Protein AF-0000000084722750 (afdb_homodimer)

Organism: Cystobacter fuscus (strain ATCC 25194 / DSM 2262 / NBRC 100088 / M29) (NCBI:txid1242864)

Secondary structure (DSSP, 8-state):
-HHHHHHHTTTB-TTT--B---STTHHHHEEEEESS-SS--B-SS-HHHHHHTT--S--EE--TT--GGGTT-GGGEEEEEHHIIIIIITTB-EESS-----TT-HHHHHHHH-BSSPP-SSSSS--HHHHEEEETTEEEESSSSHHHHHHHHHHHHHTTTTT-HHHHHHHHHHHHHHHHHHHHHHHS-HHHHHHHHHHHHHHTSTTSTTHHHHHHHHHHHHH-HHHHHHHHHHHHHHHH-SSTT---------/-HHHHHHHTTTB-TTT--B---STTHHHHEEEEESS-SS--B-SS-HHHHHHTT--S--EE--TT--GGGTT-GGGEEEEEHHIIIIIITTB-EESS-----TT-HHHHHHHH-BSSPP-SSSSS--HHHHEEEETTEEEESSSSHHHHHHHHHHHHHTTTTT-HHHHHHHHHHHHHHHHHHHHHHHS-HHHHHHHHHHHHHHTSTTSTTHHHHHHHHHHHHH-HHHHHHHHHHHHHHHH-SSTT---------

pLDDT: mean 87.97, std 15.86, range [16.8, 98.69]

Structure (mmCIF, N/CA/C/O backbone):
data_AF-0000000084722750-model_v1
#
loop_
_entity.id
_entity.type
_entity.pdbx_description
1 polymer 'HNH domain-containing protein'
#
loop_
_atom_site.group_PDB
_atom_site.id
_atom_site.type_symbol
_atom_site.label_atom_id
_atom_site.label_alt_id
_atom_site.label_comp_id
_atom_site.label_asym_id
_atom_site.label_entity_id
_atom_site.label_seq_id
_atom_site.pdbx_PDB_ins_code
_atom_site.Cartn_x
_atom_site.Cartn_y
_atom_site.Cartn_z
_atom_site.occupancy
_atom_site.B_iso_or_equiv
_atom_site.auth_seq_id
_atom_site.auth_comp_id
_atom_site.auth_asym_id
_atom_site.auth_atom_id
_atom_site.pdbx_PDB_model_num
ATOM 1 N N . MET A 1 1 ? -14.133 13.773 -12.117 1 54.75 1 MET A N 1
ATOM 2 C CA . MET A 1 1 ? -13.836 14.5 -10.883 1 54.75 1 MET A CA 1
ATOM 3 C C . MET A 1 1 ? -12.781 13.773 -10.062 1 54.75 1 MET A C 1
ATOM 5 O O . MET A 1 1 ? -11.797 14.383 -9.625 1 54.75 1 MET A O 1
ATOM 9 N N . LYS A 1 2 ? -12.75 12.469 -10.023 1 61.22 2 LYS A N 1
ATOM 10 C CA . LYS A 1 2 ? -11.828 11.695 -9.195 1 61.22 2 LYS A CA 1
ATOM 11 C C . LYS A 1 2 ? -10.398 11.805 -9.711 1 61.22 2 LYS A C 1
ATOM 13 O O . LYS A 1 2 ? -9.461 12 -8.93 1 61.22 2 LYS A O 1
ATOM 18 N N . SER A 1 3 ? -10.398 11.867 -10.977 1 64.75 3 SER A N 1
ATOM 19 C CA . SER A 1 3 ? -9.07 11.844 -11.586 1 64.75 3 SER A CA 1
ATOM 20 C C . SER A 1 3 ? -8.328 13.156 -11.328 1 64.75 3 SER A C 1
ATOM 22 O O . SER A 1 3 ? -7.113 13.148 -11.102 1 64.75 3 SER A O 1
ATOM 24 N N . VAL A 1 4 ? -9.062 14.234 -11.25 1 65.88 4 VAL A N 1
ATOM 25 C CA . VAL A 1 4 ? -8.43 15.531 -11.055 1 65.88 4 VAL A CA 1
ATOM 26 C C . VAL A 1 4 ? -7.867 15.625 -9.641 1 65.88 4 VAL A C 1
ATOM 28 O O . VAL A 1 4 ? -6.734 16.062 -9.438 1 65.88 4 VAL A O 1
ATOM 31 N N . TYR A 1 5 ? -8.594 15.094 -8.703 1 74 5 TYR A N 1
ATOM 32 C CA . TYR A 1 5 ? -8.156 15.18 -7.316 1 74 5 TYR A CA 1
ATOM 33 C C . TYR A 1 5 ? -6.996 14.227 -7.051 1 74 5 TYR A C 1
ATOM 35 O O . TYR A 1 5 ? -6.082 14.547 -6.289 1 74 5 TYR A O 1
ATOM 43 N N . MET A 1 6 ? -7.02 13.148 -7.789 1 73.44 6 MET A N 1
ATOM 44 C CA . MET A 1 6 ? -5.938 12.188 -7.625 1 73.44 6 MET A CA 1
ATOM 45 C C . MET A 1 6 ? -4.617 12.758 -8.133 1 73.44 6 MET A C 1
ATOM 47 O O . MET A 1 6 ? -3.568 12.555 -7.52 1 73.44 6 MET A O 1
ATOM 51 N N . ALA A 1 7 ? -4.785 13.492 -9.188 1 71.69 7 ALA A N 1
ATOM 52 C CA . ALA A 1 7 ? -3.576 14.109 -9.727 1 71.69 7 ALA A CA 1
ATOM 53 C C . ALA A 1 7 ? -3.037 15.172 -8.766 1 71.69 7 ALA A C 1
ATOM 55 O O . ALA A 1 7 ? -1.825 15.273 -8.562 1 71.69 7 ALA A O 1
ATOM 56 N N . LEU A 1 8 ? -3.953 15.875 -8.133 1 76.5 8 LEU A N 1
ATOM 57 C CA . LEU A 1 8 ? -3.572 16.922 -7.188 1 76.5 8 LEU A CA 1
ATOM 58 C C . LEU A 1 8 ? -2.92 16.328 -5.945 1 76.5 8 LEU A C 1
ATOM 60 O O . LEU A 1 8 ? -2.049 16.953 -5.336 1 76.5 8 LEU A O 1
ATOM 64 N N . GLN A 1 9 ? -3.293 15.125 -5.699 1 80.25 9 GLN A N 1
ATOM 65 C CA . GLN A 1 9 ? -2.791 14.469 -4.496 1 80.25 9 GLN A CA 1
ATOM 66 C C . GLN A 1 9 ? -1.661 13.5 -4.828 1 80.25 9 GLN A C 1
ATOM 68 O O . GLN A 1 9 ? -1.22 12.734 -3.971 1 80.25 9 GLN A O 1
ATOM 73 N N . HIS A 1 10 ? -1.23 13.555 -6.07 1 80.75 10 HIS A N 1
ATOM 74 C CA . HIS A 1 10 ? -0.087 12.781 -6.539 1 80.75 10 HIS A CA 1
ATOM 75 C C . HIS A 1 10 ? -0.301 11.289 -6.309 1 80.75 10 HIS A C 1
ATOM 77 O O . HIS A 1 10 ? 0.625 10.578 -5.91 1 80.75 10 HIS A O 1
ATOM 83 N N . HIS A 1 11 ? -1.548 10.898 -6.254 1 80.5 11 HIS A N 1
ATOM 84 C CA . HIS A 1 11 ? -1.971 9.5 -6.203 1 80.5 11 HIS A CA 1
ATOM 85 C C . HIS A 1 11 ? -1.688 8.891 -4.836 1 80.5 11 HIS A C 1
ATOM 87 O O . HIS A 1 11 ? -1.251 7.738 -4.746 1 80.5 11 HIS A O 1
ATOM 93 N N . LYS A 1 12 ? -1.828 9.711 -3.9 1 86.5 12 LYS A N 1
ATOM 94 C CA . LYS A 1 12 ? -1.738 9.273 -2.512 1 86.5 12 LYS A CA 1
ATOM 95 C C . LYS A 1 12 ? -2.996 9.641 -1.733 1 86.5 12 LYS A C 1
ATOM 97 O O . LYS A 1 12 ? -3.709 10.578 -2.105 1 86.5 12 LYS A O 1
ATOM 102 N N . CYS A 1 13 ? -3.189 8.898 -0.729 1 89.88 13 CYS A N 1
ATOM 103 C CA . CYS A 1 13 ? -4.258 9.281 0.187 1 89.88 13 CYS A CA 1
ATOM 104 C C . CYS A 1 13 ? -4.004 10.672 0.77 1 89.88 13 CYS A C 1
ATOM 106 O O . CYS A 1 13 ? -2.883 10.984 1.168 1 89.88 13 CYS A O 1
ATOM 108 N N . ALA A 1 14 ? -5.016 11.438 0.899 1 90 14 ALA A N 1
ATOM 109 C CA . ALA A 1 14 ? -4.91 12.828 1.351 1 90 14 ALA A CA 1
ATOM 110 C C . ALA A 1 14 ? -4.457 12.891 2.807 1 90 14 ALA A C 1
ATOM 112 O O . ALA A 1 14 ? -3.801 13.859 3.215 1 90 14 ALA A O 1
ATOM 113 N N . TYR A 1 15 ? -4.742 11.852 3.551 1 92.62 15 TYR A N 1
ATOM 114 C CA . TYR A 1 15 ? -4.523 11.953 4.988 1 92.62 15 TYR A CA 1
ATOM 115 C C . TYR A 1 15 ? -3.289 11.156 5.41 1 92.62 15 TYR A C 1
ATOM 117 O O . TYR A 1 15 ? -2.418 11.68 6.109 1 92.62 15 TYR A O 1
ATOM 125 N N . CYS A 1 16 ? -3.193 9.961 4.91 1 91.5 16 CYS A N 1
ATOM 126 C CA . CYS A 1 16 ? -2.119 9.117 5.426 1 91.5 16 CYS A CA 1
ATOM 127 C C . CYS A 1 16 ? -0.963 9.047 4.438 1 91.5 16 CYS A C 1
ATOM 129 O O . CYS A 1 16 ? 0.109 8.531 4.766 1 91.5 16 CYS A O 1
ATOM 131 N N . GLU A 1 17 ? -1.085 9.43 3.205 1 88.88 17 GLU A N 1
ATOM 132 C CA . GLU A 1 17 ? -0.071 9.57 2.164 1 88.88 17 GLU A CA 1
ATOM 133 C C . GLU A 1 17 ? 0.384 8.203 1.652 1 88.88 17 GLU A C 1
ATOM 135 O O . GLU A 1 17 ? 1.442 8.094 1.031 1 88.88 17 GLU A O 1
ATOM 140 N N . ARG A 1 18 ? -0.403 7.184 1.967 1 86.62 18 ARG A N 1
ATOM 141 C CA . ARG A 1 18 ? -0.066 5.906 1.341 1 86.62 18 ARG A CA 1
ATOM 142 C C . ARG A 1 18 ? -0.327 5.949 -0.161 1 86.62 18 ARG A C 1
ATOM 144 O O . ARG A 1 18 ? -1.257 6.617 -0.616 1 86.62 18 ARG A O 1
ATOM 151 N N . PRO A 1 19 ? 0.488 5.281 -0.921 1 82.38 19 PRO A N 1
ATOM 152 C CA . PRO A 1 19 ? 0.238 5.234 -2.363 1 82.38 19 PRO A CA 1
ATOM 153 C C . PRO A 1 19 ? -1.08 4.547 -2.711 1 82.38 19 PRO A C 1
ATOM 155 O O . PRO A 1 19 ? -1.471 3.58 -2.051 1 82.38 19 PRO A O 1
ATOM 158 N N . MET A 1 20 ? -1.691 5.113 -3.697 1 79.44 20 MET A N 1
ATOM 159 C CA . MET A 1 20 ? -2.957 4.57 -4.18 1 79.44 20 MET A CA 1
ATOM 160 C C . MET A 1 20 ? -2.863 4.203 -5.656 1 79.44 20 MET A C 1
ATOM 162 O O . MET A 1 20 ? -2.137 4.844 -6.418 1 79.44 20 MET A O 1
ATOM 166 N N . ALA A 1 21 ? -3.607 3.125 -5.984 1 69.62 21 ALA A N 1
ATOM 167 C CA . ALA A 1 21 ? -3.594 2.619 -7.355 1 69.62 21 ALA A CA 1
ATOM 168 C C . ALA A 1 21 ? -4.082 3.68 -8.336 1 69.62 21 ALA A C 1
ATOM 170 O O . ALA A 1 21 ? -4.875 4.555 -7.973 1 69.62 21 ALA A O 1
ATOM 171 N N . GLU A 1 22 ? -3.469 3.662 -9.508 1 67.06 22 GLU A N 1
ATOM 172 C CA . GLU A 1 22 ? -3.922 4.52 -10.602 1 67.06 22 GLU A CA 1
ATOM 173 C C . GLU A 1 22 ? -4.648 3.715 -11.672 1 67.06 22 GLU A C 1
ATOM 175 O O . GLU A 1 22 ? -4.531 2.488 -11.727 1 67.06 22 GLU A O 1
ATOM 180 N N . GLY A 1 23 ? -5.461 4.414 -12.5 1 60.03 23 GLY A N 1
ATOM 181 C CA . GLY A 1 23 ? -6.066 3.797 -13.672 1 60.03 23 GLY A CA 1
ATOM 182 C C . GLY A 1 23 ? -7.477 3.295 -13.422 1 60.03 23 GLY A C 1
ATOM 183 O O . GLY A 1 23 ? -8.164 3.783 -12.523 1 60.03 23 GLY A O 1
ATOM 184 N N . ALA A 1 24 ? -7.918 2.371 -14.234 1 54.06 24 ALA A N 1
ATOM 185 C CA . ALA A 1 24 ? -9.312 1.956 -14.375 1 54.06 24 ALA A CA 1
ATOM 186 C C . ALA A 1 24 ? -9.859 1.433 -13.055 1 54.06 24 ALA A C 1
ATOM 188 O O . ALA A 1 24 ? -11.055 1.571 -12.773 1 54.06 24 ALA A O 1
ATOM 189 N N . HIS A 1 25 ? -8.977 0.876 -12.25 1 58.53 25 HIS A N 1
ATOM 190 C CA . HIS A 1 25 ? -9.539 0.284 -11.047 1 58.53 25 HIS A CA 1
ATOM 191 C C . HIS A 1 25 ? -9.266 1.157 -9.82 1 58.53 25 HIS A C 1
ATOM 193 O O . HIS A 1 25 ? -9.477 0.728 -8.688 1 58.53 25 HIS A O 1
ATOM 199 N N . ALA A 1 26 ? -8.875 2.365 -10.156 1 58.81 26 ALA A N 1
ATOM 200 C CA . ALA A 1 26 ? -8.492 3.309 -9.109 1 58.81 26 ALA A CA 1
ATOM 201 C C . ALA A 1 26 ? -9.68 3.621 -8.203 1 58.81 26 ALA A C 1
ATOM 203 O O . ALA A 1 26 ? -9.508 3.832 -6.996 1 58.81 26 ALA A O 1
ATOM 204 N N . ASN A 1 27 ? -10.82 3.539 -8.836 1 59.94 27 ASN A N 1
ATOM 205 C CA . ASN A 1 27 ? -12 3.988 -8.102 1 59.94 27 ASN A CA 1
ATOM 206 C C . ASN A 1 27 ? -12.359 3.029 -6.969 1 59.94 27 ASN A C 1
ATOM 208 O O . ASN A 1 27 ? -13.055 3.406 -6.027 1 59.94 27 ASN A O 1
ATOM 212 N N . ILE A 1 28 ? -11.781 1.895 -7.125 1 62.47 28 ILE A N 1
ATOM 213 C CA . ILE A 1 28 ? -12.156 0.914 -6.113 1 62.47 28 ILE A CA 1
ATOM 214 C C . ILE A 1 28 ? -11.281 1.088 -4.875 1 62.47 28 ILE A C 1
ATOM 216 O O . ILE A 1 28 ? -11.719 0.796 -3.756 1 62.47 28 ILE A O 1
ATOM 220 N N . GLU A 1 29 ? -10.18 1.685 -5.121 1 65.69 29 GLU A N 1
ATOM 221 C CA . GLU A 1 29 ? -9.242 1.75 -4 1 65.69 29 GLU A CA 1
ATOM 222 C C . GLU A 1 29 ? -9.359 3.08 -3.264 1 65.69 29 GLU A C 1
ATOM 224 O O . GLU A 1 29 ? -8.93 3.199 -2.115 1 65.69 29 GLU A O 1
ATOM 229 N N . TYR A 1 30 ? -9.984 3.955 -3.977 1 75.88 30 TYR A N 1
ATOM 230 C CA . TYR A 1 30 ? -10.031 5.254 -3.312 1 75.88 30 TYR A CA 1
ATOM 231 C C . TYR A 1 30 ? -11.43 5.852 -3.373 1 75.88 30 TYR A C 1
ATOM 233 O O . TYR A 1 30 ? -12.227 5.484 -4.238 1 75.88 30 TYR A O 1
ATOM 241 N N . ASP A 1 31 ? -11.711 6.637 -2.473 1 80.94 31 ASP A N 1
ATOM 242 C CA . ASP A 1 31 ? -13 7.32 -2.355 1 80.94 31 ASP A CA 1
ATOM 243 C C . ASP A 1 31 ? -12.828 8.836 -2.465 1 80.94 31 ASP A C 1
ATOM 245 O O . ASP A 1 31 ? -11.844 9.391 -1.972 1 80.94 31 ASP A O 1
ATOM 249 N N . VAL A 1 32 ? -13.719 9.352 -3.223 1 86.69 32 VAL A N 1
ATOM 250 C CA . VAL A 1 32 ? -13.867 10.797 -3.07 1 86.69 32 VAL A CA 1
ATOM 251 C C . VAL A 1 32 ? -14.688 11.102 -1.82 1 86.69 32 VAL A C 1
ATOM 253 O O . VAL A 1 32 ? -15.805 10.617 -1.672 1 86.69 32 VAL A O 1
ATOM 256 N N . GLU A 1 33 ? -14.133 11.859 -0.97 1 90 33 GLU A N 1
ATOM 257 C CA . GLU A 1 33 ? -14.711 12.086 0.348 1 90 33 GLU A CA 1
ATOM 258 C C . GLU A 1 33 ? -14.977 13.57 0.584 1 90 33 GLU A C 1
ATOM 260 O O . GLU A 1 33 ? -14.172 14.422 0.193 1 90 33 GLU A O 1
ATOM 265 N N . HIS A 1 34 ? -16.156 13.758 1.205 1 93.31 34 HIS A N 1
ATOM 266 C CA . HIS A 1 34 ? -16.438 15.102 1.703 1 93.31 34 HIS A CA 1
ATOM 267 C C . HIS A 1 34 ? -15.625 15.406 2.953 1 93.31 34 HIS A C 1
ATOM 269 O O . HIS A 1 34 ? -15.656 14.641 3.924 1 93.31 34 HIS A O 1
ATOM 275 N N . PHE A 1 35 ? -14.961 16.516 2.855 1 94.69 35 PHE A N 1
ATOM 276 C CA . PHE A 1 35 ? -14.25 16.938 4.055 1 94.69 35 PHE A CA 1
ATOM 277 C C . PHE A 1 35 ? -15.227 17.234 5.184 1 94.69 35 PHE A C 1
ATOM 279 O O . PHE A 1 35 ? -15.086 16.719 6.293 1 94.69 35 PHE A O 1
ATOM 286 N N . ARG A 1 36 ? -16.125 18.047 4.863 1 96.06 36 ARG A N 1
ATOM 287 C CA . ARG A 1 36 ? -17.297 18.25 5.719 1 96.06 36 ARG A CA 1
ATOM 288 C C . ARG A 1 36 ? -18.438 17.328 5.285 1 96.06 36 ARG A C 1
ATOM 290 O O . ARG A 1 36 ? -18.875 17.375 4.133 1 96.06 36 ARG A O 1
ATOM 297 N N . PRO A 1 37 ? -18.953 16.5 6.234 1 96.31 37 PRO A N 1
ATOM 298 C CA . PRO A 1 37 ? -20 15.547 5.852 1 96.31 37 PRO A CA 1
ATOM 299 C C . PRO A 1 37 ? -21.281 16.234 5.379 1 96.31 37 PRO A C 1
ATOM 301 O O . PRO A 1 37 ? -21.672 17.266 5.93 1 96.31 37 PRO A O 1
ATOM 304 N N . LYS A 1 38 ? -21.906 15.602 4.477 1 94.62 38 LYS A N 1
ATOM 305 C CA . LYS A 1 38 ? -23.062 16.203 3.814 1 94.62 38 LYS A CA 1
ATOM 306 C C . LYS A 1 38 ? -24.297 16.109 4.695 1 94.62 38 LYS A C 1
ATOM 308 O O . LYS A 1 38 ? -24.969 17.109 4.938 1 94.62 38 LYS A O 1
ATOM 313 N N . SER A 1 39 ? -24.547 14.969 5.301 1 95.19 39 SER A N 1
ATOM 314 C CA . SER A 1 39 ? -25.891 14.703 5.805 1 95.19 39 SER A CA 1
ATOM 315 C C . SER A 1 39 ? -25.938 14.734 7.328 1 95.19 39 SER A C 1
ATOM 317 O O . SER A 1 39 ? -26.969 15.023 7.926 1 95.19 39 SER A O 1
ATOM 319 N N . ARG A 1 40 ? -24.906 14.344 8 1 96.25 40 ARG A N 1
ATOM 320 C CA . ARG A 1 40 ? -24.859 14.336 9.461 1 96.25 40 ARG A CA 1
ATOM 321 C C . ARG A 1 40 ? -23.406 14.391 9.953 1 96.25 40 ARG A C 1
ATOM 323 O O . ARG A 1 40 ? -22.484 14.07 9.211 1 96.25 40 ARG A O 1
ATOM 330 N N . VAL A 1 41 ? -23.281 14.859 11.109 1 96.94 41 VAL A N 1
ATOM 331 C CA . VAL A 1 41 ? -22 14.82 11.797 1 96.94 41 VAL A CA 1
ATOM 332 C C . VAL A 1 41 ? -22.156 14.141 13.156 1 96.94 41 VAL A C 1
ATOM 334 O O . VAL A 1 41 ? -23 14.547 13.961 1 96.94 41 VAL A O 1
ATOM 337 N N . MET A 1 42 ? -21.422 13.109 13.344 1 96.38 42 MET A N 1
ATOM 338 C CA . MET A 1 42 ? -21.422 12.406 14.617 1 96.38 42 MET A CA 1
ATOM 339 C C . MET A 1 42 ? -20.219 12.82 15.469 1 96.38 42 MET A C 1
ATOM 341 O O . MET A 1 42 ? -19.141 13.117 14.93 1 96.38 42 MET A O 1
ATOM 345 N N . PRO A 1 43 ? -20.406 12.797 16.734 1 95.81 43 PRO A N 1
ATOM 346 C CA . PRO A 1 43 ? -19.297 13.188 17.609 1 95.81 43 PRO A CA 1
ATOM 347 C C . PRO A 1 43 ? -18.094 12.242 17.5 1 95.81 43 PRO A C 1
ATOM 349 O O . PRO A 1 43 ? -18.266 11.039 17.281 1 95.81 43 PRO A O 1
ATOM 352 N N . TRP A 1 44 ? -16.953 12.852 17.672 1 96.81 44 TRP A N 1
ATOM 353 C CA . TRP A 1 44 ? -15.68 12.148 17.797 1 96.81 44 TRP A CA 1
ATOM 354 C C . TRP A 1 44 ? -14.82 12.758 18.891 1 96.81 44 TRP A C 1
ATOM 356 O O . TRP A 1 44 ? -14.789 13.977 19.062 1 96.81 44 TRP A O 1
ATOM 366 N N . PRO A 1 45 ? -14.078 11.984 19.609 1 96.25 45 PRO A N 1
ATOM 367 C CA . PRO A 1 45 ? -14.062 10.516 19.562 1 96.25 45 PRO A CA 1
ATOM 368 C C . PRO A 1 45 ? -15.227 9.898 20.328 1 96.25 45 PRO A C 1
ATOM 370 O O . PRO A 1 45 ? -15.781 10.523 21.234 1 96.25 45 PRO A O 1
ATOM 373 N N . ASP A 1 46 ? -15.586 8.695 19.938 1 92.25 46 ASP A N 1
ATOM 374 C CA . ASP A 1 46 ? -16.469 7.93 20.812 1 92.25 46 ASP A CA 1
ATOM 375 C C . ASP A 1 46 ? -15.711 7.41 22.031 1 92.25 46 ASP A C 1
ATOM 377 O O . ASP A 1 46 ? -14.484 7.539 22.109 1 92.25 46 ASP A O 1
ATOM 381 N N . GLU A 1 47 ? -16.438 6.859 22.953 1 92 47 GLU A N 1
ATOM 382 C CA . GLU A 1 47 ? -15.867 6.449 24.219 1 92 47 GLU A CA 1
ATOM 383 C C . GLU A 1 47 ? -14.758 5.414 24.031 1 92 47 GLU A C 1
ATOM 385 O O . GLU A 1 47 ? -13.703 5.504 24.656 1 92 47 GLU A O 1
ATOM 390 N N . LYS A 1 48 ? -15.016 4.488 23.25 1 91.31 48 LYS A N 1
ATOM 391 C CA . LYS A 1 48 ? -14.047 3.424 23.016 1 91.31 48 LYS A CA 1
ATOM 392 C C . LYS A 1 48 ? -12.758 3.982 22.406 1 91.31 48 LYS A C 1
ATOM 394 O O . LYS A 1 48 ? -11.664 3.652 22.875 1 91.31 48 LYS A O 1
ATOM 399 N N . THR A 1 49 ? -12.922 4.828 21.469 1 92.88 49 THR A N 1
ATOM 400 C CA . THR A 1 49 ? -11.773 5.453 20.812 1 92.88 49 THR A CA 1
ATOM 401 C C . THR A 1 49 ? -11.016 6.348 21.797 1 92.88 49 THR A C 1
ATOM 403 O O . THR A 1 49 ? -9.781 6.332 21.828 1 92.88 49 THR A O 1
ATOM 406 N N . ALA A 1 50 ? -11.703 7.109 22.547 1 95.62 50 ALA A N 1
ATOM 407 C CA . ALA A 1 50 ? -11.086 8.008 23.516 1 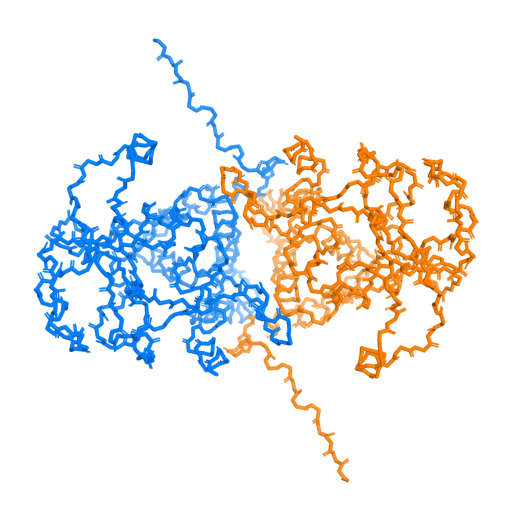95.62 50 ALA A CA 1
ATOM 408 C C . ALA A 1 50 ? -10.242 7.23 24.516 1 95.62 50 ALA A C 1
ATOM 410 O O . ALA A 1 50 ? -9.133 7.648 24.859 1 95.62 50 ALA A O 1
ATOM 411 N N . LYS A 1 51 ? -10.773 6.125 24.969 1 94.44 51 LYS A N 1
ATOM 412 C CA . LYS A 1 51 ? -10.062 5.289 25.938 1 94.44 51 LYS A CA 1
ATOM 413 C C . LYS A 1 51 ? -8.852 4.617 25.297 1 94.44 51 LYS A C 1
ATOM 415 O O . LYS A 1 51 ? -7.754 4.637 25.844 1 94.44 51 LYS A O 1
ATOM 420 N N . GLU A 1 52 ? -9.062 4.125 24.109 1 91.88 52 GLU A N 1
ATOM 421 C CA . GLU A 1 52 ? -8.016 3.402 23.406 1 91.88 52 GLU A CA 1
ATOM 422 C C . GLU A 1 52 ? -6.832 4.312 23.078 1 91.88 52 GLU A C 1
ATOM 424 O O . GLU A 1 52 ? -5.676 3.904 23.203 1 91.88 52 GLU A O 1
ATOM 429 N N . LEU A 1 53 ? -7.164 5.531 22.734 1 94.75 53 LEU A N 1
ATOM 430 C CA . LEU A 1 53 ? -6.121 6.453 22.297 1 94.75 53 LEU A CA 1
ATOM 431 C C . LEU A 1 53 ? -5.684 7.359 23.438 1 94.75 53 LEU A C 1
ATOM 433 O O . LEU A 1 53 ? -4.828 8.227 23.266 1 94.75 53 LEU A O 1
ATOM 437 N N . ARG A 1 54 ? -6.305 7.145 24.594 1 94.62 54 ARG A N 1
ATOM 438 C CA . ARG A 1 54 ? -5.988 7.957 25.766 1 94.62 54 ARG A CA 1
ATOM 439 C C . ARG A 1 54 ? -6.059 9.445 25.438 1 94.62 54 ARG A C 1
ATOM 441 O O . ARG A 1 54 ? -5.129 10.195 25.734 1 94.62 54 ARG A O 1
ATOM 448 N N . ILE A 1 55 ? -7.121 9.836 24.797 1 96.62 55 ILE A N 1
ATOM 449 C CA . ILE A 1 55 ? -7.316 11.211 24.359 1 96.62 55 ILE A CA 1
ATOM 450 C C . ILE A 1 55 ? -7.602 12.102 25.562 1 96.62 55 ILE A C 1
ATOM 452 O O . ILE A 1 55 ? -8.5 11.812 26.359 1 96.62 55 ILE A O 1
ATOM 456 N N . ARG A 1 56 ? -6.836 13.203 25.641 1 91.62 56 ARG A N 1
ATOM 457 C CA . ARG A 1 56 ? -6.961 14.086 26.781 1 91.62 56 ARG A CA 1
ATOM 458 C C . ARG A 1 56 ? -7.473 15.461 26.375 1 91.62 56 ARG A C 1
ATOM 460 O O . ARG A 1 56 ? -7.918 16.25 27.203 1 91.62 56 ARG A O 1
ATOM 467 N N . TYR A 1 57 ? -7.441 15.727 25.109 1 95.12 57 TYR A N 1
ATOM 468 C CA . TYR A 1 57 ? -7.883 17.031 24.656 1 95.12 57 TYR A CA 1
ATOM 469 C C . TYR A 1 57 ? -9.383 17.047 24.375 1 95.12 57 TYR A C 1
ATOM 471 O O . TYR A 1 57 ? -9.969 15.992 24.109 1 95.12 57 TYR A O 1
ATOM 479 N N . LYS A 1 58 ? -9.93 18.234 24.469 1 94.12 58 LYS A N 1
ATOM 480 C CA . LYS A 1 58 ? -11.359 18.391 24.234 1 94.12 58 LYS A CA 1
ATOM 481 C C . LYS A 1 58 ? -11.648 18.703 22.766 1 94.12 58 LYS A C 1
ATOM 483 O O . LYS A 1 58 ? -10.922 19.469 22.141 1 94.12 58 LYS A O 1
ATOM 488 N N . VAL A 1 59 ? -12.688 18.109 22.312 1 96.5 59 VAL A N 1
ATOM 489 C CA . VAL A 1 59 ? -13.125 18.297 20.938 1 96.5 59 VAL A CA 1
ATOM 490 C C . VAL A 1 59 ? -14.633 18.516 20.891 1 96.5 59 VAL A C 1
ATOM 492 O O . VAL A 1 59 ? -15.375 17.906 21.672 1 96.5 59 VAL A O 1
ATOM 495 N N . ARG A 1 60 ? -15.062 19.453 20.078 1 97.06 60 ARG A N 1
ATOM 496 C CA . ARG A 1 60 ? -16.469 19.594 19.75 1 97.06 60 ARG A CA 1
ATOM 497 C C . ARG A 1 60 ? -16.797 18.953 18.391 1 97.06 60 ARG A C 1
ATOM 499 O O . ARG A 1 60 ? -15.898 18.453 17.719 1 97.06 60 ARG A O 1
ATOM 506 N N . SER A 1 61 ? -18.094 18.844 18.109 1 97 61 SER A N 1
ATOM 507 C CA . SER A 1 61 ? -18.547 18.266 16.859 1 97 61 SER A CA 1
ATOM 508 C C . SER A 1 61 ? -19.125 19.328 15.93 1 97 61 SER A C 1
ATOM 510 O O . SER A 1 61 ? -19.781 20.266 16.375 1 97 61 SER A O 1
ATOM 512 N N . GLY A 1 62 ? -18.875 19.078 14.648 1 96.44 62 GLY A N 1
ATOM 513 C CA . GLY A 1 62 ? -19.5 19.969 13.672 1 96.44 62 GLY A CA 1
ATOM 514 C C . GLY A 1 62 ? -21.016 19.922 13.703 1 96.44 62 GLY A C 1
ATOM 515 O O . GLY A 1 62 ? -21.609 19.344 14.617 1 96.44 62 GLY A O 1
ATOM 516 N N . ASN A 1 63 ? -21.625 20.641 12.766 1 95.56 63 ASN A N 1
ATOM 517 C CA . ASN A 1 63 ? -23.078 20.75 12.711 1 95.56 63 ASN A CA 1
ATOM 518 C C . ASN A 1 63 ? -23.734 19.375 12.57 1 95.56 63 ASN A C 1
ATOM 520 O O . ASN A 1 63 ? -23.5 18.656 11.594 1 95.56 63 ASN A O 1
ATOM 524 N N . PRO A 1 64 ? -24.594 18.984 13.562 1 95.62 64 PRO A N 1
ATOM 525 C CA . PRO A 1 64 ? -25.203 17.641 13.523 1 95.62 64 PRO A CA 1
ATOM 526 C C . PRO A 1 64 ? -26.016 17.406 12.258 1 95.62 64 PRO A C 1
ATOM 528 O O . PRO A 1 64 ? -26.25 16.25 11.891 1 95.62 64 PRO A O 1
ATOM 531 N N . LYS A 1 65 ? -26.391 18.5 11.602 1 95.12 65 LYS A N 1
ATOM 532 C CA . LYS A 1 65 ? -27.188 18.359 10.391 1 95.12 65 LYS A CA 1
ATOM 533 C C . LYS A 1 65 ? -26.312 18.234 9.156 1 95.12 65 LYS A C 1
ATOM 535 O O . LYS A 1 65 ? -26.812 18.078 8.039 1 95.12 65 LYS A O 1
ATOM 540 N N . GLY A 1 66 ? -25.047 18.219 9.359 1 96.25 66 GLY A N 1
ATOM 541 C CA . GLY A 1 66 ? -24.109 18.141 8.242 1 96.25 66 GLY A CA 1
ATOM 542 C C . GLY A 1 66 ? -23.984 19.453 7.48 1 96.25 66 GLY A C 1
ATOM 543 O O . GLY A 1 66 ? -24.281 20.516 8.023 1 96.25 66 GLY A O 1
ATOM 544 N N . TYR A 1 67 ? -23.375 19.359 6.328 1 96.56 67 TYR A N 1
ATOM 545 C CA . TYR A 1 67 ? -23.109 20.531 5.488 1 96.56 67 TYR A CA 1
ATOM 546 C C . TYR A 1 67 ? -23.625 20.312 4.074 1 96.56 67 TYR A C 1
ATOM 548 O O . TYR A 1 67 ? -22.844 20.266 3.117 1 96.56 67 TYR A O 1
ATOM 556 N N . PRO A 1 68 ? -24.938 20.25 3.881 1 95.19 68 PRO A N 1
ATOM 557 C CA . PRO A 1 68 ? -25.531 19.891 2.588 1 95.19 68 PRO A CA 1
ATOM 558 C C . PRO A 1 68 ? -25.188 20.891 1.486 1 95.19 68 PRO A C 1
ATOM 560 O O . PRO A 1 68 ? -25.109 20.531 0.312 1 95.19 68 PRO A O 1
ATOM 563 N N . LEU A 1 69 ? -24.922 22.125 1.853 1 95.25 69 LEU A N 1
ATOM 564 C CA . LEU A 1 69 ? -24.656 23.156 0.852 1 95.25 69 LEU A CA 1
ATOM 565 C C . LEU A 1 69 ? -23.266 22.969 0.255 1 95.25 69 LEU A C 1
ATOM 567 O O . LEU A 1 69 ? -22.938 23.578 -0.775 1 95.25 69 LEU A O 1
ATOM 571 N N . LEU A 1 70 ? -22.469 22.094 0.934 1 94.62 70 LEU A N 1
ATOM 572 C CA . LEU A 1 70 ? -21.109 21.844 0.441 1 94.62 70 LEU A CA 1
ATOM 573 C C . LEU A 1 70 ? -21.047 20.516 -0.296 1 94.62 70 LEU A C 1
ATOM 575 O O . LEU A 1 70 ? -19.969 20.094 -0.732 1 94.62 70 LEU A O 1
ATOM 579 N N . ALA A 1 71 ? -22.156 19.875 -0.529 1 92.62 71 ALA A N 1
ATOM 580 C CA . ALA A 1 71 ? -22.219 18.516 -1.062 1 92.62 71 ALA A CA 1
ATOM 581 C C . ALA A 1 71 ? -21.578 18.438 -2.441 1 92.62 71 ALA A C 1
ATOM 583 O O . ALA A 1 71 ? -21.016 17.406 -2.811 1 92.62 71 ALA A O 1
ATOM 584 N N . HIS A 1 72 ? -21.578 19.547 -3.174 1 91.69 72 HIS A N 1
ATOM 585 C CA . HIS A 1 72 ? -21.016 19.516 -4.523 1 91.69 72 HIS A CA 1
ATOM 586 C C . HIS A 1 72 ? -19.938 20.594 -4.699 1 91.69 72 HIS A C 1
ATOM 588 O O . HIS A 1 72 ? -19.609 20.969 -5.828 1 91.69 72 HIS A O 1
ATOM 594 N N . ASP A 1 73 ? -19.484 21.062 -3.59 1 90.56 73 ASP A N 1
ATOM 595 C CA . ASP A 1 73 ? -18.391 22.031 -3.641 1 90.56 73 ASP A CA 1
ATOM 596 C C . ASP A 1 73 ? -17.047 21.344 -3.826 1 90.56 73 ASP A C 1
ATOM 598 O O . ASP A 1 73 ? -16.625 20.562 -2.973 1 90.56 73 ASP A O 1
ATOM 602 N N . PRO A 1 74 ? -16.344 21.562 -4.875 1 87.69 74 PRO A N 1
ATOM 603 C CA . PRO A 1 74 ? -15.078 20.875 -5.141 1 87.69 74 PRO A CA 1
ATOM 604 C C . PRO A 1 74 ? -14.031 21.141 -4.062 1 87.69 74 PRO A C 1
ATOM 606 O O . PRO A 1 74 ? -13.062 20.391 -3.939 1 87.69 74 PRO A O 1
ATOM 609 N N . ARG A 1 75 ? -14.289 22.203 -3.238 1 88.56 75 ARG A N 1
ATOM 610 C CA . ARG A 1 75 ? -13.328 22.547 -2.193 1 88.56 75 ARG A CA 1
ATOM 611 C C . ARG A 1 75 ? -13.594 21.75 -0.921 1 88.56 75 ARG A C 1
ATOM 613 O O . ARG A 1 75 ? -12.875 21.891 0.069 1 88.56 75 ARG A O 1
ATOM 620 N N . ASN A 1 76 ? -14.57 20.906 -1.05 1 92.56 76 ASN A N 1
ATOM 621 C CA . ASN A 1 76 ? -14.938 20.078 0.092 1 92.56 76 ASN A CA 1
ATOM 622 C C . ASN A 1 76 ? -14.633 18.609 -0.164 1 92.56 76 ASN A C 1
ATOM 624 O O . ASN A 1 76 ? -15.094 17.734 0.577 1 92.56 76 ASN A O 1
ATOM 628 N N . TYR A 1 77 ? -13.789 18.359 -1.271 1 91 77 TYR A N 1
ATOM 629 C CA . TYR A 1 77 ? -13.516 16.984 -1.654 1 91 77 TYR A CA 1
ATOM 630 C C . TYR A 1 77 ? -12.047 16.641 -1.469 1 91 77 TYR A C 1
ATOM 632 O O . TYR A 1 77 ? -11.172 17.484 -1.72 1 91 77 TYR A O 1
ATOM 640 N N . VAL A 1 78 ? -11.852 15.453 -1.022 1 90.06 78 VAL A N 1
ATOM 641 C CA . VAL A 1 78 ? -10.516 14.859 -0.993 1 90.06 78 VAL A CA 1
ATOM 642 C C . VAL A 1 78 ? -10.586 13.406 -1.441 1 90.06 78 VAL A C 1
ATOM 644 O O . VAL A 1 78 ? -11.633 12.766 -1.344 1 90.06 78 VAL A O 1
ATOM 647 N N . VAL A 1 79 ? -9.492 12.93 -1.972 1 88.75 79 VAL A N 1
ATOM 648 C CA . VAL A 1 79 ? -9.398 11.508 -2.299 1 88.75 79 VAL A CA 1
ATOM 649 C C . VAL A 1 79 ? -8.672 10.766 -1.18 1 88.75 79 VAL A C 1
ATOM 651 O O . VAL A 1 79 ? -7.605 11.188 -0.737 1 88.75 79 VAL A O 1
ATOM 654 N N . THR A 1 80 ? -9.352 9.727 -0.704 1 89.94 80 THR A N 1
ATOM 655 C CA . THR A 1 80 ? -8.797 9.016 0.449 1 89.94 80 THR A CA 1
ATOM 656 C C . THR A 1 80 ? -8.766 7.512 0.195 1 89.94 80 THR A C 1
ATOM 658 O O . THR A 1 80 ? -9.477 7.008 -0.676 1 89.94 80 THR A O 1
ATOM 661 N N . CYS A 1 81 ? -7.902 6.871 0.934 1 85.19 81 CYS A N 1
ATOM 662 C CA . CYS A 1 81 ? -7.98 5.414 0.96 1 85.19 81 CYS A CA 1
ATOM 663 C C . CYS A 1 81 ? -9.227 4.949 1.705 1 85.19 81 CYS A C 1
ATOM 665 O O . CYS A 1 81 ? -9.859 5.73 2.42 1 85.19 81 CYS A O 1
ATOM 667 N N . LYS A 1 82 ? -9.523 3.766 1.614 1 81.81 82 LYS A N 1
ATOM 668 C CA . LYS A 1 82 ? -10.742 3.221 2.195 1 81.81 82 LYS A CA 1
ATOM 669 C C . LYS A 1 82 ? -10.688 3.252 3.721 1 81.81 82 LYS A C 1
ATOM 671 O O . LYS A 1 82 ? -11.703 3.486 4.379 1 81.81 82 LYS A O 1
ATOM 676 N N . VAL A 1 83 ? -9.523 3.035 4.301 1 84.06 83 VAL A N 1
ATOM 677 C CA . VAL A 1 83 ? -9.383 2.982 5.75 1 84.06 83 VAL A CA 1
ATOM 678 C C . VAL A 1 83 ? -9.617 4.371 6.344 1 84.06 83 VAL A C 1
ATOM 680 O O . VAL A 1 83 ? -10.344 4.52 7.328 1 84.06 83 VAL A O 1
ATOM 683 N N . CYS A 1 84 ? -9.062 5.383 5.742 1 91.19 84 CYS A N 1
ATOM 684 C CA . CYS A 1 84 ? -9.227 6.742 6.238 1 91.19 84 CYS A CA 1
ATOM 685 C C . CYS A 1 84 ? -10.672 7.203 6.09 1 91.19 84 CYS A C 1
ATOM 687 O O . CYS A 1 84 ? -11.195 7.922 6.941 1 91.19 84 CYS A O 1
ATOM 689 N N . ASN A 1 85 ? -11.367 6.812 5.078 1 88.81 85 ASN A N 1
ATOM 690 C CA . ASN A 1 85 ? -12.703 7.309 4.77 1 88.81 85 ASN A CA 1
ATOM 691 C C . ASN A 1 85 ? -13.766 6.621 5.621 1 88.81 85 ASN A C 1
ATOM 693 O O . ASN A 1 85 ? -14.445 7.27 6.418 1 88.81 85 ASN A O 1
ATOM 697 N N . SER A 1 86 ? -14.008 5.34 5.375 1 81.75 86 SER A N 1
ATOM 698 C CA . SER A 1 86 ? -15.211 4.68 5.867 1 81.75 86 SER A CA 1
ATOM 699 C C . SER A 1 86 ? -15.086 4.328 7.344 1 81.75 86 SER A C 1
ATOM 701 O O . SER A 1 86 ? -15.969 4.652 8.141 1 81.75 86 SER A O 1
ATOM 703 N N . PRO A 1 87 ? -13.914 3.67 7.758 1 82.62 87 PRO A N 1
ATOM 704 C CA . PRO A 1 87 ? -14.008 3.357 9.188 1 82.62 87 PRO A CA 1
ATOM 705 C C . PRO A 1 87 ? -13.531 4.508 10.078 1 82.62 87 PRO A C 1
ATOM 707 O O . PRO A 1 87 ? -13.945 4.617 11.227 1 82.62 87 PRO A O 1
ATOM 710 N N . LEU A 1 88 ? -12.852 5.438 9.578 1 90.69 88 LEU A N 1
ATOM 711 C CA . LEU A 1 88 ? -12.273 6.426 10.484 1 90.69 88 LEU A CA 1
ATOM 712 C C . LEU A 1 88 ? -12.961 7.777 10.312 1 90.69 88 LEU A C 1
ATOM 714 O O . LEU A 1 88 ? -13.539 8.312 11.258 1 90.69 88 LEU A O 1
ATOM 718 N N . LYS A 1 89 ? -12.914 8.344 9.109 1 93.88 89 LYS A N 1
ATOM 719 C CA . LYS A 1 89 ? -13.539 9.648 8.883 1 93.88 89 LYS A CA 1
ATOM 720 C C . LYS A 1 89 ? -15.055 9.57 9.062 1 93.88 89 LYS A C 1
ATOM 722 O O . LYS A 1 89 ? -15.633 10.336 9.836 1 93.88 89 LYS A O 1
ATOM 727 N N . ALA A 1 90 ? -15.688 8.602 8.195 1 92.94 90 ALA A N 1
ATOM 728 C CA . ALA A 1 90 ? -17.125 8.422 8.297 1 92.94 90 ALA A CA 1
ATOM 729 C C . ALA A 1 90 ? -17.844 9.773 8.273 1 92.94 90 ALA A C 1
ATOM 731 O O . ALA A 1 90 ? -17.625 10.586 7.371 1 92.94 90 ALA A O 1
ATOM 732 N N . ASP A 1 91 ? -18.75 9.969 9.234 1 96.56 91 ASP A N 1
ATOM 733 C CA . ASP A 1 91 ? -19.469 11.242 9.289 1 96.56 91 ASP A CA 1
ATOM 734 C C . ASP A 1 91 ? -19 12.086 10.469 1 96.56 91 ASP A C 1
ATOM 736 O O . ASP A 1 91 ? -19.797 12.789 11.094 1 96.56 91 ASP A O 1
ATOM 740 N N . HIS A 1 92 ? -17.719 11.961 10.781 1 97.5 92 HIS A N 1
ATOM 741 C CA . HIS A 1 92 ? -17.156 12.75 11.867 1 97.5 92 HIS A CA 1
ATOM 742 C C . HIS A 1 92 ? -16.5 14.031 11.336 1 97.5 92 HIS A C 1
ATOM 744 O O . HIS A 1 92 ? -15.938 14.039 10.25 1 97.5 92 HIS A O 1
ATOM 750 N N . PHE A 1 93 ? -16.594 15.047 12.148 1 97.38 93 PHE A N 1
ATOM 751 C CA . PHE A 1 93 ? -15.961 16.328 11.852 1 97.38 93 PHE A CA 1
ATOM 752 C C . PHE A 1 93 ? -15.688 17.109 13.133 1 97.38 93 PHE A C 1
ATOM 754 O O . PHE A 1 93 ? -16.438 18.016 13.477 1 97.38 93 PHE A O 1
ATOM 761 N N . PRO A 1 94 ? -14.609 16.75 13.75 1 98.25 94 PRO A N 1
ATOM 762 C CA . PRO A 1 94 ? -14.273 17.422 15.008 1 98.25 94 PRO A CA 1
ATOM 763 C C . PRO A 1 94 ? -13.883 18.891 14.812 1 98.25 94 PRO A C 1
ATOM 765 O O . PRO A 1 94 ? -13.141 19.219 13.875 1 98.25 94 PRO A O 1
ATOM 768 N N . ILE A 1 95 ? -14.305 19.719 15.688 1 98 95 ILE A N 1
ATOM 769 C CA . ILE A 1 95 ? -14.023 21.141 15.633 1 98 95 ILE A CA 1
ATOM 770 C C . ILE A 1 95 ? -13.617 21.641 17.016 1 98 95 ILE A C 1
ATOM 772 O O . ILE A 1 95 ? -13.805 20.938 18.016 1 98 95 ILE A O 1
ATOM 776 N N . ASP A 1 96 ? -13.008 22.75 16.984 1 97.38 96 ASP A N 1
ATOM 777 C CA . ASP A 1 96 ? -12.602 23.391 18.234 1 97.38 96 ASP A CA 1
ATOM 778 C C . ASP A 1 96 ? -13.539 24.547 18.594 1 97.38 96 ASP A C 1
ATOM 780 O O . ASP A 1 96 ? -13.68 24.906 19.766 1 97.38 96 ASP A O 1
ATOM 784 N N . GLY A 1 97 ? -14.234 25.141 17.609 1 96.75 97 GLY A N 1
ATOM 785 C CA . GLY A 1 97 ? -15.148 26.25 17.812 1 96.75 97 GLY A CA 1
ATOM 786 C C . GLY A 1 97 ? -16.594 25.812 17.922 1 96.75 97 GLY A C 1
ATOM 787 O O . GLY A 1 97 ? -16.891 24.781 18.516 1 96.75 97 GLY A O 1
ATOM 788 N N . GLU A 1 98 ? -17.484 26.688 17.5 1 96.06 98 GLU A N 1
ATOM 789 C CA . GLU A 1 98 ? -18.922 26.406 17.531 1 96.06 98 GLU A CA 1
ATOM 790 C C . GLU A 1 98 ? -19.438 25.984 16.172 1 96.06 98 GLU A C 1
ATOM 792 O O . GLU A 1 98 ? -19.047 26.547 15.141 1 96.06 98 GLU A O 1
ATOM 797 N N . PRO A 1 99 ? -20.266 24.906 16.219 1 94.75 99 PRO A N 1
ATOM 798 C CA . PRO A 1 99 ? -20.844 24.516 14.922 1 94.75 99 PRO A CA 1
ATOM 799 C C . PRO A 1 99 ? -21.594 25.656 14.25 1 94.75 99 PRO A C 1
ATOM 801 O O . PRO A 1 99 ? -22.266 26.453 14.93 1 94.75 99 PRO A O 1
ATOM 804 N N . SER A 1 100 ? -21.406 25.797 13.016 1 90.19 100 SER A N 1
ATOM 805 C CA . SER A 1 100 ? -22.047 26.859 12.25 1 90.19 100 SER A CA 1
ATOM 806 C C . SER A 1 100 ? -23.078 26.297 11.289 1 90.19 100 SER A C 1
ATOM 808 O O . SER A 1 100 ? -22.922 25.188 10.773 1 90.19 100 SER A O 1
ATOM 810 N N . ASP A 1 101 ? -24.094 27.062 11.016 1 78.5 101 ASP A N 1
ATOM 811 C CA . ASP A 1 101 ? -25.125 26.734 10.039 1 78.5 101 ASP A CA 1
ATOM 812 C C . ASP A 1 101 ? -25.031 27.625 8.805 1 78.5 101 ASP A C 1
ATOM 814 O O . ASP A 1 101 ? -25.969 27.703 8.008 1 78.5 101 ASP A O 1
ATOM 818 N N . GLU A 1 102 ? -23.938 28.375 8.719 1 70.88 102 GLU A N 1
ATOM 819 C CA . GLU A 1 102 ? -23.781 29.5 7.801 1 70.88 102 GLU A CA 1
ATOM 820 C C . GLU A 1 102 ? -23.719 29.016 6.352 1 70.88 102 GLU A C 1
ATOM 822 O O . GLU A 1 102 ? -23.391 29.797 5.453 1 70.88 102 GLU A O 1
ATOM 827 N N . GLY A 1 103 ? -24.031 27.797 6.078 1 80.44 103 GLY A N 1
ATOM 828 C CA . GLY A 1 103 ? -24.234 27.469 4.672 1 80.44 103 GLY A CA 1
ATOM 829 C C . GLY A 1 103 ? -22.984 26.922 4.008 1 80.44 103 GLY A C 1
ATOM 830 O O . GLY A 1 103 ? -22.359 25.984 4.52 1 80.44 103 GLY A O 1
ATOM 831 N N . SER A 1 104 ? -22.516 27.797 2.693 1 88.19 104 SER A N 1
ATOM 832 C CA . SER A 1 104 ? -21.484 27.219 1.819 1 88.19 104 SER A CA 1
ATOM 833 C C . SER A 1 104 ? -20.203 28.047 1.852 1 88.19 104 SER A C 1
ATOM 835 O O . SER A 1 104 ? -19.25 27.75 1.126 1 88.19 104 SER A O 1
ATOM 837 N N . ASP A 1 105 ? -20.125 29.109 2.68 1 92.06 105 ASP A N 1
ATOM 838 C CA . ASP A 1 105 ? -18.906 29.906 2.775 1 92.06 105 ASP A CA 1
ATOM 839 C C . ASP A 1 105 ? -17.859 29.219 3.65 1 92.06 105 ASP A C 1
ATOM 841 O O . ASP A 1 105 ? -17.875 29.359 4.875 1 92.06 105 ASP A O 1
ATOM 845 N N . ILE A 1 106 ? -16.922 28.641 3.125 1 91.88 106 ILE A N 1
ATOM 846 C CA . ILE A 1 106 ? -15.953 27.797 3.809 1 91.88 106 ILE A CA 1
ATOM 847 C C . ILE A 1 106 ? -15.078 28.656 4.727 1 91.88 106 ILE A C 1
ATOM 849 O O . ILE A 1 106 ? -14.742 28.234 5.836 1 91.88 106 ILE A O 1
ATOM 853 N N . ALA A 1 107 ? -14.672 29.875 4.262 1 91.12 107 ALA A N 1
ATOM 854 C CA . ALA A 1 107 ? -13.852 30.766 5.09 1 91.12 107 ALA A CA 1
ATOM 855 C C . ALA A 1 107 ? -14.57 31.109 6.387 1 91.12 107 ALA A C 1
ATOM 857 O O . ALA A 1 107 ? -13.961 31.109 7.461 1 91.12 107 ALA A O 1
ATOM 858 N N . LYS A 1 108 ? -15.766 31.438 6.266 1 93.31 108 LYS A N 1
ATOM 859 C CA . LYS A 1 108 ? -16.562 31.766 7.445 1 93.31 108 LYS A CA 1
ATOM 860 C C . LYS A 1 108 ? -16.75 30.547 8.344 1 93.31 108 LYS A C 1
ATOM 862 O O . LYS A 1 108 ? -16.625 30.656 9.57 1 93.31 108 LYS A O 1
ATOM 867 N N . LEU A 1 109 ? -17.094 29.406 7.719 1 94.44 109 LEU A N 1
ATOM 868 C CA . LEU A 1 109 ? -17.219 28.172 8.469 1 94.44 109 LEU A CA 1
ATOM 869 C C . LEU A 1 109 ? -15.945 27.859 9.242 1 94.44 109 LEU A C 1
ATOM 871 O O . LEU A 1 109 ? -16 27.5 10.422 1 94.44 109 LEU A O 1
ATOM 875 N N . ASN A 1 110 ? -14.797 28.031 8.609 1 93.81 110 ASN A N 1
ATOM 876 C CA . ASN A 1 110 ? -13.516 27.766 9.25 1 93.81 110 ASN A CA 1
ATOM 877 C C . ASN A 1 110 ? -13.281 28.703 10.438 1 93.81 110 ASN A C 1
ATOM 879 O O . ASN A 1 110 ? -12.773 28.266 11.477 1 93.81 110 ASN A O 1
ATOM 883 N N . ALA A 1 111 ? -13.617 29.953 10.25 1 93.75 111 ALA A N 1
ATOM 884 C CA . ALA A 1 111 ? -13.406 30.938 11.305 1 93.75 111 ALA A CA 1
ATOM 885 C C . ALA A 1 111 ? -14.25 30.625 12.531 1 93.75 111 ALA A C 1
ATOM 887 O O . ALA A 1 111 ? -13.805 30.812 13.672 1 93.75 111 ALA A O 1
ATOM 888 N N . GLU A 1 112 ? -15.375 30.141 12.32 1 95.56 112 GLU A N 1
ATOM 889 C CA . GLU A 1 112 ? -16.312 29.906 13.422 1 95.56 112 GLU A CA 1
ATOM 890 C C . GLU A 1 112 ? -16.062 28.531 14.047 1 95.56 112 GLU A C 1
ATOM 892 O O . GLU A 1 112 ? -16.016 28.406 15.273 1 95.56 112 GLU A O 1
ATOM 897 N N . GLU A 1 113 ? -15.938 27.531 13.18 1 96.56 113 GLU A N 1
ATOM 898 C CA . GLU A 1 113 ? -15.883 26.156 13.664 1 96.56 113 GLU A CA 1
ATOM 899 C C . GLU A 1 113 ? -14.469 25.766 14.078 1 96.56 113 GLU A C 1
ATOM 901 O O . GLU A 1 113 ? -14.281 24.906 14.938 1 96.56 113 GLU A O 1
ATOM 906 N N . LYS A 1 114 ? -13.43 26.344 13.352 1 95.94 114 LYS A N 1
ATOM 907 C CA . LYS A 1 114 ? -12.031 25.984 13.594 1 95.94 114 LYS A CA 1
ATOM 908 C C . LYS A 1 114 ? -11.828 24.484 13.492 1 95.94 114 LYS A C 1
ATOM 910 O O . LYS A 1 114 ? -11.461 23.828 14.469 1 95.94 114 LYS A O 1
ATOM 915 N N . PRO A 1 115 ? -11.984 23.969 12.234 1 96.31 115 PRO A N 1
ATOM 916 C CA . PRO A 1 115 ? -11.859 22.516 12.039 1 96.31 115 PRO A CA 1
ATOM 917 C C . PRO A 1 115 ? -10.555 21.969 12.594 1 96.31 115 PRO A C 1
ATOM 919 O O . PRO A 1 115 ? -9.516 22.625 12.516 1 96.31 115 PRO A O 1
ATOM 922 N N . LEU A 1 116 ? -10.648 20.781 13.133 1 97.19 116 LEU A N 1
ATOM 923 C CA . LEU A 1 116 ? -9.469 20.188 13.75 1 97.19 116 LEU A CA 1
ATOM 924 C C . LEU A 1 116 ? -8.766 19.234 12.781 1 97.19 116 LEU A C 1
ATOM 926 O O . LEU A 1 116 ? -7.562 19 12.906 1 97.19 116 LEU A O 1
ATOM 930 N N . LEU A 1 117 ? -9.492 18.672 11.82 1 96.56 117 LEU A N 1
ATOM 931 C CA . LEU A 1 117 ? -8.82 17.906 10.773 1 96.56 117 LEU A CA 1
ATOM 932 C C . LEU A 1 117 ? -8.125 18.828 9.789 1 96.56 117 LEU A C 1
ATOM 934 O O . LEU A 1 117 ? -8.602 19.938 9.516 1 96.56 117 LEU A O 1
ATOM 938 N N . ILE A 1 118 ? -7.09 18.359 9.273 1 93.88 118 ILE A N 1
ATOM 939 C CA . ILE A 1 118 ? -6.316 19.125 8.305 1 93.88 118 ILE A CA 1
ATOM 940 C C . ILE A 1 118 ? -6.828 18.844 6.891 1 93.88 118 ILE A C 1
ATOM 942 O O . ILE A 1 118 ? -6.965 17.672 6.5 1 93.88 118 ILE A O 1
ATOM 946 N N . PHE A 1 119 ? -7.156 19.875 6.234 1 87.5 119 PHE A N 1
ATOM 947 C CA . PHE A 1 119 ? -7.5 19.75 4.824 1 87.5 119 PHE A CA 1
ATOM 948 C C . PHE A 1 119 ? -6.25 19.797 3.953 1 87.5 119 PHE A C 1
ATOM 950 O O . PHE A 1 119 ? -5.578 20.828 3.875 1 87.5 119 PHE A O 1
ATOM 957 N N . PRO A 1 120 ? -5.988 18.766 3.275 1 79.44 120 PRO A N 1
ATOM 958 C CA . PRO A 1 120 ? -4.664 18.625 2.668 1 79.44 120 PRO A CA 1
ATOM 959 C C . PRO A 1 120 ? -4.551 19.344 1.328 1 79.44 120 PRO A C 1
ATOM 961 O O . PRO A 1 120 ? -3.461 19.406 0.751 1 79.44 120 PRO A O 1
ATOM 964 N N . LEU A 1 121 ? -5.641 19.844 0.822 1 78.69 121 LEU A N 1
ATOM 965 C CA . LEU A 1 121 ? -5.602 20.406 -0.523 1 78.69 121 LEU A CA 1
ATOM 966 C C . LEU A 1 121 ? -5.824 21.922 -0.49 1 78.69 121 LEU A C 1
ATOM 968 O O . LEU A 1 121 ? -6.57 22.422 0.355 1 78.69 121 LEU A O 1
ATOM 972 N N . GLY A 1 122 ? -5.164 22.547 -1.354 1 67.38 122 GLY A N 1
ATOM 973 C CA . GLY A 1 122 ? -5.48 23.953 -1.591 1 67.38 122 GLY A CA 1
ATOM 974 C C . GLY A 1 122 ? -4.664 24.891 -0.733 1 67.38 122 GLY A C 1
ATOM 975 O O . GLY A 1 122 ? -3.625 24.516 -0.191 1 67.38 122 GLY A O 1
ATOM 976 N N . VAL A 1 123 ? -5.109 26.141 -0.777 1 64.56 123 VAL A N 1
ATOM 977 C CA . VAL A 1 123 ? -4.355 27.203 -0.128 1 64.56 123 VAL A CA 1
ATOM 978 C C . VAL A 1 123 ? -5.109 27.688 1.109 1 64.56 123 VAL A C 1
ATOM 980 O O . VAL A 1 123 ? -4.602 28.516 1.872 1 64.56 123 VAL A O 1
ATOM 983 N N . ALA A 1 124 ? -6.254 27.078 1.296 1 65.5 124 ALA A N 1
ATOM 984 C CA . ALA A 1 124 ? -7.098 27.578 2.377 1 65.5 124 ALA A CA 1
ATOM 985 C C . ALA A 1 124 ? -6.578 27.125 3.736 1 65.5 124 ALA A C 1
ATOM 987 O O . ALA A 1 124 ? -6.914 27.703 4.766 1 65.5 124 ALA A O 1
ATOM 988 N N . ASP A 1 125 ? -5.828 26.141 3.824 1 73.06 125 ASP A N 1
ATOM 989 C CA . ASP A 1 125 ? -5.254 25.562 5.039 1 73.06 125 ASP A CA 1
ATOM 990 C C . ASP A 1 125 ? -3.73 25.5 4.949 1 73.06 125 ASP A C 1
ATOM 992 O O . ASP A 1 125 ? -3.17 25.438 3.852 1 73.06 125 ASP A O 1
ATOM 996 N N . PRO A 1 126 ? -3.164 25.797 6.148 1 74.62 126 PRO A N 1
ATOM 997 C CA . PRO A 1 126 ? -1.726 25.531 6.121 1 74.62 126 PRO A CA 1
ATOM 998 C C . PRO A 1 126 ? -1.402 24.141 5.551 1 74.62 126 PRO A C 1
ATOM 1000 O O . PRO A 1 126 ? -2.213 23.219 5.66 1 74.62 126 PRO A O 1
ATOM 1003 N N . SER A 1 127 ? -0.296 24.125 4.922 1 81.25 127 SER A N 1
ATOM 1004 C CA . SER A 1 127 ? 0.151 22.812 4.434 1 81.25 127 SER A CA 1
ATOM 1005 C C . SER A 1 127 ? 0.274 21.812 5.574 1 81.25 127 SER A C 1
ATOM 1007 O O . SER A 1 127 ? 0.715 22.156 6.672 1 81.25 127 SER A O 1
ATOM 1009 N N . PRO A 1 128 ? -0.163 20.641 5.285 1 85.38 128 PRO A N 1
ATOM 1010 C CA . PRO A 1 128 ? -0.047 19.625 6.324 1 85.38 128 PRO A CA 1
ATOM 1011 C C . PRO A 1 128 ? 1.361 19.531 6.91 1 85.38 128 PRO A C 1
ATOM 1013 O O . PRO A 1 128 ? 1.524 19.203 8.086 1 85.38 128 PRO A O 1
ATOM 1016 N N . GLU A 1 129 ? 2.295 19.906 6.109 1 86.81 129 GLU A N 1
ATOM 1017 C CA . GLU A 1 129 ? 3.684 19.797 6.539 1 86.81 129 GLU A CA 1
ATOM 1018 C C . GLU A 1 129 ? 4.016 20.828 7.605 1 86.81 129 GLU A C 1
ATOM 1020 O O . GLU A 1 129 ? 4.957 20.656 8.383 1 86.81 129 GLU A O 1
ATOM 1025 N N . GLU A 1 130 ? 3.248 21.812 7.641 1 91.62 130 GLU A N 1
ATOM 1026 C CA . GLU A 1 130 ? 3.457 22.844 8.656 1 91.62 130 GLU A CA 1
ATOM 1027 C C . GLU A 1 130 ? 2.92 22.406 10.016 1 91.62 130 GLU A C 1
ATOM 1029 O O . GLU A 1 130 ? 3.326 22.922 11.055 1 91.62 130 GLU A O 1
ATOM 1034 N N . LEU A 1 131 ? 2.068 21.453 9.977 1 95.06 131 LEU A N 1
ATOM 1035 C CA . LEU A 1 131 ? 1.384 21.062 11.211 1 95.06 131 LEU A CA 1
ATOM 1036 C C . LEU A 1 131 ? 1.923 19.734 11.734 1 95.06 131 LEU A C 1
ATOM 1038 O O . LEU A 1 131 ? 1.983 19.531 12.953 1 95.06 131 LEU A O 1
ATOM 1042 N N . ILE A 1 132 ? 2.309 18.812 10.836 1 96.5 132 ILE A N 1
ATOM 1043 C CA . ILE A 1 132 ? 2.754 17.484 11.227 1 96.5 132 ILE A CA 1
ATOM 1044 C C . ILE A 1 132 ? 4.156 17.234 10.68 1 96.5 132 ILE A C 1
ATOM 1046 O O . ILE A 1 132 ? 4.426 17.484 9.5 1 96.5 132 ILE A O 1
ATOM 1050 N N . THR A 1 133 ? 5.004 16.828 11.492 1 97.25 133 THR A N 1
ATOM 1051 C CA . THR A 1 133 ? 6.32 16.312 11.125 1 97.25 133 THR A CA 1
ATOM 1052 C C . THR A 1 133 ? 6.508 14.883 11.641 1 97.25 133 THR A C 1
ATOM 1054 O O . THR A 1 133 ? 5.539 14.227 12.031 1 97.25 133 THR A O 1
ATOM 1057 N N . PHE A 1 134 ? 7.762 14.391 11.5 1 98.06 134 PHE A N 1
ATOM 1058 C CA . PHE A 1 134 ? 7.996 13.008 11.898 1 98.06 134 PHE A CA 1
ATOM 1059 C C . PHE A 1 134 ? 9.242 12.906 12.766 1 98.06 134 PHE A C 1
ATOM 1061 O O . PHE A 1 134 ? 10.242 13.586 12.516 1 98.06 134 PHE A O 1
ATOM 1068 N N . GLU A 1 135 ? 9.164 12.18 13.773 1 97.56 135 GLU A N 1
ATOM 1069 C CA . GLU A 1 135 ? 10.297 11.602 14.492 1 97.56 135 GLU A CA 1
ATOM 1070 C C . GLU A 1 135 ? 10.484 10.133 14.148 1 97.56 135 GLU A C 1
ATOM 1072 O O . GLU A 1 135 ? 9.805 9.266 14.695 1 97.56 135 GLU A O 1
ATOM 1077 N N . GLY A 1 136 ? 11.5 9.922 13.312 1 97.69 136 GLY A N 1
ATOM 1078 C CA . GLY A 1 136 ? 11.547 8.602 12.688 1 97.69 136 GLY A CA 1
ATOM 1079 C C . GLY A 1 136 ? 10.328 8.305 11.844 1 97.69 136 GLY A C 1
ATOM 1080 O O . GLY A 1 136 ? 9.992 9.07 10.93 1 97.69 136 GLY A O 1
ATOM 1081 N N . ILE A 1 137 ? 9.648 7.219 12.297 1 97.31 137 ILE A N 1
ATOM 1082 C CA . ILE A 1 137 ? 8.5 6.797 11.508 1 97.31 137 ILE A CA 1
ATOM 1083 C C . ILE A 1 137 ? 7.215 7.316 12.148 1 97.31 137 ILE A C 1
ATOM 1085 O O . ILE A 1 137 ? 6.117 7.074 11.641 1 97.31 137 ILE A O 1
ATOM 1089 N N . LEU A 1 138 ? 7.309 8.078 13.281 1 97.94 138 LEU A N 1
ATOM 1090 C CA . LEU A 1 138 ? 6.141 8.5 14.047 1 97.94 138 LEU A CA 1
ATOM 1091 C C . LEU A 1 138 ? 5.773 9.945 13.734 1 97.94 138 LEU A C 1
ATOM 1093 O O . LEU A 1 138 ? 6.609 10.844 13.875 1 97.94 138 LEU A O 1
ATOM 1097 N N . PRO A 1 139 ? 4.543 10.172 13.297 1 98.12 139 PRO A N 1
ATOM 1098 C CA . PRO A 1 139 ? 4.094 11.555 13.109 1 98.12 139 PRO A CA 1
ATOM 1099 C C . PRO A 1 139 ? 3.916 12.297 14.43 1 98.12 139 PRO A C 1
ATOM 1101 O O . PRO A 1 139 ? 3.438 11.719 15.414 1 98.12 139 PRO A O 1
ATOM 1104 N N . VAL A 1 140 ? 4.371 13.5 14.445 1 97.88 140 VAL A N 1
ATOM 1105 C CA . VAL A 1 140 ? 4.242 14.336 15.641 1 97.88 140 VAL A CA 1
ATOM 1106 C C . VAL A 1 140 ? 3.881 15.766 15.227 1 97.88 140 VAL A C 1
ATOM 1108 O O . VAL A 1 140 ? 4.207 16.203 14.125 1 97.88 140 VAL A O 1
ATOM 1111 N N . PRO A 1 141 ? 3.195 16.484 16.094 1 97.69 141 PRO A N 1
ATOM 1112 C CA . PRO A 1 141 ? 2.926 17.891 15.805 1 97.69 141 PRO A CA 1
ATOM 1113 C C . PRO A 1 141 ? 4.203 18.719 15.672 1 97.69 141 PRO A C 1
ATOM 1115 O O . PRO A 1 141 ? 5.164 18.5 16.422 1 97.69 141 PRO A O 1
ATOM 1118 N N . THR A 1 142 ? 4.176 19.641 14.758 1 96.75 142 THR A N 1
ATOM 1119 C CA . THR A 1 142 ? 5.305 20.547 14.586 1 96.75 142 THR A CA 1
ATOM 1120 C C . THR A 1 142 ? 5.344 21.578 15.711 1 96.75 142 THR A C 1
ATOM 1122 O O . THR A 1 142 ? 6.422 21.969 16.156 1 96.75 142 THR A O 1
ATOM 1125 N N . LYS A 1 143 ? 4.09 21.969 16.141 1 96 143 LYS A N 1
ATOM 1126 C CA . LYS A 1 143 ? 3.982 23.016 17.156 1 96 143 LYS A CA 1
ATOM 1127 C C . LYS A 1 143 ? 3.865 22.406 18.562 1 96 143 LYS A C 1
ATOM 1129 O O . LYS A 1 143 ? 3.367 21.281 18.719 1 96 143 LYS A O 1
ATOM 1134 N N . ARG A 1 144 ? 4.238 23.141 19.531 1 94.38 144 ARG A N 1
ATOM 1135 C CA . ARG A 1 144 ? 4.25 22.656 20.922 1 94.38 144 ARG A CA 1
ATOM 1136 C C . ARG A 1 144 ? 2.92 22.938 21.609 1 94.38 144 ARG A C 1
ATOM 1138 O O . ARG A 1 144 ? 2.629 22.359 22.656 1 94.38 144 ARG A O 1
ATOM 1145 N N . GLY A 1 145 ? 2.145 23.844 21.031 1 94.12 145 GLY A N 1
ATOM 1146 C CA . GLY A 1 145 ? 0.864 24.203 21.625 1 94.12 145 GLY A CA 1
ATOM 1147 C C . GLY A 1 145 ? -0.048 24.953 20.688 1 94.12 145 GLY A C 1
ATOM 1148 O O . GLY A 1 145 ? 0.295 25.172 19.516 1 94.12 145 GLY A O 1
ATOM 1149 N N . GLY A 1 146 ? -1.229 25.172 21.219 1 94.5 146 GLY A N 1
ATOM 1150 C CA . GLY A 1 146 ? -2.168 25.984 20.453 1 94.5 146 GLY A CA 1
ATOM 1151 C C . GLY A 1 146 ? -3.029 25.172 19.5 1 94.5 146 GLY A C 1
ATOM 1152 O O . GLY A 1 146 ? -3.006 23.938 19.547 1 94.5 146 GLY A O 1
ATOM 1153 N N . HIS A 1 147 ? -3.783 25.891 18.703 1 94.94 147 HIS A N 1
ATOM 1154 C CA . HIS A 1 147 ? -4.766 25.281 17.812 1 94.94 147 HIS A CA 1
ATOM 1155 C C . HIS A 1 147 ? -4.094 24.391 16.766 1 94.94 147 HIS A C 1
ATOM 1157 O O . HIS A 1 147 ? -4.578 23.297 16.469 1 94.94 147 HIS A O 1
ATOM 1163 N N . ASP A 1 148 ? -3.016 24.859 16.281 1 95 148 ASP A N 1
ATOM 1164 C CA . ASP A 1 148 ? -2.328 24.109 15.242 1 95 148 ASP A CA 1
ATOM 1165 C C . ASP A 1 148 ? -1.785 22.797 15.781 1 95 148 ASP A C 1
ATOM 1167 O O . ASP A 1 148 ? -1.806 21.781 15.086 1 95 148 ASP A O 1
ATOM 1171 N N . ARG A 1 149 ? -1.274 22.828 16.984 1 96.94 149 ARG A N 1
ATOM 1172 C CA . ARG A 1 149 ? -0.838 21.578 17.625 1 96.94 149 ARG A CA 1
ATOM 1173 C C . ARG A 1 149 ? -2.01 20.625 17.812 1 96.94 149 ARG A C 1
ATOM 1175 O O . ARG A 1 149 ? -1.882 19.422 17.562 1 96.94 149 ARG A O 1
ATOM 1182 N N . LYS A 1 150 ? -3.055 21.203 18.281 1 97.25 150 LYS A N 1
ATOM 1183 C CA . LYS A 1 150 ? -4.25 20.391 18.5 1 97.25 150 LYS A CA 1
ATOM 1184 C C . LYS A 1 150 ? -4.738 19.781 17.188 1 97.25 150 LYS A C 1
ATOM 1186 O O . LYS A 1 150 ? -5.094 18.594 17.141 1 97.25 150 LYS A O 1
ATOM 1191 N N . ARG A 1 151 ? -4.723 20.547 16.109 1 97 151 ARG A N 1
ATOM 1192 C CA . ARG A 1 151 ? -5.117 20.047 14.805 1 97 151 ARG A CA 1
ATOM 1193 C C . ARG A 1 151 ? -4.246 18.875 14.383 1 97 151 ARG A C 1
ATOM 1195 O O . ARG A 1 151 ? -4.754 17.859 13.914 1 97 151 ARG A O 1
ATOM 1202 N N . ALA A 1 152 ? -2.963 19.016 14.555 1 97.19 152 ALA A N 1
ATOM 1203 C CA . ALA A 1 152 ? -2.021 17.969 14.203 1 97.19 152 ALA A CA 1
ATOM 1204 C C . ALA A 1 152 ? -2.291 16.703 15.008 1 97.19 152 ALA A C 1
ATOM 1206 O O . ALA A 1 152 ? -2.396 15.602 14.445 1 97.19 152 ALA A O 1
ATOM 1207 N N . GLN A 1 153 ? -2.469 16.906 16.281 1 97.75 153 GLN A N 1
ATOM 1208 C CA . GLN A 1 153 ? -2.668 15.766 17.156 1 97.75 153 GLN A CA 1
ATOM 1209 C C . GLN A 1 153 ? -3.979 15.047 16.844 1 97.75 153 GLN A C 1
ATOM 1211 O O . GLN A 1 153 ? -4.02 13.82 16.781 1 97.75 153 GLN A O 1
ATOM 1216 N N . VAL A 1 154 ? -5.02 15.781 16.641 1 98 154 VAL A N 1
ATOM 1217 C CA . VAL A 1 154 ? -6.316 15.195 16.328 1 98 154 VAL A CA 1
ATOM 1218 C C . VAL A 1 154 ? -6.223 14.43 15 1 98 154 VAL A C 1
ATOM 1220 O O . VAL A 1 154 ? -6.707 13.297 14.898 1 98 154 VAL A O 1
ATOM 1223 N N . THR A 1 155 ? -5.594 15.023 14.008 1 97.19 155 THR A N 1
ATOM 1224 C CA . THR A 1 155 ? -5.469 14.367 12.719 1 97.19 155 THR A CA 1
ATOM 1225 C C . THR A 1 155 ? -4.695 13.055 12.844 1 97.19 155 THR A C 1
ATOM 1227 O O . THR A 1 155 ? -5.098 12.031 12.289 1 97.19 155 THR A O 1
ATOM 1230 N N . ILE A 1 156 ? -3.602 13.062 13.617 1 97.62 156 ILE A N 1
ATOM 1231 C CA . ILE A 1 156 ? -2.775 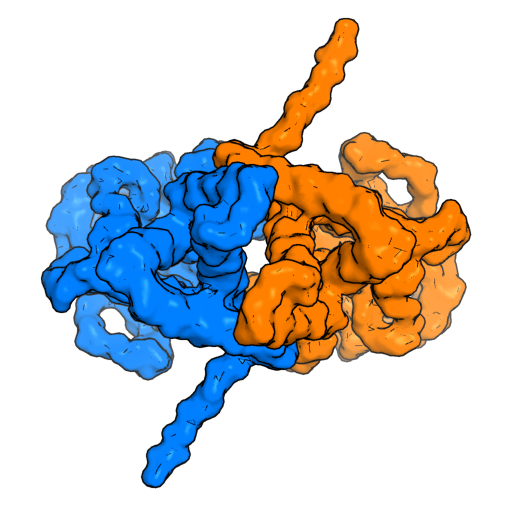11.883 13.836 1 97.62 156 ILE A CA 1
ATOM 1232 C C . ILE A 1 156 ? -3.6 10.797 14.523 1 97.62 156 ILE A C 1
ATOM 1234 O O . ILE A 1 156 ? -3.619 9.648 14.078 1 97.62 156 ILE A O 1
ATOM 1238 N N . ASP A 1 157 ? -4.332 11.195 15.57 1 97.38 157 ASP A N 1
ATOM 1239 C CA . ASP A 1 157 ? -5.137 10.258 16.344 1 97.38 157 ASP A CA 1
ATOM 1240 C C . ASP A 1 157 ? -6.332 9.766 15.539 1 97.38 157 ASP A C 1
ATOM 1242 O O . ASP A 1 157 ? -6.637 8.57 15.539 1 97.38 157 ASP A O 1
ATOM 1246 N N . PHE A 1 158 ? -6.965 10.688 14.883 1 96.75 158 PHE A N 1
ATOM 1247 C CA . PHE A 1 158 ? -8.195 10.43 14.148 1 96.75 158 PHE A CA 1
ATOM 1248 C C . PHE A 1 158 ? -7.977 9.375 13.07 1 96.75 158 PHE A C 1
ATOM 1250 O O . PHE A 1 158 ? -8.734 8.414 12.961 1 96.75 158 PHE A O 1
ATOM 1257 N N . PHE A 1 159 ? -6.895 9.523 12.352 1 94.38 159 PHE A N 1
ATOM 1258 C CA . PHE A 1 159 ? -6.613 8.609 11.25 1 94.38 159 PHE A CA 1
ATOM 1259 C C . PHE A 1 159 ? -5.621 7.535 11.672 1 94.38 159 PHE A C 1
ATOM 1261 O O . PHE A 1 159 ? -5.164 6.746 10.844 1 94.38 159 PHE A O 1
ATOM 1268 N N . ARG A 1 160 ? -5.203 7.527 12.922 1 93.62 160 ARG A N 1
ATOM 1269 C CA . ARG A 1 160 ? -4.32 6.527 13.508 1 93.62 160 ARG A CA 1
ATOM 1270 C C . ARG A 1 160 ? -3.018 6.418 12.727 1 93.62 160 ARG A C 1
ATOM 1272 O O . ARG A 1 160 ? -2.57 5.316 12.406 1 93.62 160 ARG A O 1
ATOM 1279 N N . LEU A 1 161 ? -2.502 7.508 12.422 1 94.88 161 LEU A N 1
ATOM 1280 C CA . LEU A 1 161 ? -1.322 7.582 11.562 1 94.88 161 LEU A CA 1
ATOM 1281 C C . LEU A 1 161 ? -0.107 6.98 12.258 1 94.88 161 LEU A C 1
ATOM 1283 O O . LEU A 1 161 ? 0.859 6.586 11.602 1 94.88 161 LEU A O 1
ATOM 1287 N N . HIS A 1 162 ? -0.128 6.93 13.578 1 94.75 162 HIS A N 1
ATOM 1288 C CA . HIS A 1 162 ? 0.997 6.445 14.367 1 94.75 162 HIS A CA 1
ATOM 1289 C C . HIS A 1 162 ? 0.817 4.977 14.734 1 94.75 162 HIS A C 1
ATOM 1291 O O . HIS A 1 162 ? 1.75 4.336 15.227 1 94.75 162 HIS A O 1
ATOM 1297 N N . LEU A 1 163 ? -0.297 4.445 14.43 1 91.12 163 LEU A N 1
ATOM 1298 C CA . LEU A 1 163 ? -0.593 3.113 14.945 1 91.12 163 LEU A CA 1
ATOM 1299 C C . LEU A 1 163 ? -0.704 2.105 13.805 1 91.12 163 LEU A C 1
ATOM 1301 O O . LEU A 1 163 ? -0.469 0.91 14 1 91.12 163 LEU A O 1
ATOM 1305 N N . ARG A 1 164 ? -1.134 2.51 12.648 1 87.44 164 ARG A N 1
ATOM 1306 C CA . ARG A 1 164 ? -1.397 1.588 11.547 1 87.44 164 ARG A CA 1
ATOM 1307 C C . ARG A 1 164 ? -0.109 0.927 11.07 1 87.44 164 ARG A C 1
ATOM 1309 O O . ARG A 1 164 ? 0.836 1.611 10.672 1 87.44 164 ARG A O 1
ATOM 1316 N N . THR A 1 165 ? -0.158 -0.37 11.023 1 84.94 165 THR A N 1
ATOM 1317 C CA . THR A 1 165 ? 1.059 -1.146 10.805 1 84.94 165 THR A CA 1
ATOM 1318 C C . THR A 1 165 ? 1.566 -0.968 9.375 1 84.94 165 THR A C 1
ATOM 1320 O O . THR A 1 165 ? 2.775 -0.896 9.148 1 84.94 165 THR A O 1
ATOM 1323 N N . GLU A 1 166 ? 0.631 -0.942 8.422 1 84.19 166 GLU A N 1
ATOM 1324 C CA . GLU A 1 166 ? 1.071 -0.815 7.035 1 84.19 166 GLU A CA 1
ATOM 1325 C C . GLU A 1 166 ? 1.764 0.523 6.793 1 84.19 166 GLU A C 1
ATOM 1327 O O . GLU A 1 166 ? 2.68 0.617 5.973 1 84.19 166 GLU A O 1
ATOM 1332 N N . LEU A 1 167 ? 1.358 1.569 7.523 1 90.5 167 LEU A N 1
ATOM 1333 C CA . LEU A 1 167 ? 2.002 2.873 7.402 1 90.5 167 LEU A CA 1
ATOM 1334 C C . LEU A 1 167 ? 3.373 2.865 8.07 1 90.5 167 LEU A C 1
ATOM 1336 O O . LEU A 1 167 ? 4.352 3.35 7.492 1 90.5 167 LEU A O 1
ATOM 1340 N N . ARG A 1 168 ? 3.406 2.324 9.234 1 91.62 168 ARG A N 1
ATOM 1341 C CA . ARG A 1 168 ? 4.656 2.256 9.984 1 91.62 168 ARG A CA 1
ATOM 1342 C C . ARG A 1 168 ? 5.707 1.453 9.219 1 91.62 168 ARG A C 1
ATOM 1344 O O . ARG A 1 168 ? 6.859 1.876 9.109 1 91.62 168 ARG A O 1
ATOM 1351 N N . ASP A 1 169 ? 5.289 0.337 8.727 1 89.25 169 ASP A N 1
ATOM 1352 C CA . ASP A 1 169 ? 6.215 -0.504 7.973 1 89.25 169 ASP A CA 1
ATOM 1353 C C . ASP A 1 169 ? 6.703 0.21 6.715 1 89.25 169 ASP A C 1
ATOM 1355 O O . ASP A 1 169 ? 7.891 0.159 6.387 1 89.25 169 ASP A O 1
ATOM 1359 N N . GLY A 1 170 ? 5.734 0.833 6.059 1 90.88 170 GLY A N 1
ATOM 1360 C CA . GLY A 1 170 ? 6.125 1.584 4.875 1 90.88 170 GLY A CA 1
ATOM 1361 C C . GLY A 1 170 ? 7.141 2.674 5.164 1 90.88 170 GLY A C 1
ATOM 1362 O O . GLY A 1 170 ? 8.109 2.84 4.426 1 90.88 170 GLY A O 1
ATOM 1363 N N . ARG A 1 171 ? 6.93 3.371 6.195 1 95.25 171 ARG A N 1
ATOM 1364 C CA . ARG A 1 171 ? 7.844 4.445 6.578 1 95.25 171 ARG A CA 1
ATOM 1365 C C . ARG A 1 171 ? 9.188 3.887 7.031 1 95.25 171 ARG A C 1
ATOM 1367 O O . ARG A 1 171 ? 10.227 4.512 6.816 1 95.25 171 ARG A O 1
ATOM 1374 N N . ALA A 1 172 ? 9.172 2.713 7.684 1 95.25 172 ALA A N 1
ATOM 1375 C CA . ALA A 1 172 ? 10.43 2.074 8.062 1 95.25 172 ALA A CA 1
ATOM 1376 C C . ALA A 1 172 ? 11.266 1.727 6.832 1 95.25 172 ALA A C 1
ATOM 1378 O O . ALA A 1 172 ? 12.461 2.002 6.785 1 95.25 172 ALA A O 1
ATOM 1379 N N . HIS A 1 173 ? 10.625 1.108 5.895 1 94 173 HIS A N 1
ATOM 1380 C CA . HIS A 1 173 ? 11.32 0.792 4.652 1 94 173 HIS A CA 1
ATOM 1381 C C . HIS A 1 173 ? 11.883 2.051 3.998 1 94 173 HIS A C 1
ATOM 1383 O O . HIS A 1 173 ? 12.992 2.035 3.467 1 94 173 HIS A O 1
ATOM 1389 N N . LEU A 1 174 ? 11.133 3.104 4.062 1 96.25 174 LEU A N 1
ATOM 1390 C CA . LEU A 1 174 ? 11.539 4.387 3.5 1 96.25 174 LEU A CA 1
ATOM 1391 C C . LEU A 1 174 ? 12.82 4.891 4.168 1 96.25 174 LEU A C 1
ATOM 1393 O O . LEU A 1 174 ? 13.766 5.289 3.484 1 96.25 174 LEU A O 1
ATOM 1397 N N . LEU A 1 175 ? 12.844 4.879 5.465 1 98.19 175 LEU A N 1
ATOM 1398 C CA . LEU A 1 175 ? 14.008 5.387 6.18 1 98.19 175 LEU A CA 1
ATOM 1399 C C . LEU A 1 175 ? 15.25 4.566 5.848 1 98.19 175 LEU A C 1
ATOM 1401 O O . LEU A 1 175 ? 16.344 5.117 5.707 1 98.19 175 LEU A O 1
ATOM 1405 N N . VAL A 1 176 ? 15.07 3.254 5.754 1 97.69 176 VAL A N 1
ATOM 1406 C CA . VAL A 1 176 ? 16.188 2.391 5.41 1 97.69 176 VAL A CA 1
ATOM 1407 C C . VAL A 1 176 ? 16.703 2.744 4.016 1 97.69 176 VAL A C 1
ATOM 1409 O O . VAL A 1 176 ? 17.922 2.908 3.82 1 97.69 176 VAL A O 1
ATOM 1412 N N . LEU A 1 177 ? 15.797 2.91 3.127 1 97.38 177 LEU A N 1
ATOM 1413 C CA . LEU A 1 177 ? 16.156 3.287 1.764 1 97.38 177 LEU A CA 1
ATOM 1414 C C . LEU A 1 177 ? 16.906 4.613 1.747 1 97.38 177 LEU A C 1
ATOM 1416 O O . LEU A 1 177 ? 17.953 4.73 1.109 1 97.38 177 LEU A O 1
ATOM 1420 N N . LEU A 1 178 ? 16.391 5.57 2.43 1 98.31 178 LEU A N 1
ATOM 1421 C CA . LEU A 1 178 ? 16.984 6.906 2.408 1 98.31 178 LEU A CA 1
ATOM 1422 C C . LEU A 1 178 ? 18.359 6.902 3.057 1 98.31 178 LEU A C 1
ATOM 1424 O O . LEU A 1 178 ? 19.297 7.492 2.52 1 98.31 178 LEU A O 1
ATOM 1428 N N . TRP A 1 179 ? 18.438 6.277 4.172 1 98.19 179 TRP A N 1
ATOM 1429 C CA . TRP A 1 179 ? 19.719 6.25 4.859 1 98.19 179 TRP A CA 1
ATOM 1430 C C . TRP A 1 179 ? 20.781 5.598 3.988 1 98.19 179 TRP A C 1
ATOM 1432 O O . TRP A 1 179 ? 21.906 6.102 3.896 1 98.19 179 TRP A O 1
ATOM 1442 N N . GLN A 1 180 ? 20.453 4.496 3.404 1 96.94 180 GLN A N 1
ATOM 1443 C CA . GLN A 1 180 ? 21.422 3.797 2.561 1 96.94 180 GLN A CA 1
ATOM 1444 C C . GLN A 1 180 ? 21.859 4.668 1.391 1 96.94 180 GLN A C 1
ATOM 1446 O O . GLN A 1 180 ? 23.031 4.625 0.982 1 96.94 180 GLN A O 1
ATOM 1451 N N . ASN A 1 181 ? 20.969 5.457 0.861 1 97.94 181 ASN A N 1
ATOM 1452 C CA . ASN A 1 181 ? 21.344 6.371 -0.213 1 97.94 181 ASN A CA 1
ATOM 1453 C C . ASN A 1 181 ? 22.172 7.539 0.311 1 97.94 181 ASN A C 1
ATOM 1455 O O . ASN A 1 181 ? 23.062 8.031 -0.385 1 97.94 181 ASN A O 1
ATOM 1459 N N . LEU A 1 182 ? 21.875 7.965 1.522 1 98.06 182 LEU A N 1
ATOM 1460 C CA . LEU A 1 182 ? 22.703 8.984 2.152 1 98.06 182 LEU A CA 1
ATOM 1461 C C . LEU A 1 182 ? 24.125 8.477 2.365 1 98.06 182 LEU A C 1
ATOM 1463 O O . LEU A 1 182 ? 25.094 9.211 2.131 1 98.06 182 LEU A O 1
ATOM 1467 N N . GLU A 1 183 ? 24.25 7.227 2.793 1 96.62 183 GLU A N 1
ATOM 1468 C CA . GLU A 1 183 ? 25.562 6.617 2.939 1 96.62 183 GLU A CA 1
ATOM 1469 C C . GLU A 1 183 ? 26.281 6.527 1.598 1 96.62 183 GLU A C 1
ATOM 1471 O O . GLU A 1 183 ? 27.484 6.773 1.516 1 96.62 183 GLU A O 1
ATOM 1476 N N . ARG A 1 184 ? 25.578 6.227 0.595 1 95.44 184 ARG A N 1
ATOM 1477 C CA . ARG A 1 184 ? 26.156 6.09 -0.739 1 95.44 184 ARG A CA 1
ATOM 1478 C C . ARG A 1 184 ? 26.672 7.434 -1.254 1 95.44 184 ARG A C 1
ATOM 1480 O O . ARG A 1 184 ? 27.656 7.488 -1.982 1 95.44 184 ARG A O 1
ATOM 1487 N N . MET A 1 185 ? 26 8.484 -0.887 1 96 185 MET A N 1
ATOM 1488 C CA . MET A 1 185 ? 26.453 9.82 -1.265 1 96 185 MET A CA 1
ATOM 1489 C C . MET A 1 185 ? 27.844 10.102 -0.708 1 96 185 MET A C 1
ATOM 1491 O O . MET A 1 185 ? 28.609 10.844 -1.316 1 96 185 MET A O 1
ATOM 1495 N N . GLN A 1 186 ? 28.188 9.484 0.348 1 93.38 186 GLN A N 1
ATOM 1496 C CA . GLN A 1 186 ? 29.453 9.75 1.027 1 93.38 186 GLN A CA 1
ATOM 1497 C C . GLN A 1 186 ? 30.531 8.773 0.572 1 93.38 186 GLN A C 1
ATOM 1499 O O . GLN A 1 186 ? 31.719 9.133 0.521 1 93.38 186 GLN A O 1
ATOM 1504 N N . GLU A 1 187 ? 30.188 7.578 0.258 1 92.94 187 GLU A N 1
ATOM 1505 C CA . GLU A 1 187 ? 31.219 6.559 0.124 1 92.94 187 GLU A CA 1
ATOM 1506 C C . GLU A 1 187 ? 31.094 5.812 -1.201 1 92.94 187 GLU A C 1
ATOM 1508 O O . GLU A 1 187 ? 31.906 4.934 -1.507 1 92.94 187 GLU A O 1
ATOM 1513 N N . GLY A 1 188 ? 30.141 6.059 -2.016 1 93 188 GLY A N 1
ATOM 1514 C CA . GLY A 1 188 ? 29.922 5.293 -3.23 1 93 188 GLY A CA 1
ATOM 1515 C C . GLY A 1 188 ? 30.781 5.746 -4.395 1 93 188 GLY A C 1
ATOM 1516 O O . GLY A 1 188 ? 31.453 6.777 -4.309 1 93 188 GLY A O 1
ATOM 1517 N N . THR A 1 189 ? 30.828 4.906 -5.426 1 95.38 189 THR A N 1
ATOM 1518 C CA . THR A 1 189 ? 31.438 5.305 -6.695 1 95.38 189 THR A CA 1
ATOM 1519 C C . THR A 1 189 ? 30.672 6.477 -7.309 1 95.38 189 THR A C 1
ATOM 1521 O O . THR A 1 189 ? 29.562 6.797 -6.879 1 95.38 189 THR A O 1
ATOM 1524 N N . PRO A 1 190 ? 31.25 7.121 -8.289 1 96.94 190 PRO A N 1
ATOM 1525 C CA . PRO A 1 190 ? 30.531 8.234 -8.93 1 96.94 190 PRO A CA 1
ATOM 1526 C C . PRO A 1 190 ? 29.156 7.832 -9.438 1 96.94 190 PRO A C 1
ATOM 1528 O O . PRO A 1 190 ? 28.188 8.578 -9.273 1 96.94 190 PRO A O 1
ATOM 1531 N N . GLU A 1 191 ? 29.016 6.641 -10.023 1 95.69 191 GLU A N 1
ATOM 1532 C CA . GLU A 1 191 ? 27.734 6.164 -10.531 1 95.69 191 GLU A CA 1
ATOM 1533 C C . GLU A 1 191 ? 26.75 5.914 -9.391 1 95.69 191 GLU A C 1
ATOM 1535 O O . GLU A 1 191 ? 25.562 6.254 -9.5 1 95.69 191 GLU A O 1
ATOM 1540 N N . GLN A 1 192 ? 27.281 5.332 -8.359 1 95.69 192 GLN A N 1
ATOM 1541 C CA . GLN A 1 192 ? 26.453 5.066 -7.195 1 95.69 192 GLN A CA 1
ATOM 1542 C C . GLN A 1 192 ? 25.969 6.367 -6.551 1 95.69 192 GLN A C 1
ATOM 1544 O O . GLN A 1 192 ? 24.812 6.477 -6.145 1 95.69 192 GLN A O 1
ATOM 1549 N N . ARG A 1 193 ? 26.844 7.348 -6.516 1 97.5 193 ARG A N 1
ATOM 1550 C CA . ARG A 1 193 ? 26.5 8.641 -5.938 1 97.5 193 ARG A CA 1
ATOM 1551 C C . ARG A 1 193 ? 25.438 9.352 -6.766 1 97.5 193 ARG A C 1
ATOM 1553 O O . ARG A 1 193 ? 24.531 9.984 -6.215 1 97.5 193 ARG A O 1
ATOM 1560 N N . GLN A 1 194 ? 25.562 9.211 -8.023 1 97.31 194 GLN A N 1
ATOM 1561 C CA . GLN A 1 194 ? 24.578 9.828 -8.898 1 97.31 194 GLN A CA 1
ATOM 1562 C C . GLN A 1 194 ? 23.188 9.211 -8.695 1 97.31 194 GLN A C 1
ATOM 1564 O O . GLN A 1 194 ? 22.203 9.93 -8.57 1 97.31 194 GLN A O 1
ATOM 1569 N N . ARG A 1 195 ? 23.125 7.922 -8.625 1 96.81 195 ARG A N 1
ATOM 1570 C CA . ARG A 1 195 ? 21.844 7.242 -8.414 1 96.81 195 ARG A CA 1
ATOM 1571 C C . ARG A 1 195 ? 21.281 7.57 -7.039 1 96.81 195 ARG A C 1
ATOM 1573 O O . ARG A 1 195 ? 20.062 7.754 -6.895 1 96.81 195 ARG A O 1
ATOM 1580 N N . ALA A 1 196 ? 22.156 7.625 -6.074 1 97.5 196 ALA A N 1
ATOM 1581 C CA . ALA A 1 196 ? 21.719 7.988 -4.727 1 97.5 196 ALA A CA 1
ATOM 1582 C C . ALA A 1 196 ? 21.141 9.398 -4.703 1 97.5 196 ALA A C 1
ATOM 1584 O O . ALA A 1 196 ? 20.094 9.633 -4.078 1 97.5 196 ALA A O 1
ATOM 1585 N N . ARG A 1 197 ? 21.797 10.305 -5.371 1 97.5 197 ARG A N 1
ATOM 1586 C CA . ARG A 1 197 ? 21.312 11.68 -5.461 1 97.5 197 ARG A CA 1
ATOM 1587 C C . ARG A 1 197 ? 19.922 11.727 -6.086 1 97.5 197 ARG A C 1
ATOM 1589 O O . ARG A 1 197 ? 19.062 12.492 -5.633 1 97.5 197 ARG A O 1
ATOM 1596 N N . GLU A 1 198 ? 19.734 10.938 -7.066 1 96.94 198 GLU A N 1
ATOM 1597 C CA . GLU A 1 198 ? 18.438 10.906 -7.758 1 96.94 198 GLU A CA 1
ATOM 1598 C C . GLU A 1 198 ? 17.344 10.375 -6.844 1 96.94 198 GLU A C 1
ATOM 1600 O O . GLU A 1 198 ? 16.219 10.906 -6.84 1 96.94 198 GLU A O 1
ATOM 1605 N N . VAL A 1 199 ? 17.656 9.352 -6.059 1 97 199 VAL A N 1
ATOM 1606 C CA . VAL A 1 199 ? 16.672 8.805 -5.129 1 97 199 VAL A CA 1
ATOM 1607 C C . VAL A 1 199 ? 16.328 9.844 -4.062 1 97 199 VAL A C 1
ATOM 1609 O O . VAL A 1 199 ? 15.156 10.062 -3.764 1 97 199 VAL A O 1
ATOM 1612 N N . LEU A 1 200 ? 17.375 10.469 -3.51 1 97.75 200 LEU A N 1
ATOM 1613 C CA . LEU A 1 200 ? 17.172 11.453 -2.447 1 97.75 200 LEU A CA 1
ATOM 1614 C C . LEU A 1 200 ? 16.391 12.656 -2.963 1 97.75 200 LEU A C 1
ATOM 1616 O O . LEU A 1 200 ? 15.547 13.203 -2.252 1 97.75 200 LEU A O 1
ATOM 1620 N N . ALA A 1 201 ? 16.656 13.062 -4.176 1 96.5 201 ALA A N 1
ATOM 1621 C CA . ALA A 1 201 ? 15.906 14.156 -4.793 1 96.5 201 ALA A CA 1
ATOM 1622 C C . ALA A 1 201 ? 14.445 13.766 -5.016 1 96.5 201 ALA A C 1
ATOM 1624 O O . ALA A 1 201 ? 13.539 14.555 -4.727 1 96.5 201 ALA A O 1
ATOM 1625 N N . ALA A 1 202 ? 14.203 12.578 -5.504 1 94.75 202 ALA A N 1
ATOM 1626 C CA . ALA A 1 202 ? 12.844 12.086 -5.727 1 94.75 202 ALA A CA 1
ATOM 1627 C C . ALA A 1 202 ? 12.07 12.008 -4.418 1 94.75 202 ALA A C 1
ATOM 1629 O O . ALA A 1 202 ? 10.875 12.32 -4.371 1 94.75 202 ALA A O 1
ATOM 1630 N N . ALA A 1 203 ? 12.758 11.625 -3.369 1 95.19 203 ALA A N 1
ATOM 1631 C CA . ALA A 1 203 ? 12.125 11.422 -2.068 1 95.19 203 ALA A CA 1
ATOM 1632 C C . ALA A 1 203 ? 11.633 12.75 -1.487 1 95.19 203 ALA A C 1
ATOM 1634 O O . ALA A 1 203 ? 10.758 12.766 -0.618 1 95.19 203 ALA A O 1
ATOM 1635 N N . ARG A 1 204 ? 12.164 13.836 -1.921 1 94.5 204 ARG A N 1
ATOM 1636 C CA . ARG A 1 204 ? 11.727 15.148 -1.462 1 94.5 204 ARG A CA 1
ATOM 1637 C C . ARG A 1 204 ? 10.477 15.609 -2.207 1 94.5 204 ARG A C 1
ATOM 1639 O O . ARG A 1 204 ? 9.812 16.562 -1.793 1 94.5 204 ARG A O 1
ATOM 1646 N N . GLY A 1 205 ? 10.219 14.906 -3.271 1 90.75 205 GLY A N 1
ATOM 1647 C CA . GLY A 1 205 ? 9.078 15.273 -4.086 1 90.75 205 GLY A CA 1
ATOM 1648 C C . GLY A 1 205 ? 7.758 14.773 -3.529 1 90.75 205 GLY A C 1
ATOM 1649 O O . GLY A 1 205 ? 7.734 13.805 -2.766 1 90.75 205 GLY A O 1
ATOM 1650 N N . ASN A 1 206 ? 6.668 15.297 -4.012 1 87.38 206 ASN A N 1
ATOM 1651 C CA . ASN A 1 206 ? 5.332 15.016 -3.498 1 87.38 206 ASN A CA 1
ATOM 1652 C C . ASN A 1 206 ? 4.844 13.641 -3.936 1 87.38 206 ASN A C 1
ATOM 1654 O O . ASN A 1 206 ? 3.955 13.062 -3.305 1 87.38 206 ASN A O 1
ATOM 1658 N N . SER A 1 207 ? 5.461 13.117 -4.938 1 84.81 207 SER A N 1
ATOM 1659 C CA . SER A 1 207 ? 4.941 11.875 -5.504 1 84.81 207 SER A CA 1
ATOM 1660 C C . SER A 1 207 ? 5.551 10.656 -4.816 1 84.81 207 SER A C 1
ATOM 1662 O O . SER A 1 207 ? 5.09 9.531 -5.02 1 84.81 207 SER A O 1
ATOM 1664 N N . PHE A 1 208 ? 6.625 10.922 -4.031 1 89.69 208 PHE A N 1
ATOM 1665 C CA . PHE A 1 208 ? 7.27 9.82 -3.33 1 89.69 208 PHE A CA 1
ATOM 1666 C C . PHE A 1 208 ? 6.402 9.328 -2.18 1 89.69 208 PHE A C 1
ATOM 1668 O O . PHE A 1 208 ? 5.762 10.125 -1.491 1 89.69 208 PHE A O 1
ATOM 1675 N N . PRO A 1 209 ? 6.344 8.008 -1.994 1 87.94 209 PRO A N 1
ATOM 1676 C CA . PRO A 1 209 ? 5.559 7.52 -0.858 1 87.94 209 PRO A CA 1
ATOM 1677 C C . PRO A 1 209 ? 6.012 8.117 0.472 1 87.94 209 PRO A C 1
ATOM 1679 O O . PRO A 1 209 ? 7.211 8.281 0.7 1 87.94 209 PRO A O 1
ATOM 1682 N N . HIS A 1 210 ? 5.059 8.453 1.307 1 92.88 210 HIS A N 1
ATOM 1683 C CA . HIS A 1 210 ? 5.367 9 2.623 1 92.88 210 HIS A CA 1
ATOM 1684 C C . HIS A 1 210 ? 6.34 10.172 2.518 1 92.88 210 HIS A C 1
ATOM 1686 O O . HIS A 1 210 ? 7.348 10.211 3.225 1 92.88 210 HIS A O 1
ATOM 1692 N N . SER A 1 211 ? 5.973 11.102 1.604 1 92.56 211 SER A N 1
ATOM 1693 C CA . SER A 1 211 ? 6.883 12.188 1.257 1 92.56 211 SER A CA 1
ATOM 1694 C C . SER A 1 211 ? 7.168 13.078 2.461 1 92.56 211 SER A C 1
ATOM 1696 O O . SER A 1 211 ? 8.281 13.578 2.619 1 92.56 211 SER A O 1
ATOM 1698 N N . ARG A 1 212 ? 6.164 13.281 3.309 1 93.94 212 ARG A N 1
ATOM 1699 C CA . ARG A 1 212 ? 6.406 14.125 4.473 1 93.94 212 ARG A CA 1
ATOM 1700 C C . ARG A 1 212 ? 7.383 13.461 5.438 1 93.94 212 ARG A C 1
ATOM 1702 O O . ARG A 1 212 ? 8.234 14.133 6.027 1 93.94 212 ARG A O 1
ATOM 1709 N N . CYS A 1 213 ? 7.215 12.203 5.605 1 97.19 213 CYS A N 1
ATOM 1710 C CA . CYS A 1 213 ? 8.164 11.461 6.426 1 97.19 213 CYS A CA 1
ATOM 1711 C C . CYS A 1 213 ? 9.562 11.5 5.82 1 97.19 213 CYS A C 1
ATOM 1713 O O . CYS A 1 213 ? 10.547 11.703 6.531 1 97.19 213 CYS A O 1
ATOM 1715 N N . ALA A 1 214 ? 9.633 11.375 4.555 1 97.44 214 ALA A N 1
ATOM 1716 C CA . ALA A 1 214 ? 10.906 11.414 3.848 1 97.44 214 ALA A CA 1
ATOM 1717 C C . ALA A 1 214 ? 11.617 12.75 4.066 1 97.44 214 ALA A C 1
ATOM 1719 O O . ALA A 1 214 ? 12.781 12.789 4.457 1 97.44 214 ALA A O 1
ATOM 1720 N N . ARG A 1 215 ? 10.859 13.836 3.842 1 97.38 215 ARG A N 1
ATOM 1721 C CA . ARG A 1 215 ? 11.438 15.164 3.98 1 97.38 215 ARG A CA 1
ATOM 1722 C C . ARG A 1 215 ? 11.883 15.422 5.418 1 97.38 215 ARG A C 1
ATOM 1724 O O . ARG A 1 215 ? 12.961 15.969 5.652 1 97.38 215 ARG A O 1
ATOM 1731 N N . ALA A 1 216 ? 11.023 15 6.344 1 97.88 216 ALA A N 1
ATOM 1732 C CA . ALA A 1 216 ? 11.375 15.18 7.75 1 97.88 216 ALA A CA 1
ATOM 1733 C C . ALA A 1 216 ? 12.672 14.453 8.086 1 97.88 216 ALA A C 1
ATOM 1735 O O . ALA A 1 216 ? 13.523 14.984 8.805 1 97.88 216 ALA A O 1
ATOM 1736 N N . PHE A 1 217 ? 12.875 13.273 7.586 1 98.69 217 PHE A N 1
ATOM 1737 C CA . PHE A 1 217 ? 14.055 12.469 7.859 1 98.69 217 PHE A CA 1
ATOM 1738 C C . PHE A 1 217 ? 15.297 13.094 7.223 1 98.69 217 PHE A C 1
ATOM 1740 O O . PHE A 1 217 ? 16.344 13.18 7.859 1 98.69 217 PHE A O 1
ATOM 1747 N N . LEU A 1 218 ? 15.156 13.484 5.996 1 98.5 218 LEU A N 1
ATOM 1748 C CA . LEU A 1 218 ? 16.281 14.086 5.289 1 98.5 218 LEU A CA 1
ATOM 1749 C C . LEU A 1 218 ? 16.703 15.406 5.941 1 98.5 218 LEU A C 1
ATOM 1751 O O . LEU A 1 218 ? 17.891 15.703 6.051 1 98.5 218 LEU A O 1
ATOM 1755 N N . ASP A 1 219 ? 15.648 16.188 6.352 1 97.81 219 ASP A N 1
ATOM 1756 C CA . ASP A 1 219 ? 15.953 17.422 7.086 1 97.81 219 ASP A CA 1
ATOM 1757 C C . ASP A 1 219 ? 16.688 17.109 8.391 1 97.81 219 ASP A C 1
ATOM 1759 O O . ASP A 1 219 ? 17.609 17.828 8.766 1 97.81 219 ASP A O 1
ATOM 1763 N N . LEU A 1 220 ? 16.25 16.125 9.094 1 98.31 220 LEU A N 1
ATOM 1764 C CA . LEU A 1 220 ? 16.875 15.734 10.344 1 98.31 220 LEU A CA 1
ATOM 1765 C C . LEU A 1 220 ? 18.328 15.328 10.117 1 98.31 220 LEU A C 1
ATOM 1767 O O . LEU A 1 220 ? 19.219 15.672 10.906 1 98.31 220 LEU A O 1
ATOM 1771 N N . TYR A 1 221 ? 18.578 14.539 9.078 1 98.31 221 TYR A N 1
ATOM 1772 C CA . TYR A 1 221 ? 19.938 14.102 8.773 1 98.31 221 TYR A CA 1
ATOM 1773 C C . TYR A 1 221 ? 20.875 15.289 8.633 1 98.31 221 TYR A C 1
ATOM 1775 O O . TYR A 1 221 ? 22.016 15.242 9.086 1 98.31 221 TYR A O 1
ATOM 1783 N N . GLU A 1 222 ? 20.375 16.344 7.984 1 97.62 222 GLU A N 1
ATOM 1784 C CA . GLU A 1 222 ? 21.188 17.547 7.809 1 97.62 222 GLU A CA 1
ATOM 1785 C C . GLU A 1 222 ? 21.469 18.234 9.141 1 97.62 222 GLU A C 1
ATOM 1787 O O . GLU A 1 222 ? 22.562 18.719 9.375 1 97.62 222 GLU A O 1
ATOM 1792 N N . ARG A 1 223 ? 20.547 18.219 10.016 1 97.81 223 ARG A N 1
ATOM 1793 C CA . ARG A 1 223 ? 20.641 18.938 11.281 1 97.81 223 ARG A CA 1
ATOM 1794 C C . ARG A 1 223 ? 21.312 18.109 12.352 1 97.81 223 ARG A C 1
ATOM 1796 O O . ARG A 1 223 ? 22.094 18.625 13.156 1 97.81 223 ARG A O 1
ATOM 1803 N N . ASP A 1 224 ? 21.016 16.859 12.367 1 98.19 224 ASP A N 1
ATOM 1804 C CA . ASP A 1 224 ? 21.469 15.945 13.414 1 98.19 224 ASP A CA 1
ATOM 1805 C C . ASP A 1 224 ? 21.641 14.531 12.875 1 98.19 224 ASP A C 1
ATOM 1807 O O . ASP A 1 224 ? 20.812 13.656 13.125 1 98.19 224 ASP A O 1
ATOM 1811 N N . PRO A 1 225 ? 22.75 14.25 12.227 1 97.69 225 PRO A N 1
ATOM 1812 C CA . PRO A 1 225 ? 22.969 12.953 11.586 1 97.69 225 PRO A CA 1
ATOM 1813 C C . PRO A 1 225 ? 22.984 11.797 12.586 1 97.69 225 PRO A C 1
ATOM 1815 O O . PRO A 1 225 ? 22.562 10.688 12.25 1 97.69 225 PRO A O 1
ATOM 1818 N N . ALA A 1 226 ? 23.406 12.055 13.766 1 98.19 226 ALA A N 1
ATOM 1819 C CA . ALA A 1 226 ? 23.438 11 14.773 1 98.19 226 ALA A CA 1
ATOM 1820 C C . ALA A 1 226 ? 22.031 10.547 15.141 1 98.19 226 ALA A C 1
ATOM 1822 O O . ALA A 1 226 ? 21.766 9.344 15.234 1 98.19 226 ALA A O 1
ATOM 1823 N N . LYS A 1 227 ? 21.172 11.516 15.367 1 98.38 227 LYS A N 1
ATOM 1824 C CA . LYS A 1 227 ? 19.781 11.188 15.68 1 98.38 227 LYS A CA 1
ATOM 1825 C C . LYS A 1 227 ? 19.109 10.5 14.5 1 98.38 227 LYS A C 1
ATOM 1827 O O . LYS A 1 227 ? 18.312 9.57 14.688 1 98.38 227 LYS A O 1
ATOM 1832 N N . ALA A 1 228 ? 19.375 10.961 13.289 1 98.56 228 ALA A N 1
ATOM 1833 C CA . ALA A 1 228 ? 18.859 10.312 12.094 1 98.56 228 ALA A CA 1
ATOM 1834 C C . ALA A 1 228 ? 19.312 8.852 12.023 1 98.56 228 ALA A C 1
ATOM 1836 O O . ALA A 1 228 ? 18.516 7.977 11.648 1 98.56 228 ALA A O 1
ATOM 1837 N N . LYS A 1 229 ? 20.531 8.633 12.391 1 98.38 229 LYS A N 1
ATOM 1838 C CA . LYS A 1 229 ? 21.047 7.27 12.398 1 98.38 229 LYS A CA 1
ATOM 1839 C C . LYS A 1 229 ? 20.281 6.402 13.398 1 98.38 229 LYS A C 1
ATOM 1841 O O . LYS A 1 229 ? 19.969 5.242 13.109 1 98.38 229 LYS A O 1
ATOM 1846 N N . ASP A 1 230 ? 20.016 6.969 14.539 1 98.44 230 ASP A N 1
ATOM 1847 C CA . ASP A 1 230 ? 19.234 6.238 15.523 1 98.44 230 ASP A CA 1
ATOM 1848 C C . ASP A 1 230 ? 17.875 5.82 14.953 1 98.44 230 ASP A C 1
ATOM 1850 O O . ASP A 1 230 ? 17.438 4.68 15.141 1 98.44 230 ASP A O 1
ATOM 1854 N N . TYR A 1 231 ? 17.219 6.711 14.273 1 98.5 231 TYR A N 1
ATOM 1855 C CA . TYR A 1 231 ? 15.922 6.414 13.68 1 98.5 231 TYR A CA 1
ATOM 1856 C C . TYR A 1 231 ? 16.047 5.383 12.562 1 98.5 231 TYR A C 1
ATOM 1858 O O . TYR A 1 231 ? 15.188 4.516 12.406 1 98.5 231 TYR A O 1
ATOM 1866 N N . TYR A 1 232 ? 17.156 5.473 11.812 1 98.31 232 TYR A N 1
ATOM 1867 C CA . TYR A 1 232 ? 17.422 4.473 10.789 1 98.31 232 TYR A CA 1
ATOM 1868 C C . TYR A 1 232 ? 17.578 3.088 11.406 1 98.31 232 TYR A C 1
ATOM 1870 O O . TYR A 1 232 ? 16.984 2.117 10.93 1 98.31 232 TYR A O 1
ATOM 1878 N N . LEU A 1 233 ? 18.344 3.018 12.398 1 97.88 233 LEU A N 1
ATOM 1879 C CA . LEU A 1 233 ? 18.594 1.724 13.023 1 97.88 233 LEU A CA 1
ATOM 1880 C C . LEU A 1 233 ? 17.297 1.135 13.594 1 97.88 233 LEU A C 1
ATOM 1882 O O . LEU A 1 233 ? 17.062 -0.07 13.484 1 97.88 233 LEU A O 1
ATOM 1886 N N . ALA A 1 234 ? 16.484 1.957 14.195 1 97.31 234 ALA A N 1
ATOM 1887 C CA . ALA A 1 234 ? 15.18 1.499 14.672 1 97.31 234 ALA A CA 1
ATOM 1888 C C . ALA A 1 234 ? 14.305 1.019 13.516 1 97.31 234 ALA A C 1
ATOM 1890 O O . ALA A 1 234 ? 13.633 -0.012 13.625 1 97.31 234 ALA A O 1
ATOM 1891 N N . ALA A 1 235 ? 14.32 1.769 12.422 1 97.19 235 ALA A N 1
ATOM 1892 C CA . ALA A 1 235 ? 13.562 1.392 11.234 1 97.19 235 ALA A CA 1
ATOM 1893 C C . ALA A 1 235 ? 14.07 0.08 10.648 1 97.19 235 ALA A C 1
ATOM 1895 O O . ALA A 1 235 ? 13.289 -0.763 10.211 1 97.19 235 ALA A O 1
ATOM 1896 N N . HIS A 1 236 ? 15.391 -0.076 10.633 1 96.94 236 HIS A N 1
ATOM 1897 C CA . HIS A 1 236 ? 16.016 -1.305 10.148 1 96.94 236 HIS A CA 1
ATOM 1898 C C . HIS A 1 236 ? 15.539 -2.514 10.945 1 96.94 236 HIS A C 1
ATOM 1900 O O . HIS A 1 236 ? 15.18 -3.543 10.367 1 96.94 236 HIS A O 1
ATOM 1906 N N . GLU A 1 237 ? 15.516 -2.354 12.203 1 95.38 237 GLU A N 1
ATOM 1907 C CA . GLU A 1 237 ? 15.055 -3.439 13.062 1 95.38 237 GLU A CA 1
ATOM 1908 C C . GLU A 1 237 ? 13.609 -3.811 12.766 1 95.38 237 GLU A C 1
ATOM 1910 O O . GLU A 1 237 ? 13.258 -4.992 12.703 1 95.38 237 GLU A O 1
ATOM 1915 N N . LEU A 1 238 ? 12.836 -2.832 12.57 1 92.69 238 LEU A N 1
ATOM 1916 C CA . LEU A 1 238 ? 11.438 -3.07 12.242 1 92.69 238 LEU A CA 1
ATOM 1917 C C . LEU A 1 238 ? 11.305 -3.797 10.906 1 92.69 238 LEU A C 1
ATOM 1919 O O . LEU A 1 238 ? 10.477 -4.695 10.758 1 92.69 238 LEU A O 1
ATOM 1923 N N . MET A 1 239 ? 12.078 -3.416 9.953 1 92.44 239 MET A N 1
ATOM 1924 C CA . MET A 1 239 ? 12.008 -3.977 8.609 1 92.44 239 MET A CA 1
ATOM 1925 C C . MET A 1 239 ? 12.391 -5.449 8.609 1 92.44 239 MET A C 1
ATOM 1927 O O . MET A 1 239 ? 11.789 -6.258 7.906 1 92.44 239 MET A O 1
ATOM 1931 N N . VAL A 1 240 ? 13.383 -5.82 9.328 1 93.19 240 VAL A N 1
ATOM 1932 C CA . VAL A 1 240 ? 13.938 -7.16 9.18 1 93.19 240 VAL A CA 1
ATOM 1933 C C . VAL A 1 240 ? 13.281 -8.109 10.18 1 93.19 240 VAL A C 1
ATOM 1935 O O . VAL A 1 240 ? 13.57 -9.305 10.195 1 93.19 240 VAL A O 1
ATOM 1938 N N . ARG A 1 241 ? 12.305 -7.562 10.836 1 80.38 241 ARG A N 1
ATOM 1939 C CA . ARG A 1 241 ? 11.594 -8.406 11.797 1 80.38 241 ARG A CA 1
ATOM 1940 C C . ARG A 1 241 ? 10.734 -9.438 11.086 1 80.38 241 ARG A C 1
ATOM 1942 O O . ARG A 1 241 ? 10.258 -9.203 9.969 1 80.38 241 ARG A O 1
ATOM 1949 N N . LYS A 1 242 ? 10.594 -10.773 11.656 1 63.75 242 LYS A N 1
ATOM 1950 C CA . LYS A 1 242 ? 9.898 -11.891 11.031 1 63.75 242 LYS A CA 1
ATOM 1951 C C . LYS A 1 242 ? 8.391 -11.695 11.07 1 63.75 242 LYS A C 1
ATOM 1953 O O . LYS A 1 242 ? 7.664 -12.219 10.227 1 63.75 242 LYS A O 1
ATOM 1958 N N . GLU A 1 243 ? 7.805 -11.102 12.133 1 59.38 243 GLU A N 1
ATOM 1959 C CA . GLU A 1 243 ? 6.352 -10.977 12.188 1 59.38 243 GLU A CA 1
ATOM 1960 C C . GLU A 1 243 ? 5.918 -9.516 12.086 1 59.38 243 GLU A C 1
ATOM 1962 O O . GLU A 1 243 ? 6.359 -8.672 12.867 1 59.38 243 GLU A O 1
ATOM 1967 N N . PRO A 1 244 ? 5.34 -9.273 10.961 1 51.56 244 PRO A N 1
ATOM 1968 C CA . PRO A 1 244 ? 4.832 -7.906 10.82 1 51.56 244 PRO A CA 1
ATOM 1969 C C . PRO A 1 244 ? 3.814 -7.543 11.898 1 51.56 244 PRO A C 1
ATOM 1971 O O . PRO A 1 244 ? 3.16 -8.43 12.461 1 51.56 244 PRO A O 1
ATOM 1974 N N . GLY A 1 245 ? 3.641 -6.305 12.555 1 45.12 245 GLY A N 1
ATOM 1975 C CA . GLY A 1 245 ? 2.645 -5.812 13.492 1 45.12 245 GLY A CA 1
ATOM 1976 C C . GLY A 1 245 ? 3.109 -5.859 14.938 1 45.12 245 GLY A C 1
ATOM 1977 O O . GLY A 1 245 ? 2.359 -5.504 15.852 1 45.12 245 GLY A O 1
ATOM 1978 N N . LEU A 1 246 ? 3.898 -6.883 15.375 1 37.28 246 LEU A N 1
ATOM 1979 C CA . LEU A 1 246 ? 4.086 -7.055 16.812 1 37.28 246 LEU A CA 1
ATOM 1980 C C . LEU A 1 246 ? 4.656 -5.789 17.438 1 37.28 246 LEU A C 1
ATOM 1982 O O . LEU A 1 246 ? 5.844 -5.492 17.281 1 37.28 246 LEU A O 1
ATOM 1986 N N . TYR A 1 247 ? 4 -4.773 17.422 1 36.38 247 TYR A N 1
ATOM 1987 C CA . TYR A 1 247 ? 4.379 -3.965 18.562 1 36.38 247 TYR A CA 1
ATOM 1988 C C . TYR A 1 247 ? 4.605 -4.84 19.797 1 36.38 247 TYR A C 1
ATOM 1990 O O . TYR A 1 247 ? 4.031 -5.926 19.906 1 36.38 247 TYR A O 1
ATOM 1998 N N . GLY A 1 248 ? 5.766 -4.758 20.594 1 32.34 248 GLY A N 1
ATOM 1999 C CA . GLY A 1 248 ? 5.938 -5.309 21.922 1 32.34 248 GLY A CA 1
ATOM 2000 C C . GLY A 1 248 ? 4.652 -5.32 22.734 1 32.34 248 GLY A C 1
ATOM 2001 O O . GLY A 1 248 ? 3.797 -4.449 22.562 1 32.34 248 GLY A O 1
ATOM 2002 N N . ARG A 1 249 ? 3.996 -6.488 23.188 1 30.7 249 ARG A N 1
ATOM 2003 C CA . ARG A 1 249 ? 3.117 -6.457 24.344 1 30.7 249 ARG A CA 1
ATOM 2004 C C . ARG A 1 249 ? 3.555 -5.383 25.344 1 30.7 249 ARG A C 1
ATOM 2006 O O . ARG A 1 249 ? 4.723 -5.332 25.734 1 30.7 249 ARG A O 1
ATOM 2013 N N . GLY A 1 250 ? 3.07 -4.219 25.391 1 25.25 250 GLY A N 1
ATOM 2014 C CA . GLY A 1 250 ? 3.146 -3.576 26.703 1 25.25 250 GLY A CA 1
ATOM 2015 C C . GLY A 1 250 ? 3.018 -4.551 27.859 1 25.25 250 GLY A C 1
ATOM 2016 O O . GLY A 1 250 ? 2.15 -5.43 27.844 1 25.25 250 GLY A O 1
ATOM 2017 N N . ALA A 1 251 ? 4.094 -4.883 28.688 1 25.12 251 ALA A N 1
ATOM 2018 C CA . ALA A 1 251 ? 4.113 -5.355 30.078 1 25.12 251 ALA A CA 1
ATOM 2019 C C . ALA A 1 251 ? 3.072 -4.625 30.922 1 25.12 251 ALA A C 1
ATOM 2021 O O . ALA A 1 251 ? 3.217 -3.434 31.203 1 25.12 251 ALA A O 1
ATOM 2022 N N . SER A 1 252 ? 1.832 -4.875 30.891 1 18.11 252 SER A N 1
ATOM 2023 C CA . SER A 1 252 ? 1.105 -4.68 32.156 1 18.11 252 SER A CA 1
ATOM 2024 C C . SER A 1 252 ? 1.833 -5.336 33.312 1 18.11 252 SER A C 1
ATOM 2026 O O . SER A 1 252 ? 1.863 -6.562 33.438 1 18.11 252 SER A O 1
ATOM 2028 N N . ARG A 1 253 ? 3.014 -4.938 33.688 1 18.56 253 ARG A N 1
ATOM 2029 C CA . ARG A 1 253 ? 3.312 -5.047 35.125 1 18.56 253 ARG A CA 1
ATOM 2030 C C . ARG A 1 253 ? 2.207 -4.414 35.969 1 18.56 253 ARG A C 1
ATOM 2032 O O . ARG A 1 253 ? 1.787 -3.287 35.688 1 18.56 253 ARG A O 1
ATOM 2039 N N . SER A 1 254 ? 1.619 -5.359 36.688 1 16.8 254 SER A N 1
ATOM 2040 C CA . SER A 1 254 ? 1.383 -5.035 38.094 1 16.8 254 SER A CA 1
ATOM 2041 C C . SER A 1 254 ? 2.648 -4.508 38.75 1 16.8 254 SER A C 1
ATOM 2043 O O . SER A 1 254 ? 3.75 -4.988 38.469 1 16.8 254 SER A O 1
ATOM 2045 N N . MET B 1 1 ? -12.102 -15.672 12.359 1 54.94 1 MET B N 1
ATOM 2046 C CA . MET B 1 1 ? -11.75 -16.344 11.117 1 54.94 1 MET B CA 1
ATOM 2047 C C . MET B 1 1 ? -10.805 -15.5 10.281 1 54.94 1 MET B C 1
ATOM 2049 O O . MET B 1 1 ? -9.766 -15.977 9.82 1 54.94 1 MET B O 1
ATOM 2053 N N . LYS B 1 2 ? -10.93 -14.195 10.242 1 61.62 2 LYS B N 1
ATOM 2054 C CA . LYS B 1 2 ? -10.125 -13.32 9.398 1 61.62 2 LYS B CA 1
ATOM 2055 C C . LYS B 1 2 ? -8.68 -13.25 9.891 1 61.62 2 LYS B C 1
ATOM 2057 O O . LYS B 1 2 ? -7.746 -13.32 9.094 1 61.62 2 LYS B O 1
ATOM 2062 N N . SER B 1 3 ? -8.648 -13.305 11.164 1 65.31 3 SER B N 1
ATOM 2063 C CA . SER B 1 3 ? -7.32 -13.125 11.742 1 65.31 3 SER B CA 1
ATOM 2064 C C . SER B 1 3 ? -6.43 -14.336 11.477 1 65.31 3 SER B C 1
ATOM 2066 O O . SER B 1 3 ? -5.234 -14.188 11.211 1 65.31 3 SER B O 1
ATOM 2068 N N . VAL B 1 4 ? -7.023 -15.5 11.422 1 66.25 4 VAL B N 1
ATOM 2069 C CA . VAL B 1 4 ? -6.238 -16.703 11.211 1 66.25 4 VAL B CA 1
ATOM 2070 C C . VAL B 1 4 ? -5.703 -16.734 9.781 1 66.25 4 VAL B C 1
ATOM 2072 O O . VAL B 1 4 ? -4.531 -17.047 9.555 1 66.25 4 VAL B O 1
ATOM 2075 N N . TYR B 1 5 ? -6.516 -16.297 8.867 1 74.31 5 TYR B N 1
ATOM 2076 C CA . TYR B 1 5 ? -6.102 -16.328 7.469 1 74.31 5 TYR B CA 1
ATOM 2077 C C . TYR B 1 5 ? -5.07 -15.25 7.184 1 74.31 5 TYR B C 1
ATOM 2079 O O . TYR B 1 5 ? -4.137 -15.461 6.402 1 74.31 5 TYR B O 1
ATOM 2087 N N . MET B 1 6 ? -5.207 -14.18 7.922 1 73.75 6 MET B N 1
ATOM 2088 C CA . MET B 1 6 ? -4.25 -13.094 7.738 1 73.75 6 MET B CA 1
ATOM 2089 C C . MET B 1 6 ? -2.863 -13.5 8.227 1 73.75 6 MET B C 1
ATOM 2091 O O . MET B 1 6 ? -1.858 -13.164 7.59 1 73.75 6 MET B O 1
ATOM 2095 N N . ALA B 1 7 ? -2.918 -14.242 9.273 1 72.06 7 ALA B N 1
ATOM 2096 C CA . ALA B 1 7 ? -1.634 -14.711 9.789 1 72.06 7 ALA B CA 1
ATOM 2097 C C . ALA B 1 7 ? -0.989 -15.703 8.82 1 72.06 7 ALA B C 1
ATOM 2099 O O . ALA B 1 7 ? 0.222 -15.656 8.594 1 72.06 7 ALA B O 1
ATOM 2100 N N . LEU B 1 8 ? -1.824 -16.516 8.203 1 76.81 8 LEU B N 1
ATOM 2101 C CA . LEU B 1 8 ? -1.337 -17.516 7.25 1 76.81 8 LEU B CA 1
ATOM 2102 C C . LEU B 1 8 ? -0.786 -16.844 5.996 1 76.81 8 LEU B C 1
ATOM 2104 O O . LEU B 1 8 ? 0.143 -17.344 5.371 1 76.81 8 LEU B O 1
ATOM 2108 N N . GLN B 1 9 ? -1.311 -15.695 5.758 1 80.44 9 GLN B N 1
ATOM 2109 C CA . GLN B 1 9 ? -0.914 -14.984 4.543 1 80.44 9 GLN B CA 1
ATOM 2110 C C . GLN B 1 9 ? 0.097 -13.883 4.855 1 80.44 9 GLN B C 1
ATOM 2112 O O . GLN B 1 9 ? 0.428 -13.078 3.99 1 80.44 9 GLN B O 1
ATOM 2117 N N . HIS B 1 10 ? 0.55 -13.891 6.09 1 80.88 10 HIS B N 1
ATOM 2118 C CA . HIS B 1 10 ? 1.604 -12.984 6.535 1 80.88 10 HIS B CA 1
ATOM 2119 C C . HIS B 1 10 ? 1.213 -11.531 6.309 1 80.88 10 HIS B C 1
ATOM 2121 O O . HIS B 1 10 ? 2.041 -10.719 5.887 1 80.88 10 HIS B O 1
ATOM 2127 N N . HIS B 1 11 ? -0.077 -11.289 6.281 1 80.56 11 HIS B N 1
ATOM 2128 C CA . HIS B 1 11 ? -0.659 -9.953 6.238 1 80.56 11 HIS B CA 1
ATOM 2129 C C . HIS B 1 11 ? -0.479 -9.312 4.863 1 80.56 11 HIS B C 1
ATOM 2131 O O . HIS B 1 11 ? -0.18 -8.125 4.762 1 80.56 11 HIS B O 1
ATOM 2137 N N . LYS B 1 12 ? -0.547 -10.148 3.926 1 86.5 12 LYS B N 1
ATOM 2138 C CA . LYS B 1 12 ? -0.536 -9.703 2.535 1 86.5 12 LYS B CA 1
ATOM 2139 C C . LYS B 1 12 ? -1.755 -10.227 1.781 1 86.5 12 LYS B C 1
ATOM 2141 O O . LYS B 1 12 ? -2.342 -11.242 2.166 1 86.5 12 LYS B O 1
ATOM 2146 N N . CYS B 1 13 ? -2.057 -9.516 0.785 1 89.94 13 CYS B N 1
ATOM 2147 C CA . CYS B 1 13 ? -3.086 -10.023 -0.111 1 89.94 13 CYS B CA 1
ATOM 2148 C C . CYS B 1 13 ? -2.678 -11.375 -0.695 1 89.94 13 CYS B C 1
ATOM 2150 O O . CYS B 1 13 ? -1.533 -11.555 -1.116 1 89.94 13 CYS B O 1
ATOM 2152 N N . ALA B 1 14 ? -3.592 -12.258 -0.807 1 90.06 14 ALA B N 1
ATOM 2153 C CA . ALA B 1 14 ? -3.324 -13.625 -1.261 1 90.06 14 ALA B CA 1
ATOM 2154 C C . ALA B 1 14 ? -2.893 -13.641 -2.725 1 90.06 14 ALA B C 1
ATOM 2156 O O . ALA B 1 14 ? -2.141 -14.523 -3.146 1 90.06 14 ALA B O 1
ATOM 2157 N N . TYR B 1 15 ? -3.322 -12.641 -3.465 1 92.69 15 TYR B N 1
ATOM 2158 C CA . TYR B 1 15 ? -3.121 -12.719 -4.906 1 92.69 15 TYR B CA 1
ATOM 2159 C C . TYR B 1 15 ? -1.999 -11.781 -5.352 1 92.69 15 TYR B C 1
ATOM 2161 O O . TYR B 1 15 ? -1.089 -12.195 -6.074 1 92.69 15 TYR B O 1
ATOM 2169 N N . CYS B 1 16 ? -2.037 -10.578 -4.859 1 91.56 16 CYS B N 1
ATOM 2170 C CA . CYS B 1 16 ? -1.08 -9.617 -5.395 1 91.56 16 CYS B CA 1
ATOM 2171 C C . CYS B 1 16 ? 0.077 -9.406 -4.426 1 91.56 16 CYS B C 1
ATOM 2173 O O . CYS B 1 16 ? 1.073 -8.766 -4.777 1 91.56 16 CYS B O 1
ATOM 2175 N N . GLU B 1 17 ? 0.027 -9.805 -3.197 1 89 17 GLU B N 1
ATOM 2176 C CA . GLU B 1 17 ? 1.068 -9.812 -2.176 1 89 17 GLU B CA 1
ATOM 2177 C C . GLU B 1 17 ? 1.365 -8.398 -1.676 1 89 17 GLU B C 1
ATOM 2179 O O . GLU B 1 17 ? 2.414 -8.156 -1.076 1 89 17 GLU B O 1
ATOM 2184 N N . ARG B 1 18 ? 0.447 -7.48 -1.97 1 86.62 18 ARG B N 1
ATOM 2185 C CA . ARG B 1 18 ? 0.639 -6.172 -1.351 1 86.62 18 ARG B CA 1
ATOM 2186 C C . ARG B 1 18 ? 0.416 -6.242 0.156 1 86.62 18 ARG B C 1
ATOM 2188 O O . ARG B 1 18 ? -0.417 -7.016 0.631 1 86.62 18 ARG B O 1
ATOM 2195 N N . PRO B 1 19 ? 1.16 -5.48 0.897 1 82.19 19 PRO B N 1
ATOM 2196 C CA . PRO B 1 19 ? 0.937 -5.461 2.344 1 82.19 19 PRO B CA 1
ATOM 2197 C C . PRO B 1 19 ? -0.448 -4.938 2.719 1 82.19 19 PRO B C 1
ATOM 2199 O O . PRO B 1 19 ? -0.963 -4.023 2.068 1 82.19 19 PRO B O 1
ATOM 2202 N N . MET B 1 20 ? -0.965 -5.57 3.725 1 79.31 20 MET B N 1
ATOM 2203 C CA . MET B 1 20 ? -2.279 -5.184 4.23 1 79.31 20 MET B CA 1
ATOM 2204 C C . MET B 1 20 ? -2.203 -4.809 5.707 1 79.31 20 MET B C 1
ATOM 2206 O O . MET B 1 20 ? -1.398 -5.367 6.457 1 79.31 20 MET B O 1
ATOM 2210 N N . ALA B 1 21 ? -3.051 -3.818 6.039 1 69.31 21 ALA B N 1
ATOM 2211 C CA . ALA B 1 21 ? -3.074 -3.309 7.406 1 69.31 21 ALA B CA 1
ATOM 2212 C C . ALA B 1 21 ? -3.424 -4.414 8.398 1 69.31 21 ALA B C 1
ATOM 2214 O O . ALA B 1 21 ? -4.117 -5.375 8.047 1 69.31 21 ALA B O 1
ATOM 2215 N N . GLU B 1 22 ? -2.791 -4.332 9.57 1 66.81 22 GLU B N 1
ATOM 2216 C CA . GLU B 1 22 ? -3.131 -5.227 10.664 1 66.81 22 GLU B CA 1
ATOM 2217 C C . GLU B 1 22 ? -3.924 -4.496 11.75 1 66.81 22 GLU B C 1
ATOM 2219 O O . GLU B 1 22 ? -3.936 -3.266 11.789 1 66.81 22 GLU B O 1
ATOM 2224 N N . GLY B 1 23 ? -4.645 -5.262 12.594 1 60.19 23 GLY B N 1
ATOM 2225 C CA . GLY B 1 23 ? -5.285 -4.703 13.773 1 60.19 23 GLY B CA 1
ATOM 2226 C C . GLY B 1 23 ? -6.758 -4.406 13.562 1 60.19 23 GLY B C 1
ATOM 2227 O O . GLY B 1 23 ? -7.395 -4.98 12.68 1 60.19 23 GLY B O 1
ATOM 2228 N N . ALA B 1 24 ? -7.297 -3.553 14.383 1 53.16 24 ALA B N 1
ATOM 2229 C CA . ALA B 1 24 ? -8.727 -3.332 14.562 1 53.16 24 ALA B CA 1
ATOM 2230 C C . ALA B 1 24 ? -9.383 -2.891 13.258 1 53.16 24 ALA B C 1
ATOM 2232 O O . ALA B 1 24 ? -10.547 -3.205 13.008 1 53.16 24 ALA B O 1
ATOM 2233 N N . HIS B 1 25 ? -8.625 -2.197 12.438 1 58.72 25 HIS B N 1
ATOM 2234 C CA . HIS B 1 25 ? -9.289 -1.684 11.25 1 58.72 25 HIS B CA 1
ATOM 2235 C C . HIS B 1 25 ? -8.914 -2.49 10.016 1 58.72 25 HIS B C 1
ATOM 2237 O O . HIS B 1 25 ? -9.219 -2.092 8.891 1 58.72 25 HIS B O 1
ATOM 2243 N N . ALA B 1 26 ? -8.344 -3.639 10.336 1 58.81 26 ALA B N 1
ATOM 2244 C CA . ALA B 1 26 ? -7.836 -4.496 9.266 1 58.81 26 ALA B CA 1
ATOM 2245 C C . ALA B 1 26 ? -8.977 -4.984 8.375 1 58.81 26 ALA B C 1
ATOM 2247 O O . ALA B 1 26 ? -8.789 -5.172 7.168 1 58.81 26 ALA B O 1
ATOM 2248 N N . ASN B 1 27 ? -10.117 -5.074 9.039 1 59.78 27 ASN B N 1
ATOM 2249 C CA . ASN B 1 27 ? -11.227 -5.688 8.312 1 59.78 27 ASN B CA 1
ATOM 2250 C C . ASN B 1 27 ? -11.734 -4.785 7.195 1 59.78 27 ASN B C 1
ATOM 2252 O O . ASN B 1 27 ? -12.398 -5.254 6.266 1 59.78 27 ASN B O 1
ATOM 2256 N N . ILE B 1 28 ? -11.297 -3.584 7.34 1 62.66 28 ILE B N 1
ATOM 2257 C CA . ILE B 1 28 ? -11.812 -2.66 6.336 1 62.66 28 ILE B CA 1
ATOM 2258 C C . ILE B 1 28 ? -10.945 -2.723 5.078 1 62.66 28 ILE B C 1
ATOM 2260 O O . ILE B 1 28 ? -11.438 -2.498 3.969 1 62.66 28 ILE B O 1
ATOM 2264 N N . GLU B 1 29 ? -9.766 -3.168 5.309 1 65.5 29 GLU B N 1
ATOM 2265 C CA . GLU B 1 29 ? -8.852 -3.121 4.176 1 65.5 29 GLU B CA 1
ATOM 2266 C C . GLU B 1 29 ? -8.82 -4.457 3.438 1 65.5 29 GLU B C 1
ATOM 2268 O O . GLU B 1 29 ? -8.391 -4.523 2.283 1 65.5 29 GLU B O 1
ATOM 2273 N N . TYR B 1 30 ? -9.328 -5.406 4.152 1 75.88 30 TYR B N 1
ATOM 2274 C CA . TYR B 1 30 ? -9.227 -6.703 3.494 1 75.88 30 TYR B CA 1
ATOM 2275 C C . TYR B 1 30 ? -10.539 -7.461 3.584 1 75.88 30 TYR B C 1
ATOM 2277 O O . TYR B 1 30 ? -11.359 -7.191 4.465 1 75.88 30 TYR B O 1
ATOM 2285 N N . ASP B 1 31 ? -10.75 -8.281 2.686 1 80.75 31 ASP B N 1
ATOM 2286 C CA . ASP B 1 31 ? -11.945 -9.109 2.594 1 80.75 31 ASP B CA 1
ATOM 2287 C C . ASP B 1 31 ? -11.602 -10.594 2.691 1 80.75 31 ASP B C 1
ATOM 2289 O O . ASP B 1 31 ? -10.57 -11.031 2.176 1 80.75 31 ASP B O 1
ATOM 2293 N N . VAL B 1 32 ? -12.406 -11.234 3.463 1 86.56 32 VAL B N 1
ATOM 2294 C CA . VAL B 1 32 ? -12.383 -12.68 3.311 1 86.56 32 VAL B CA 1
ATOM 2295 C C . VAL B 1 32 ? -13.172 -13.086 2.072 1 86.56 32 VAL B C 1
ATOM 2297 O O . VAL B 1 32 ? -14.352 -12.727 1.937 1 86.56 32 VAL B O 1
ATOM 2300 N N . GLU B 1 33 ? -12.547 -13.766 1.214 1 89.94 33 GLU B N 1
ATOM 2301 C CA . GLU B 1 33 ? -13.117 -14.062 -0.096 1 89.94 33 GLU B CA 1
ATOM 2302 C C . GLU B 1 33 ? -13.203 -15.57 -0.327 1 89.94 33 GLU B C 1
ATOM 2304 O O . GLU B 1 33 ? -12.297 -16.312 0.044 1 89.94 33 GLU B O 1
ATOM 2309 N N . HIS B 1 34 ? -14.375 -15.891 -0.924 1 93.25 34 HIS B N 1
ATOM 2310 C CA . HIS B 1 34 ? -14.5 -17.266 -1.419 1 93.25 34 HIS B CA 1
ATOM 2311 C C . HIS B 1 34 ? -13.672 -17.469 -2.682 1 93.25 34 HIS B C 1
ATOM 2313 O O . HIS B 1 34 ? -13.812 -16.719 -3.652 1 93.25 34 HIS B O 1
ATOM 2319 N N . PHE B 1 35 ? -12.875 -18.484 -2.596 1 94.69 35 PHE B N 1
ATOM 2320 C CA . PHE B 1 35 ? -12.141 -18.828 -3.805 1 94.69 35 PHE B CA 1
ATOM 2321 C C . PHE B 1 35 ? -13.094 -19.266 -4.918 1 94.69 35 PHE B C 1
ATOM 2323 O O . PHE B 1 35 ? -13.031 -18.734 -6.027 1 94.69 35 PHE B O 1
ATOM 2330 N N . ARG B 1 36 ? -13.883 -20.156 -4.586 1 96 36 ARG B N 1
ATOM 2331 C CA . ARG B 1 36 ? -15.031 -20.5 -5.418 1 96 36 ARG B CA 1
ATOM 2332 C C . ARG B 1 36 ? -16.266 -19.734 -4.965 1 96 36 ARG B C 1
ATOM 2334 O O . ARG B 1 36 ? -16.672 -19.828 -3.805 1 96 36 ARG B O 1
ATOM 2341 N N . PRO B 1 37 ? -16.906 -18.984 -5.902 1 96.31 37 PRO B N 1
ATOM 2342 C CA . PRO B 1 37 ? -18.047 -18.172 -5.5 1 96.31 37 PRO B CA 1
ATOM 2343 C C . PRO B 1 37 ? -19.219 -19 -5.004 1 96.31 37 PRO B C 1
ATOM 2345 O O . PRO B 1 37 ? -19.5 -20.078 -5.547 1 96.31 37 PRO B O 1
ATOM 2348 N N . LYS B 1 38 ? -19.906 -18.438 -4.086 1 94.69 38 LYS B N 1
ATOM 2349 C CA . LYS B 1 38 ? -20.969 -19.172 -3.402 1 94.69 38 LYS B CA 1
ATOM 2350 C C . LYS B 1 38 ? -22.234 -19.234 -4.258 1 94.69 38 LYS B C 1
ATOM 2352 O O . LYS B 1 38 ? -22.797 -20.312 -4.473 1 94.69 38 LYS B O 1
ATOM 2357 N N . SER B 1 39 ? -22.625 -18.141 -4.855 1 95.12 39 SER B N 1
ATOM 2358 C CA . SER B 1 39 ? -24 -18.031 -5.332 1 95.12 39 SER B CA 1
ATOM 2359 C C . SER B 1 39 ? -24.062 -18.078 -6.855 1 95.12 39 SER B C 1
ATOM 2361 O O . SER B 1 39 ? -25.078 -18.469 -7.434 1 95.12 39 SER B O 1
ATOM 2363 N N . ARG B 1 40 ? -23.109 -17.562 -7.551 1 96.25 40 ARG B N 1
ATOM 2364 C CA . ARG B 1 40 ? -23.078 -17.547 -9.008 1 96.25 40 ARG B CA 1
ATOM 2365 C C . ARG B 1 40 ? -21.656 -17.438 -9.531 1 96.25 40 ARG B C 1
ATOM 2367 O O . ARG B 1 40 ? -20.75 -17.016 -8.797 1 96.25 40 ARG B O 1
ATOM 2374 N N . VAL B 1 41 ? -21.484 -17.891 -10.695 1 96.88 41 VAL B N 1
ATOM 2375 C CA . VAL B 1 41 ? -20.219 -17.688 -11.398 1 96.88 41 VAL B CA 1
ATOM 2376 C C . VAL B 1 41 ? -20.484 -17.047 -12.758 1 96.88 41 VAL B C 1
ATOM 2378 O O . VAL B 1 41 ? -21.281 -17.547 -13.547 1 96.88 41 VAL B O 1
ATOM 2381 N N . MET B 1 42 ? -19.875 -15.922 -12.953 1 96.44 42 MET B N 1
ATOM 2382 C CA . MET B 1 42 ? -19.984 -15.219 -14.227 1 96.44 42 MET B CA 1
ATOM 2383 C C . MET B 1 42 ? -18.766 -15.5 -15.102 1 96.44 42 MET B C 1
ATOM 2385 O O . MET B 1 42 ? -17.656 -15.68 -14.586 1 96.44 42 MET B O 1
ATOM 2389 N N . PRO B 1 43 ? -18.953 -15.5 -16.375 1 95.81 43 PRO B N 1
ATOM 2390 C CA . PRO B 1 43 ? -17.828 -15.758 -17.266 1 95.81 43 PRO B CA 1
ATOM 2391 C C . PRO B 1 43 ? -16.75 -14.68 -17.172 1 95.81 43 PRO B C 1
ATOM 2393 O O . PRO B 1 43 ? -17.062 -13.508 -16.953 1 95.81 43 PRO B O 1
ATOM 2396 N N . TRP B 1 44 ? -15.555 -15.148 -17.375 1 96.88 44 TRP B N 1
ATOM 2397 C CA . TRP B 1 44 ? -14.375 -14.297 -17.516 1 96.88 44 TRP B CA 1
ATOM 2398 C C . TRP B 1 44 ? -13.469 -14.797 -18.641 1 96.88 44 TRP B C 1
ATOM 2400 O O . TRP B 1 44 ? -13.297 -16.016 -18.797 1 96.88 44 TRP B O 1
ATOM 2410 N N . PRO B 1 45 ? -12.82 -13.945 -19.359 1 96.38 45 PRO B N 1
ATOM 2411 C CA . PRO B 1 45 ? -12.984 -12.492 -19.312 1 96.38 45 PRO B CA 1
ATOM 2412 C C . PRO B 1 45 ? -14.227 -12.008 -20.047 1 96.38 45 PRO B C 1
ATOM 2414 O O . PRO B 1 45 ? -14.719 -12.695 -20.953 1 96.38 45 PRO B O 1
ATOM 2417 N N . ASP B 1 46 ? -14.727 -10.859 -19.641 1 92.38 46 ASP B N 1
ATOM 2418 C CA . ASP B 1 46 ? -15.719 -10.203 -20.5 1 92.38 46 ASP B CA 1
ATOM 2419 C C . ASP B 1 46 ? -15.055 -9.602 -21.734 1 92.38 46 ASP B C 1
ATOM 2421 O O . ASP B 1 46 ? -13.828 -9.578 -21.844 1 92.38 46 ASP B O 1
ATOM 2425 N N . GLU B 1 47 ? -15.859 -9.141 -22.625 1 92.06 47 GLU B N 1
ATOM 2426 C CA . GLU B 1 47 ? -15.367 -8.664 -23.922 1 92.06 47 GLU B CA 1
ATOM 2427 C C . GLU B 1 47 ? -14.391 -7.508 -23.75 1 92.06 47 GLU B C 1
ATOM 2429 O O . GLU B 1 47 ? -13.344 -7.469 -24.391 1 92.06 47 GLU B O 1
ATOM 2434 N N . LYS B 1 48 ? -14.742 -6.625 -22.969 1 91.38 48 LYS B N 1
ATOM 2435 C CA . LYS B 1 48 ? -13.906 -5.449 -22.75 1 91.38 48 LYS B CA 1
ATOM 2436 C C . LYS B 1 48 ? -12.547 -5.848 -22.172 1 91.38 48 LYS B C 1
ATOM 2438 O O . LYS B 1 48 ? -11.508 -5.387 -22.656 1 91.38 48 LYS B O 1
ATOM 2443 N N . THR B 1 49 ? -12.586 -6.699 -21.234 1 92.94 49 THR B N 1
ATOM 2444 C CA . THR B 1 49 ? -11.359 -7.18 -20.594 1 92.94 49 THR B CA 1
ATOM 2445 C C . THR B 1 49 ? -10.516 -7.977 -21.594 1 92.94 49 THR B C 1
ATOM 2447 O O . THR B 1 49 ? -9.297 -7.809 -21.656 1 92.94 49 THR B O 1
ATOM 2450 N N . ALA B 1 50 ? -11.125 -8.812 -22.344 1 95.62 50 ALA B N 1
ATOM 2451 C CA . ALA B 1 50 ? -10.422 -9.633 -23.328 1 95.62 50 ALA B CA 1
ATOM 2452 C C . ALA B 1 50 ? -9.695 -8.758 -24.344 1 95.62 50 ALA B C 1
ATOM 2454 O O . ALA B 1 50 ? -8.555 -9.039 -24.703 1 95.62 50 ALA B O 1
ATOM 2455 N N . LYS B 1 51 ? -10.375 -7.723 -24.781 1 94.5 51 LYS B N 1
ATOM 2456 C CA . LYS B 1 51 ? -9.797 -6.812 -25.75 1 94.5 51 LYS B CA 1
ATOM 2457 C C . LYS B 1 51 ? -8.664 -5.992 -25.141 1 94.5 51 LYS B C 1
ATOM 2459 O O . LYS B 1 51 ? -7.582 -5.879 -25.719 1 94.5 51 LYS B O 1
ATOM 2464 N N . GLU B 1 52 ? -8.898 -5.531 -23.969 1 92.12 52 GLU B N 1
ATOM 2465 C CA . GLU B 1 52 ? -7.934 -4.68 -23.281 1 92.12 52 GLU B CA 1
ATOM 2466 C C . GLU B 1 52 ? -6.641 -5.438 -22.984 1 92.12 52 GLU B C 1
ATOM 2468 O O . GLU B 1 52 ? -5.547 -4.891 -23.125 1 92.12 52 GLU B O 1
ATOM 2473 N N . LEU B 1 53 ? -6.82 -6.695 -22.625 1 94.81 53 LEU B N 1
ATOM 2474 C CA . LEU B 1 53 ? -5.66 -7.48 -22.219 1 94.81 53 LEU B CA 1
ATOM 2475 C C . LEU B 1 53 ? -5.145 -8.336 -23.359 1 94.81 53 LEU B C 1
ATOM 2477 O O . LEU B 1 53 ? -4.191 -9.102 -23.203 1 94.81 53 LEU B O 1
ATOM 2481 N N . ARG B 1 54 ? -5.805 -8.18 -24.516 1 94.56 54 ARG B N 1
ATOM 2482 C CA . ARG B 1 54 ? -5.418 -8.961 -25.688 1 94.56 54 ARG B CA 1
ATOM 2483 C C . ARG B 1 54 ? -5.301 -10.445 -25.344 1 94.56 54 ARG B C 1
ATOM 2485 O O . ARG B 1 54 ? -4.293 -11.078 -25.656 1 94.56 54 ARG B O 1
ATOM 2492 N N . ILE B 1 55 ? -6.297 -10.969 -24.672 1 96.69 55 ILE B N 1
ATOM 2493 C CA . ILE B 1 55 ? -6.312 -12.359 -24.234 1 96.69 55 ILE B CA 1
ATOM 2494 C C . ILE B 1 55 ? -6.512 -13.289 -25.422 1 96.69 55 ILE B C 1
ATOM 2496 O O . ILE B 1 55 ? -7.453 -13.109 -26.203 1 96.69 55 ILE B O 1
ATOM 2500 N N . ARG B 1 56 ? -5.617 -14.273 -25.5 1 91.62 56 ARG B N 1
ATOM 2501 C CA . ARG B 1 56 ? -5.656 -15.172 -26.641 1 91.62 56 ARG B CA 1
ATOM 2502 C C . ARG B 1 56 ? -5.996 -16.594 -26.219 1 91.62 56 ARG B C 1
ATOM 2504 O O . ARG B 1 56 ? -6.363 -17.438 -27.047 1 91.62 56 ARG B O 1
ATOM 2511 N N . TYR B 1 57 ? -5.902 -16.859 -24.969 1 95.12 57 TYR B N 1
ATOM 2512 C CA . TYR B 1 57 ? -6.176 -18.219 -24.5 1 95.12 57 TYR B CA 1
ATOM 2513 C C . TYR B 1 57 ? -7.66 -18.406 -24.203 1 95.12 57 TYR B C 1
ATOM 2515 O O . TYR B 1 57 ? -8.367 -17.438 -23.906 1 95.12 57 TYR B O 1
ATOM 2523 N N . LYS B 1 58 ? -8.055 -19.656 -24.297 1 94.12 58 LYS B N 1
ATOM 2524 C CA . LYS B 1 58 ? -9.453 -19.984 -24.031 1 94.12 58 LYS B CA 1
ATOM 2525 C C . LYS B 1 58 ? -9.68 -20.328 -22.562 1 94.12 58 LYS B C 1
ATOM 2527 O O . LYS B 1 58 ? -8.844 -21 -21.953 1 94.12 58 LYS B O 1
ATOM 2532 N N . VAL B 1 59 ? -10.773 -19.875 -22.094 1 96.56 59 VAL B N 1
ATOM 2533 C CA . VAL B 1 59 ? -11.156 -20.109 -20.703 1 96.56 59 VAL B CA 1
ATOM 2534 C C . VAL B 1 59 ? -12.625 -20.516 -20.641 1 96.56 59 VAL B C 1
ATOM 2536 O O . VAL B 1 59 ? -13.453 -20 -21.391 1 96.56 59 VAL B O 1
ATOM 2539 N N . ARG B 1 60 ? -12.93 -21.484 -19.797 1 97.12 60 ARG B N 1
ATOM 2540 C CA . ARG B 1 60 ? -14.312 -21.797 -19.453 1 97.12 60 ARG B CA 1
ATOM 2541 C C . ARG B 1 60 ? -14.68 -21.203 -18.094 1 97.12 60 ARG B C 1
ATOM 2543 O O . ARG B 1 60 ? -13.836 -20.594 -17.422 1 97.12 60 ARG B O 1
ATOM 2550 N N . SER B 1 61 ? -15.977 -21.25 -17.797 1 97 61 SER B N 1
ATOM 2551 C CA . SER B 1 61 ? -16.469 -20.703 -16.531 1 97 61 SER B CA 1
ATOM 2552 C C . SER B 1 61 ? -16.891 -21.828 -15.594 1 97 61 SER B C 1
ATOM 2554 O O . SER B 1 61 ? -17.438 -22.844 -16.031 1 97 61 SER B O 1
ATOM 2556 N N . GLY B 1 62 ? -16.656 -21.562 -14.312 1 96.44 62 GLY B N 1
ATOM 2557 C CA . GLY B 1 62 ? -17.141 -22.5 -13.32 1 96.44 62 GLY B CA 1
ATOM 2558 C C . GLY B 1 62 ? -18.656 -22.656 -13.328 1 96.44 62 GLY B C 1
ATOM 2559 O O . GLY B 1 62 ? -19.328 -22.141 -14.227 1 96.44 62 GLY B O 1
ATOM 2560 N N . ASN B 1 63 ? -19.172 -23.438 -12.383 1 95.38 63 ASN B N 1
ATOM 2561 C CA . ASN B 1 63 ? -20.594 -23.719 -12.305 1 95.38 63 ASN B CA 1
ATOM 2562 C C . ASN B 1 63 ? -21.406 -22.422 -12.156 1 95.38 63 ASN B C 1
ATOM 2564 O O . ASN B 1 63 ? -21.234 -21.688 -11.18 1 95.38 63 ASN B O 1
ATOM 2568 N N . PRO B 1 64 ? -22.328 -22.141 -13.125 1 95.56 64 PRO B N 1
ATOM 2569 C CA . PRO B 1 64 ? -23.078 -20.891 -13.078 1 95.56 64 PRO B CA 1
ATOM 2570 C C . PRO B 1 64 ? -23.906 -20.734 -11.797 1 95.56 64 PRO B C 1
ATOM 2572 O O . PRO B 1 64 ? -24.266 -19.625 -11.422 1 95.56 64 PRO B O 1
ATOM 2575 N N . LYS B 1 65 ? -24.125 -21.859 -11.125 1 95 65 LYS B N 1
ATOM 2576 C CA . LYS B 1 65 ? -24.922 -21.828 -9.898 1 95 65 LYS B CA 1
ATOM 2577 C C . LYS B 1 65 ? -24.031 -21.578 -8.68 1 95 65 LYS B C 1
ATOM 2579 O O . LYS B 1 65 ? -24.531 -21.484 -7.559 1 95 65 LYS B O 1
ATOM 2584 N N . GLY B 1 66 ? -22.781 -21.422 -8.922 1 96.19 66 GLY B N 1
ATOM 2585 C CA . GLY B 1 66 ? -21.844 -21.25 -7.824 1 96.19 66 GLY B CA 1
ATOM 2586 C C . GLY B 1 66 ? -21.562 -22.531 -7.066 1 96.19 66 GLY B C 1
ATOM 2587 O O . GLY B 1 66 ? -21.719 -23.625 -7.602 1 96.19 66 GLY B O 1
ATOM 2588 N N . TYR B 1 67 ? -20.938 -22.344 -5.926 1 96.5 67 TYR B N 1
ATOM 2589 C CA . TYR B 1 67 ? -20.516 -23.469 -5.09 1 96.5 67 TYR B CA 1
ATOM 2590 C C . TYR B 1 67 ? -21.031 -23.312 -3.664 1 96.5 67 TYR B C 1
ATOM 2592 O O . TYR B 1 67 ? -20.25 -23.172 -2.723 1 96.5 67 TYR B O 1
ATOM 2600 N N . PRO B 1 68 ? -22.344 -23.422 -3.439 1 95.12 68 PRO B N 1
ATOM 2601 C CA . PRO B 1 68 ? -22.953 -23.141 -2.137 1 95.12 68 PRO B CA 1
ATOM 2602 C C . PRO B 1 68 ? -22.469 -24.094 -1.04 1 95.12 68 PRO B C 1
ATOM 2604 O O . PRO B 1 68 ? -22.422 -23.703 0.132 1 95.12 68 PRO B O 1
ATOM 2607 N N . LEU B 1 69 ? -22.062 -25.266 -1.414 1 95.19 69 LEU B N 1
ATOM 2608 C CA . LEU B 1 69 ? -21.656 -26.25 -0.417 1 95.19 69 LEU B CA 1
ATOM 2609 C C . LEU B 1 69 ? -20.281 -25.906 0.154 1 95.19 69 LEU B C 1
ATOM 2611 O O . LEU B 1 69 ? -19.875 -26.453 1.179 1 95.19 69 LEU B O 1
ATOM 2615 N N . LEU B 1 70 ? -19.609 -24.938 -0.529 1 94.62 70 LEU B N 1
ATOM 2616 C CA . LEU B 1 70 ? -18.297 -24.516 -0.061 1 94.62 70 LEU B CA 1
ATOM 2617 C C . LEU B 1 70 ? -18.375 -23.188 0.673 1 94.62 70 LEU B C 1
ATOM 2619 O O . LEU B 1 70 ? -17.344 -22.641 1.091 1 94.62 70 LEU B O 1
ATOM 2623 N N . ALA B 1 71 ? -19.562 -22.688 0.93 1 92.56 71 ALA B N 1
ATOM 2624 C CA . ALA B 1 71 ? -19.781 -21.344 1.465 1 92.56 71 ALA B CA 1
ATOM 2625 C C . ALA B 1 71 ? -19.109 -21.188 2.832 1 92.56 71 ALA B C 1
ATOM 2627 O O . ALA B 1 71 ? -18.672 -20.094 3.189 1 92.56 71 ALA B O 1
ATOM 2628 N N . HIS B 1 72 ? 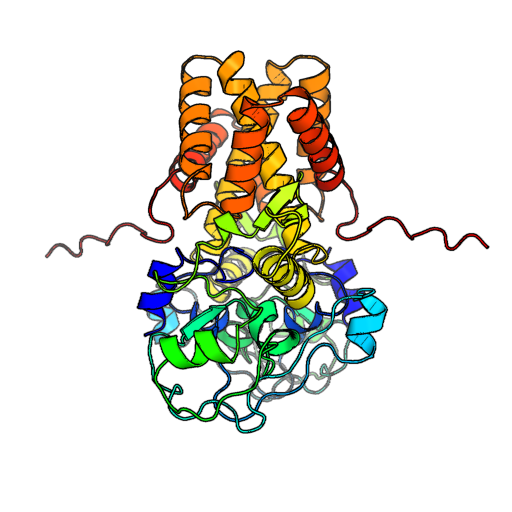-18.969 -22.297 3.551 1 91.69 72 HIS B N 1
ATOM 2629 C CA . HIS B 1 72 ? -18.391 -22.203 4.887 1 91.69 72 HIS B CA 1
ATOM 2630 C C . HIS B 1 72 ? -17.188 -23.125 5.047 1 91.69 72 HIS B C 1
ATOM 2632 O O . HIS B 1 72 ? -16.797 -23.453 6.168 1 91.69 72 HIS B O 1
ATOM 2638 N N . ASP B 1 73 ? -16.703 -23.547 3.926 1 90.5 73 ASP B N 1
ATOM 2639 C CA . ASP B 1 73 ? -15.508 -24.375 3.959 1 90.5 73 ASP B CA 1
ATOM 2640 C C . ASP B 1 73 ? -14.25 -23.531 4.121 1 90.5 73 ASP B C 1
ATOM 2642 O O . ASP B 1 73 ? -13.938 -22.703 3.258 1 90.5 73 ASP B O 1
ATOM 2646 N N . PRO B 1 74 ? -13.508 -23.641 5.156 1 87.69 74 PRO B N 1
ATOM 2647 C CA . PRO B 1 74 ? -12.32 -22.812 5.398 1 87.69 74 PRO B CA 1
ATOM 2648 C C . PRO B 1 74 ? -11.273 -22.953 4.301 1 87.69 74 PRO B C 1
ATOM 2650 O O . PRO B 1 74 ? -10.406 -22.078 4.156 1 87.69 74 PRO B O 1
ATOM 2653 N N . ARG B 1 75 ? -11.398 -24.047 3.479 1 88.5 75 ARG B N 1
ATOM 2654 C CA . ARG B 1 75 ? -10.422 -24.281 2.418 1 88.5 75 ARG B CA 1
ATOM 2655 C C . ARG B 1 75 ? -10.812 -23.531 1.148 1 88.5 75 ARG B C 1
ATOM 2657 O O . ARG B 1 75 ? -10.094 -23.578 0.147 1 88.5 75 ARG B O 1
ATOM 2664 N N . ASN B 1 76 ? -11.883 -22.797 1.301 1 92.56 76 ASN B N 1
ATOM 2665 C CA . ASN B 1 76 ? -12.367 -22.031 0.165 1 92.56 76 ASN B CA 1
ATOM 2666 C C . ASN B 1 76 ? -12.234 -20.531 0.415 1 92.56 76 ASN B C 1
ATOM 2668 O O . ASN B 1 76 ? -12.805 -19.719 -0.323 1 92.56 76 ASN B O 1
ATOM 2672 N N . TYR B 1 77 ? -11.422 -20.172 1.51 1 91 77 TYR B N 1
ATOM 2673 C CA . TYR B 1 77 ? -11.312 -18.781 1.886 1 91 77 TYR B CA 1
ATOM 2674 C C . TYR B 1 77 ? -9.891 -18.266 1.677 1 91 77 TYR B C 1
ATOM 2676 O O . TYR B 1 77 ? -8.922 -18.984 1.912 1 91 77 TYR B O 1
ATOM 2684 N N . VAL B 1 78 ? -9.844 -17.062 1.234 1 90.12 78 VAL B N 1
ATOM 2685 C CA . VAL B 1 78 ? -8.586 -16.312 1.183 1 90.12 78 VAL B CA 1
ATOM 2686 C C . VAL B 1 78 ? -8.82 -14.875 1.631 1 90.12 78 VAL B C 1
ATOM 2688 O O . VAL B 1 78 ? -9.945 -14.367 1.552 1 90.12 78 VAL B O 1
ATOM 2691 N N . VAL B 1 79 ? -7.789 -14.258 2.139 1 88.81 79 VAL B N 1
ATOM 2692 C CA . VAL B 1 79 ? -7.867 -12.844 2.465 1 88.81 79 VAL B CA 1
ATOM 2693 C C . VAL B 1 79 ? -7.258 -12.016 1.333 1 88.81 79 VAL B C 1
ATOM 2695 O O . VAL B 1 79 ? -6.156 -12.312 0.869 1 88.81 79 VAL B O 1
ATOM 2698 N N . THR B 1 80 ? -8.055 -11.07 0.875 1 89.94 80 THR B N 1
ATOM 2699 C CA . THR B 1 80 ? -7.621 -10.305 -0.288 1 89.94 80 THR B CA 1
ATOM 2700 C C . THR B 1 80 ? -7.762 -8.805 -0.031 1 89.94 80 THR B C 1
ATOM 2702 O O . THR B 1 80 ? -8.508 -8.391 0.859 1 89.94 80 THR B O 1
ATOM 2705 N N . CYS B 1 81 ? -6.996 -8.062 -0.793 1 85.19 81 CYS B N 1
ATOM 2706 C CA . CYS B 1 81 ? -7.25 -6.629 -0.819 1 85.19 81 CYS B CA 1
ATOM 2707 C C . CYS B 1 81 ? -8.555 -6.32 -1.538 1 85.19 81 CYS B C 1
ATOM 2709 O O . CYS B 1 81 ? -9.102 -7.172 -2.238 1 85.19 81 CYS B O 1
ATOM 2711 N N . LYS B 1 82 ? -8.992 -5.18 -1.447 1 81.75 82 LYS B N 1
ATOM 2712 C CA . LYS B 1 82 ? -10.289 -4.789 -2.004 1 81.75 82 LYS B CA 1
ATOM 2713 C C . LYS B 1 82 ? -10.258 -4.812 -3.529 1 81.75 82 LYS B C 1
ATOM 2715 O O . LYS B 1 82 ? -11.25 -5.164 -4.168 1 81.75 82 LYS B O 1
ATOM 2720 N N . VAL B 1 83 ? -9.133 -4.461 -4.121 1 84 83 VAL B N 1
ATOM 2721 C CA . VAL B 1 83 ? -9.031 -4.391 -5.578 1 84 83 VAL B CA 1
ATOM 2722 C C . VAL B 1 83 ? -9.102 -5.797 -6.168 1 84 83 VAL B C 1
ATOM 2724 O O . VAL B 1 83 ? -9.82 -6.031 -7.141 1 84 83 VAL B O 1
ATOM 2727 N N . CYS B 1 84 ? -8.414 -6.73 -5.582 1 91.19 84 CYS B N 1
ATOM 2728 C CA . CYS B 1 84 ? -8.43 -8.10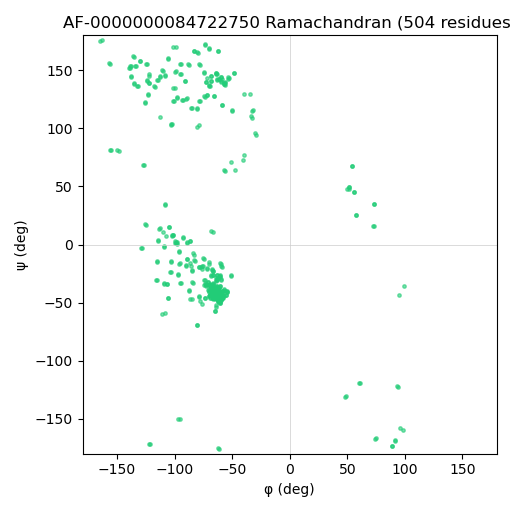2 -6.082 1 91.19 84 CYS B CA 1
ATOM 2729 C C . CYS B 1 84 ? -9.812 -8.734 -5.902 1 91.19 84 CYS B C 1
ATOM 2731 O O . CYS B 1 84 ? -10.25 -9.516 -6.742 1 91.19 84 CYS B O 1
ATOM 2733 N N . ASN B 1 85 ? -10.516 -8.414 -4.879 1 88.88 85 ASN B N 1
ATOM 2734 C CA . ASN B 1 85 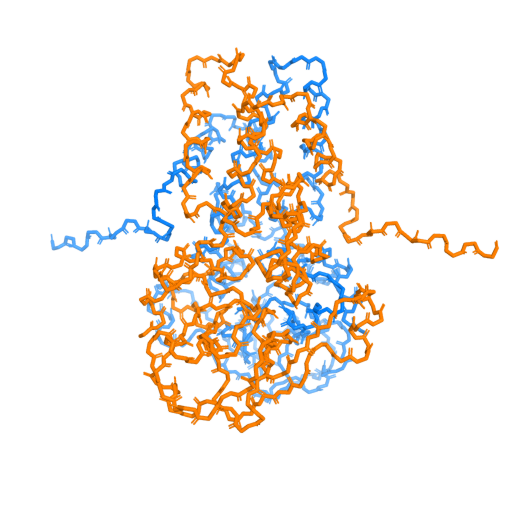? -11.781 -9.07 -4.539 1 88.88 85 ASN B CA 1
ATOM 2735 C C . ASN B 1 85 ? -12.938 -8.523 -5.367 1 88.88 85 ASN B C 1
ATOM 2737 O O . ASN B 1 85 ? -13.523 -9.25 -6.176 1 88.88 85 ASN B O 1
ATOM 2741 N N . SER B 1 86 ? -13.32 -7.277 -5.117 1 82 86 SER B N 1
ATOM 2742 C CA . SER B 1 86 ? -14.602 -6.766 -5.582 1 82 86 SER B CA 1
ATOM 2743 C C . SER B 1 86 ? -14.562 -6.445 -7.07 1 82 86 SER B C 1
ATOM 2745 O O . SER B 1 86 ? -15.398 -6.926 -7.84 1 82 86 SER B O 1
ATOM 2747 N N . PRO B 1 87 ? -13.547 -5.664 -7.516 1 82.88 87 PRO B N 1
ATOM 2748 C CA . PRO B 1 87 ? -13.695 -5.355 -8.938 1 82.88 87 PRO B CA 1
ATOM 2749 C C . PRO B 1 87 ? -13.094 -6.434 -9.844 1 82.88 87 PRO B C 1
ATOM 2751 O O . PRO B 1 87 ? -13.523 -6.586 -10.984 1 82.88 87 PRO B O 1
ATOM 2754 N N . LEU B 1 88 ? -12.242 -7.262 -9.344 1 90.81 88 LEU B N 1
ATOM 2755 C CA . LEU B 1 88 ? -11.57 -8.18 -10.258 1 90.81 88 LEU B CA 1
ATOM 2756 C C . LEU B 1 88 ? -12.07 -9.602 -10.07 1 90.81 88 LEU B C 1
ATOM 2758 O O . LEU B 1 88 ? -12.609 -10.203 -11.008 1 90.81 88 LEU B O 1
ATOM 2762 N N . LYS B 1 89 ? -11.945 -10.164 -8.875 1 93.94 89 LYS B N 1
ATOM 2763 C CA . LYS B 1 89 ? -12.398 -11.531 -8.633 1 93.94 89 LYS B CA 1
ATOM 2764 C C . LYS B 1 89 ? -13.914 -11.641 -8.781 1 93.94 89 LYS B C 1
ATOM 2766 O O . LYS B 1 89 ? -14.406 -12.477 -9.547 1 93.94 89 LYS B O 1
ATOM 2771 N N . ALA B 1 90 ? -14.641 -10.758 -7.918 1 93 90 ALA B N 1
ATOM 2772 C CA . ALA B 1 90 ? -16.094 -10.758 -7.988 1 93 90 ALA B CA 1
ATOM 2773 C C . ALA B 1 90 ? -16.641 -12.188 -7.953 1 93 90 ALA B C 1
ATOM 2775 O O . ALA B 1 90 ? -16.312 -12.961 -7.059 1 93 90 ALA B O 1
ATOM 2776 N N . ASP B 1 91 ? -17.547 -12.492 -8.898 1 96.62 91 ASP B N 1
ATOM 2777 C CA . ASP B 1 91 ? -18.094 -13.844 -8.938 1 96.62 91 ASP B CA 1
ATOM 2778 C C . ASP B 1 91 ? -17.547 -14.617 -10.133 1 96.62 91 ASP B C 1
ATOM 2780 O O . ASP B 1 91 ? -18.266 -15.406 -10.75 1 96.62 91 ASP B O 1
ATOM 2784 N N . HIS B 1 92 ? -16.297 -14.344 -10.461 1 97.56 92 HIS B N 1
ATOM 2785 C CA . HIS B 1 92 ? -15.648 -15.062 -11.562 1 97.56 92 HIS B CA 1
ATOM 2786 C C . HIS B 1 92 ? -14.852 -16.25 -11.047 1 97.56 92 HIS B C 1
ATOM 2788 O O . HIS B 1 92 ? -14.273 -16.188 -9.961 1 97.56 92 HIS B O 1
ATOM 2794 N N . PHE B 1 93 ? -14.828 -17.266 -11.852 1 97.38 93 PHE B N 1
ATOM 2795 C CA . PHE B 1 93 ? -14.047 -18.453 -11.562 1 97.38 93 PHE B CA 1
ATOM 2796 C C . PHE B 1 93 ? -13.703 -19.203 -12.852 1 97.38 93 PHE B C 1
ATOM 2798 O O . PHE B 1 93 ? -14.344 -20.203 -13.18 1 97.38 93 PHE B O 1
ATOM 2805 N N . PRO B 1 94 ? -12.695 -18.719 -13.484 1 98.25 94 PRO B N 1
ATOM 2806 C CA . PRO B 1 94 ? -12.305 -19.359 -14.75 1 98.25 94 PRO B CA 1
ATOM 2807 C C . PRO B 1 94 ? -11.734 -20.75 -14.562 1 98.25 94 PRO B C 1
ATOM 2809 O O . PRO B 1 94 ? -10.945 -20.984 -13.641 1 98.25 94 PRO B O 1
ATOM 2812 N N . ILE B 1 95 ? -12.062 -21.641 -15.438 1 98 95 ILE B N 1
ATOM 2813 C CA . ILE B 1 95 ? -11.602 -23.016 -15.383 1 98 95 ILE B CA 1
ATOM 2814 C C . ILE B 1 95 ? -11.172 -23.469 -16.781 1 98 95 ILE B C 1
ATOM 2816 O O . ILE B 1 95 ? -11.461 -22.797 -17.766 1 98 95 ILE B O 1
ATOM 2820 N N . ASP B 1 96 ? -10.438 -24.5 -16.766 1 97.38 96 ASP B N 1
ATOM 2821 C CA . ASP B 1 96 ? -9.977 -25.078 -18.016 1 97.38 96 ASP B CA 1
ATOM 2822 C C . ASP B 1 96 ? -10.766 -26.344 -18.359 1 97.38 96 ASP B C 1
ATOM 2824 O O . ASP B 1 96 ? -10.883 -26.719 -19.516 1 97.38 96 ASP B O 1
ATOM 2828 N N . GLY B 1 97 ? -11.367 -27.016 -17.359 1 96.75 97 GLY B N 1
ATOM 2829 C CA . GLY B 1 97 ? -12.148 -28.219 -17.531 1 96.75 97 GLY B CA 1
ATOM 2830 C C . GLY B 1 97 ? -13.641 -27.969 -17.641 1 96.75 97 GLY B C 1
ATOM 2831 O O . GLY B 1 97 ? -14.062 -26.969 -18.219 1 96.75 97 GLY B O 1
ATOM 2832 N N . GLU B 1 98 ? -14.406 -28.938 -17.188 1 96 98 GLU B N 1
ATOM 2833 C CA . GLU B 1 98 ? -15.867 -28.844 -17.203 1 96 98 GLU B CA 1
ATOM 2834 C C . GLU B 1 98 ? -16.406 -28.484 -15.828 1 96 98 GLU B C 1
ATOM 2836 O O . GLU B 1 98 ? -15.922 -28.984 -14.812 1 96 98 GLU B O 1
ATOM 2841 N N . PRO B 1 99 ? -17.359 -27.516 -15.852 1 94.69 99 PRO B N 1
ATOM 2842 C CA . PRO B 1 99 ? -17.938 -27.203 -14.547 1 94.69 99 PRO B CA 1
ATOM 2843 C C . PRO B 1 99 ? -18.547 -28.422 -13.859 1 94.69 99 PRO B C 1
ATOM 2845 O O . PRO B 1 99 ? -19.141 -29.281 -14.523 1 94.69 99 PRO B O 1
ATOM 2848 N N . SER B 1 100 ? -18.312 -28.516 -12.625 1 89.94 100 SER B N 1
ATOM 2849 C CA . SER B 1 100 ? -18.797 -29.641 -11.844 1 89.94 100 SER B CA 1
ATOM 2850 C C . SER B 1 100 ? -19.906 -29.203 -10.883 1 89.94 100 SER B C 1
ATOM 2852 O O . SER B 1 100 ? -19.875 -28.094 -10.367 1 89.94 100 SER B O 1
ATOM 2854 N N . ASP B 1 101 ? -20.812 -30.109 -10.609 1 78.31 101 ASP B N 1
ATOM 2855 C CA . ASP B 1 101 ? -21.875 -29.906 -9.625 1 78.31 101 ASP B CA 1
ATOM 2856 C C . ASP B 1 101 ? -21.625 -30.734 -8.375 1 78.31 101 ASP B C 1
ATOM 2858 O O . ASP B 1 101 ? -22.516 -30.875 -7.531 1 78.31 101 ASP B O 1
ATOM 2862 N N . GLU B 1 102 ? -20.469 -31.375 -8.273 1 70.62 102 GLU B N 1
ATOM 2863 C CA . GLU B 1 102 ? -20.141 -32.438 -7.336 1 70.62 102 GLU B CA 1
ATOM 2864 C C . GLU B 1 102 ? -20.109 -31.922 -5.902 1 70.62 102 GLU B C 1
ATOM 2866 O O . GLU B 1 102 ? -19.688 -32.625 -4.988 1 70.62 102 GLU B O 1
ATOM 2871 N N . GLY B 1 103 ? -20.562 -30.75 -5.652 1 80.19 103 GLY B N 1
ATOM 2872 C CA . GLY B 1 103 ? -20.781 -30.438 -4.25 1 80.19 103 GLY B CA 1
ATOM 2873 C C . GLY B 1 103 ? -19.594 -29.75 -3.6 1 80.19 103 GLY B C 1
ATOM 2874 O O . GLY B 1 103 ? -19.094 -28.766 -4.121 1 80.19 103 GLY B O 1
ATOM 2875 N N . SER B 1 104 ? -19 -30.578 -2.291 1 88.12 104 SER B N 1
ATOM 2876 C CA . SER B 1 104 ? -18.047 -29.906 -1.423 1 88.12 104 SER B CA 1
ATOM 2877 C C . SER B 1 104 ? -16.672 -30.578 -1.478 1 88.12 104 SER B C 1
ATOM 2879 O O . SER B 1 104 ? -15.75 -30.172 -0.766 1 88.12 104 SER B O 1
ATOM 2881 N N . ASP B 1 105 ? -16.453 -31.609 -2.311 1 91.94 105 ASP B N 1
ATOM 2882 C CA . ASP B 1 105 ? -15.156 -32.281 -2.428 1 91.94 105 ASP B CA 1
ATOM 2883 C C . ASP B 1 105 ? -14.219 -31.469 -3.324 1 91.94 105 ASP B C 1
ATOM 2885 O O . ASP B 1 105 ? -14.242 -31.609 -4.547 1 91.94 105 ASP B O 1
ATOM 2889 N N . ILE B 1 106 ? -13.359 -30.766 -2.818 1 91.88 106 ILE B N 1
ATOM 2890 C CA . ILE B 1 106 ? -12.5 -29.812 -3.52 1 91.88 106 ILE B CA 1
ATOM 2891 C C . ILE B 1 106 ? -11.555 -30.562 -4.457 1 91.88 106 ILE B C 1
ATOM 2893 O O . ILE B 1 106 ? -11.289 -30.109 -5.57 1 91.88 106 ILE B O 1
ATOM 2897 N N . ALA B 1 107 ? -10.992 -31.719 -4 1 91.06 107 ALA B N 1
ATOM 2898 C CA . ALA B 1 107 ? -10.086 -32.5 -4.84 1 91.06 107 ALA B CA 1
ATOM 2899 C C . ALA B 1 107 ? -10.781 -32.938 -6.125 1 91.06 107 ALA B C 1
ATOM 2901 O O . ALA B 1 107 ? -10.195 -32.844 -7.211 1 91.06 107 ALA B O 1
ATOM 2902 N N . LYS B 1 108 ? -11.922 -33.406 -5.988 1 93.25 108 LYS B N 1
ATOM 2903 C CA . LYS B 1 108 ? -12.695 -33.844 -7.152 1 93.25 108 LYS B CA 1
ATOM 2904 C C . LYS B 1 108 ? -13.039 -32.656 -8.047 1 93.25 108 LYS B C 1
ATOM 2906 O O . LYS B 1 108 ? -12.93 -32.75 -9.273 1 93.25 108 LYS B O 1
ATOM 2911 N N . LEU B 1 109 ? -13.508 -31.562 -7.406 1 94.44 109 LEU B N 1
ATOM 2912 C CA . LEU B 1 109 ? -13.805 -30.344 -8.156 1 94.44 109 LEU B CA 1
ATOM 2913 C C . LEU B 1 109 ? -12.594 -29.891 -8.953 1 94.44 109 LEU B C 1
ATOM 2915 O O . LEU B 1 109 ? -12.711 -29.547 -10.133 1 94.44 109 LEU B O 1
ATOM 2919 N N . ASN B 1 110 ? -11.414 -29.922 -8.344 1 93.81 110 ASN B N 1
ATOM 2920 C CA . ASN B 1 110 ? -10.188 -29.5 -9.008 1 93.81 110 ASN B CA 1
ATOM 2921 C C . ASN B 1 110 ? -9.859 -30.391 -10.203 1 93.81 110 ASN B C 1
ATOM 2923 O O . ASN B 1 110 ? -9.438 -29.906 -11.25 1 93.81 110 ASN B O 1
ATOM 2927 N N . ALA B 1 111 ? -10.031 -31.672 -10.008 1 93.69 111 ALA B N 1
ATOM 2928 C CA . ALA B 1 111 ? -9.719 -32.625 -11.062 1 93.69 111 ALA B CA 1
ATOM 2929 C C . ALA B 1 111 ? -10.625 -32.406 -12.281 1 93.69 111 ALA B C 1
ATOM 2931 O O . ALA B 1 111 ? -10.172 -32.562 -13.422 1 93.69 111 ALA B O 1
ATOM 2932 N N . GLU B 1 112 ? -11.797 -32.094 -12.039 1 95.44 112 GLU B N 1
ATOM 2933 C CA . GLU B 1 112 ? -12.773 -31.969 -13.117 1 95.44 112 GLU B CA 1
ATOM 2934 C C . GLU B 1 112 ? -12.711 -30.594 -13.75 1 95.44 112 GLU B C 1
ATOM 2936 O O . GLU B 1 112 ? -12.695 -30.469 -14.977 1 95.44 112 GLU B O 1
ATOM 2941 N N . GLU B 1 113 ? -12.68 -29.578 -12.891 1 96.5 113 GLU B N 1
ATOM 2942 C CA . GLU B 1 113 ? -12.805 -28.219 -13.375 1 96.5 113 GLU B CA 1
ATOM 2943 C C . GLU B 1 113 ? -11.461 -27.656 -13.82 1 96.5 113 GLU B C 1
ATOM 2945 O O . GLU B 1 113 ? -11.398 -26.781 -14.68 1 96.5 113 GLU B O 1
ATOM 2950 N N . LYS B 1 114 ? -10.352 -28.109 -13.117 1 95.94 114 LYS B N 1
ATOM 2951 C CA . LYS B 1 114 ? -9.016 -27.578 -13.391 1 95.94 114 LYS B CA 1
ATOM 2952 C C . LYS B 1 114 ? -8.992 -26.062 -13.289 1 95.94 114 LYS B C 1
ATOM 2954 O O . LYS B 1 114 ? -8.727 -25.375 -14.273 1 95.94 114 LYS B O 1
ATOM 2959 N N . PRO B 1 115 ? -9.195 -25.562 -12.016 1 96.31 115 PRO B N 1
ATOM 2960 C CA . PRO B 1 115 ? -9.242 -24.109 -11.82 1 96.31 115 PRO B CA 1
ATOM 2961 C C . PRO B 1 115 ? -8.023 -23.406 -12.406 1 96.31 115 PRO B C 1
ATOM 2963 O O . PRO B 1 115 ? -6.906 -23.922 -12.344 1 96.31 115 PRO B O 1
ATOM 2966 N N . LEU B 1 116 ? -8.266 -22.234 -12.945 1 97.19 116 LEU B N 1
ATOM 2967 C CA . LEU B 1 116 ? -7.172 -21.516 -13.586 1 97.19 116 LEU B CA 1
ATOM 2968 C C . LEU B 1 116 ? -6.566 -20.484 -12.625 1 97.19 116 LEU B C 1
ATOM 2970 O O . LEU B 1 116 ? -5.406 -20.094 -12.781 1 97.19 116 LEU B O 1
ATOM 2974 N N . LEU B 1 117 ? -7.344 -20 -11.656 1 96.62 117 LEU B N 1
ATOM 2975 C CA . LEU B 1 117 ? -6.758 -19.156 -10.625 1 96.62 117 LEU B CA 1
ATOM 2976 C C . LEU B 1 117 ? -5.934 -19.984 -9.641 1 96.62 117 LEU B C 1
ATOM 2978 O O . LEU B 1 117 ? -6.273 -21.141 -9.359 1 96.62 117 LEU B O 1
ATOM 2982 N N . ILE B 1 118 ? -4.945 -19.391 -9.156 1 93.94 118 ILE B N 1
ATOM 2983 C CA . ILE B 1 118 ? -4.07 -20.062 -8.195 1 93.94 118 ILE B CA 1
ATOM 2984 C C . ILE B 1 118 ? -4.59 -19.828 -6.777 1 93.94 118 ILE B C 1
ATOM 2986 O O . ILE B 1 118 ? -4.863 -18.688 -6.387 1 93.94 118 ILE B O 1
ATOM 2990 N N . PHE B 1 119 ? -4.777 -20.906 -6.109 1 87.62 119 PHE B N 1
ATOM 2991 C CA . PHE B 1 119 ? -5.113 -20.812 -4.695 1 87.62 119 PHE B CA 1
ATOM 2992 C C . PHE B 1 119 ? -3.852 -20.703 -3.846 1 87.62 119 PHE B C 1
ATOM 2994 O O . PHE B 1 119 ? -3.062 -21.641 -3.775 1 87.62 119 PHE B O 1
ATOM 3001 N N . PRO B 1 120 ? -3.701 -19.656 -3.182 1 79.31 120 PRO B N 1
ATOM 3002 C CA . PRO B 1 120 ? -2.393 -19.344 -2.596 1 79.31 120 PRO B CA 1
ATOM 3003 C C . PRO B 1 120 ? -2.172 -20.047 -1.255 1 79.31 120 PRO B C 1
ATOM 3005 O O . PRO B 1 120 ? -1.074 -19.984 -0.696 1 79.31 120 PRO B O 1
ATOM 3008 N N . LEU B 1 121 ? -3.201 -20.656 -0.732 1 78.38 121 LEU B N 1
ATOM 3009 C CA . LEU B 1 121 ? -3.076 -21.203 0.615 1 78.38 121 LEU B CA 1
ATOM 3010 C C . LEU B 1 121 ? -3.119 -22.734 0.59 1 78.38 121 LEU B C 1
ATOM 3012 O O . LEU B 1 121 ? -3.809 -23.328 -0.242 1 78.38 121 LEU B O 1
ATOM 3016 N N . GLY B 1 122 ? -2.369 -23.266 1.443 1 67.12 122 GLY B N 1
ATOM 3017 C CA . GLY B 1 122 ? -2.516 -24.688 1.693 1 67.12 122 GLY B CA 1
ATOM 3018 C C . GLY B 1 122 ? -1.61 -25.547 0.826 1 67.12 122 GLY B C 1
ATOM 3019 O O . GLY B 1 122 ? -0.626 -25.047 0.272 1 67.12 122 GLY B O 1
ATOM 3020 N N . VAL B 1 123 ? -1.919 -26.828 0.883 1 63.97 123 VAL B N 1
ATOM 3021 C CA . VAL B 1 123 ? -1.058 -27.812 0.225 1 63.97 123 VAL B CA 1
ATOM 3022 C C . VAL B 1 123 ? -1.767 -28.375 -1.002 1 63.97 123 VAL B C 1
ATOM 3024 O O . VAL B 1 123 ? -1.175 -29.141 -1.771 1 63.97 123 VAL B O 1
ATOM 3027 N N . ALA B 1 124 ? -2.984 -27.891 -1.169 1 65.44 124 ALA B N 1
ATOM 3028 C CA . ALA B 1 124 ? -3.777 -28.5 -2.236 1 65.44 124 ALA B CA 1
ATOM 3029 C C . ALA B 1 124 ? -3.344 -27.984 -3.604 1 65.44 124 ALA B C 1
ATOM 3031 O O . ALA B 1 124 ? -3.629 -28.609 -4.629 1 65.44 124 ALA B O 1
ATOM 3032 N N . ASP B 1 125 ? -2.709 -26.922 -3.703 1 73.06 125 ASP B N 1
ATOM 3033 C CA . ASP B 1 125 ? -2.23 -26.281 -4.926 1 73.06 125 ASP B CA 1
ATOM 3034 C C . ASP B 1 125 ? -0.724 -26.047 -4.867 1 73.06 125 ASP B C 1
ATOM 3036 O O . ASP B 1 125 ? -0.155 -25.906 -3.781 1 73.06 125 ASP B O 1
ATOM 3040 N N . PRO B 1 126 ? -0.137 -26.281 -6.07 1 74.5 126 PRO B N 1
ATOM 3041 C CA . PRO B 1 126 ? 1.259 -25.844 -6.074 1 74.5 126 PRO B CA 1
ATOM 3042 C C . PRO B 1 126 ? 1.431 -24.438 -5.512 1 74.5 126 PRO B C 1
ATOM 3044 O O . PRO B 1 126 ? 0.516 -23.609 -5.605 1 74.5 126 PRO B O 1
ATOM 3047 N N . SER B 1 127 ? 2.545 -24.281 -4.906 1 81.06 127 SER B N 1
ATOM 3048 C CA . SER B 1 127 ? 2.85 -22.922 -4.434 1 81.06 127 SER B CA 1
ATOM 3049 C C . SER B 1 127 ? 2.828 -21.922 -5.582 1 81.06 127 SER B C 1
ATOM 3051 O O . SER B 1 127 ? 3.289 -22.219 -6.688 1 81.06 127 SER B O 1
ATOM 3053 N N . PRO B 1 128 ? 2.254 -20.812 -5.301 1 85.31 128 PRO B N 1
ATOM 3054 C CA . PRO B 1 128 ? 2.227 -19.797 -6.348 1 85.31 128 PRO B CA 1
ATOM 3055 C C . PRO B 1 128 ? 3.604 -19.531 -6.957 1 85.31 128 PRO B C 1
ATOM 3057 O O . PRO B 1 128 ? 3.705 -19.203 -8.141 1 85.31 128 PRO B O 1
ATOM 3060 N N . GLU B 1 129 ? 4.586 -19.797 -6.16 1 86.81 129 GLU B N 1
ATOM 3061 C CA . GLU B 1 129 ? 5.945 -19.516 -6.617 1 86.81 129 GLU B CA 1
ATOM 3062 C C . GLU B 1 129 ? 6.383 -20.516 -7.688 1 86.81 129 GLU B C 1
ATOM 3064 O O . GLU B 1 129 ? 7.285 -20.234 -8.477 1 86.81 129 GLU B O 1
ATOM 3069 N N . GLU B 1 130 ? 5.734 -21.578 -7.711 1 91.62 130 GLU B N 1
ATOM 3070 C CA . GLU B 1 130 ? 6.051 -22.578 -8.727 1 91.62 130 GLU B CA 1
ATOM 3071 C C . GLU B 1 130 ? 5.441 -22.203 -10.078 1 91.62 130 GLU B C 1
ATOM 3073 O O . GLU B 1 130 ? 5.887 -22.688 -11.117 1 91.62 130 GLU B O 1
ATOM 3078 N N . LEU B 1 131 ? 4.484 -21.359 -10.016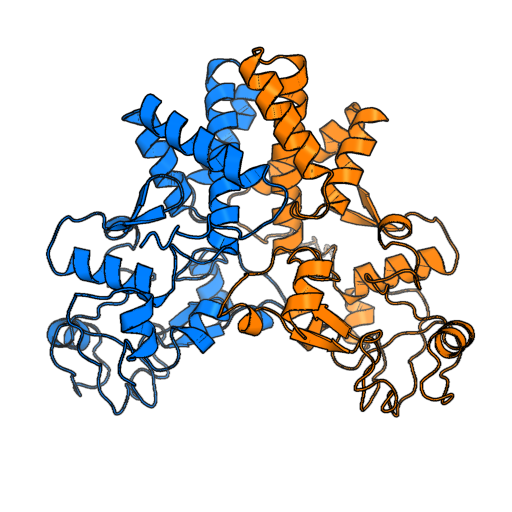 1 95.06 131 LEU B N 1
ATOM 3079 C CA . LEU B 1 131 ? 3.74 -21.062 -11.242 1 95.06 131 LEU B CA 1
ATOM 3080 C C . LEU B 1 131 ? 4.105 -19.672 -11.773 1 95.06 131 LEU B C 1
ATOM 3082 O O . LEU B 1 131 ? 4.117 -19.469 -12.984 1 95.06 131 LEU B O 1
ATOM 3086 N N . ILE B 1 132 ? 4.387 -18.719 -10.891 1 96.5 132 ILE B N 1
ATOM 3087 C CA . ILE B 1 132 ? 4.66 -17.344 -11.289 1 96.5 132 ILE B CA 1
ATOM 3088 C C . ILE B 1 132 ? 6.031 -16.922 -10.766 1 96.5 132 ILE B C 1
ATOM 3090 O O . ILE B 1 132 ? 6.348 -17.141 -9.594 1 96.5 132 ILE B O 1
ATOM 3094 N N . THR B 1 133 ? 6.82 -16.422 -11.586 1 97.25 133 THR B N 1
ATOM 3095 C CA .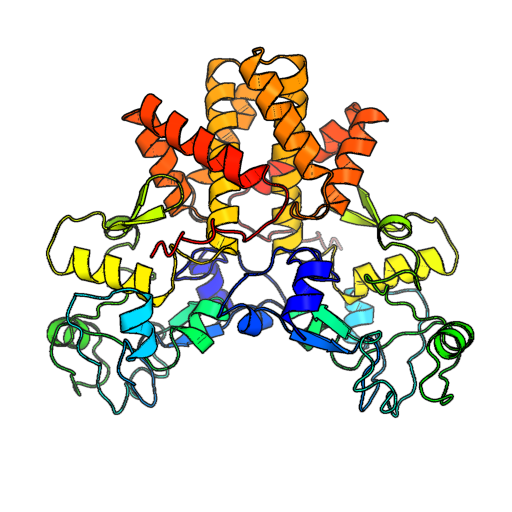 THR B 1 133 ? 8.07 -15.75 -11.25 1 97.25 133 THR B CA 1
ATOM 3096 C C . THR B 1 133 ? 8.078 -14.312 -11.766 1 97.25 133 THR B C 1
ATOM 3098 O O . THR B 1 133 ? 7.027 -13.781 -12.141 1 97.25 133 THR B O 1
ATOM 3101 N N . PHE B 1 134 ? 9.266 -13.664 -11.648 1 98.12 134 PHE B N 1
ATOM 3102 C CA . PHE B 1 134 ? 9.328 -12.266 -12.047 1 98.12 134 PHE B CA 1
ATOM 3103 C C . PHE B 1 134 ? 10.539 -12.008 -12.945 1 98.12 134 PHE B C 1
ATOM 3105 O O . PHE B 1 134 ? 11.617 -12.562 -12.711 1 98.12 134 PHE B O 1
ATOM 3112 N N . GLU B 1 135 ? 10.352 -11.297 -13.945 1 97.56 135 GLU B N 1
ATOM 3113 C CA . GLU B 1 135 ? 11.398 -10.602 -14.688 1 97.56 135 GLU B CA 1
ATOM 3114 C C . GLU B 1 135 ? 11.414 -9.109 -14.344 1 97.56 135 GLU B C 1
ATOM 3116 O O . GLU B 1 135 ? 10.625 -8.336 -14.883 1 97.56 135 GLU B O 1
ATOM 3121 N N . GLY B 1 136 ? 12.414 -8.773 -13.531 1 97.69 136 GLY B N 1
ATOM 3122 C CA . GLY B 1 136 ? 12.305 -7.461 -12.906 1 97.69 136 GLY B CA 1
ATOM 3123 C C . GLY B 1 136 ? 11.07 -7.309 -12.039 1 97.69 136 GLY B C 1
ATOM 3124 O O . GLY B 1 136 ? 10.852 -8.102 -11.117 1 97.69 136 GLY B O 1
ATOM 3125 N N . ILE B 1 137 ? 10.258 -6.312 -12.477 1 97.44 137 ILE B N 1
ATOM 3126 C CA . ILE B 1 137 ? 9.078 -6.031 -11.672 1 97.44 137 ILE B CA 1
ATOM 3127 C C . ILE B 1 137 ? 7.855 -6.703 -12.289 1 97.44 137 ILE B C 1
ATOM 3129 O O . ILE B 1 137 ? 6.746 -6.598 -11.758 1 97.44 137 ILE B O 1
ATOM 3133 N N . LEU B 1 138 ? 8.023 -7.453 -13.414 1 98.06 138 LEU B N 1
ATOM 3134 C CA . LEU B 1 138 ? 6.898 -8.008 -14.156 1 98.06 138 LEU B CA 1
ATOM 3135 C C . LEU B 1 138 ? 6.715 -9.492 -13.844 1 98.06 138 LEU B C 1
ATOM 3137 O O . LEU B 1 138 ? 7.652 -10.281 -13.992 1 98.06 138 LEU B O 1
ATOM 3141 N N . PRO B 1 139 ? 5.527 -9.875 -13.391 1 98.19 139 PRO B N 1
ATOM 3142 C CA . PRO B 1 139 ? 5.254 -11.297 -13.195 1 98.19 139 PRO B CA 1
ATOM 3143 C C . PRO B 1 139 ? 5.145 -12.062 -14.516 1 98.19 139 PRO B C 1
ATOM 3145 O O . PRO B 1 139 ? 4.578 -11.547 -15.484 1 98.19 139 PRO B O 1
ATOM 3148 N N . VAL B 1 140 ? 5.746 -13.195 -14.531 1 97.88 140 VAL B N 1
ATOM 3149 C CA . VAL B 1 140 ? 5.703 -14.039 -15.719 1 97.88 140 VAL B CA 1
ATOM 3150 C C . VAL B 1 140 ? 5.52 -15.5 -15.305 1 97.88 140 VAL B C 1
ATOM 3152 O O . VAL B 1 140 ? 5.914 -15.898 -14.203 1 97.88 140 VAL B O 1
ATOM 3155 N N . PRO B 1 141 ? 4.902 -16.297 -16.172 1 97.69 141 PRO B N 1
ATOM 3156 C CA . PRO B 1 141 ? 4.809 -17.734 -15.867 1 97.69 141 PRO B CA 1
ATOM 3157 C C . PRO B 1 141 ? 6.176 -18.406 -15.758 1 97.69 141 PRO B C 1
ATOM 3159 O O . PRO B 1 141 ? 7.094 -18.062 -16.516 1 97.69 141 PRO B O 1
ATOM 3162 N N . THR B 1 142 ? 6.285 -19.312 -14.836 1 96.75 142 THR B N 1
ATOM 3163 C CA . THR B 1 142 ? 7.516 -20.078 -14.68 1 96.75 142 THR B CA 1
ATOM 3164 C C . THR B 1 142 ? 7.664 -21.094 -15.805 1 96.75 142 THR B C 1
ATOM 3166 O O . THR B 1 142 ? 8.773 -21.375 -16.266 1 96.75 142 THR B O 1
ATOM 3169 N N . LYS B 1 143 ? 6.457 -21.625 -16.219 1 96 143 LYS B N 1
ATOM 3170 C CA . LYS B 1 143 ? 6.457 -22.688 -17.234 1 96 143 LYS B CA 1
ATOM 3171 C C . LYS B 1 143 ? 6.246 -22.109 -18.625 1 96 143 LYS B C 1
ATOM 3173 O O . LYS B 1 143 ? 5.609 -21.062 -18.781 1 96 143 LYS B O 1
ATOM 3178 N N . ARG B 1 144 ? 6.699 -22.797 -19.609 1 94.38 144 ARG B N 1
ATOM 3179 C CA . ARG B 1 144 ? 6.629 -22.312 -20.984 1 94.38 144 ARG B CA 1
ATOM 3180 C C . ARG B 1 144 ? 5.324 -22.75 -21.656 1 94.38 144 ARG B C 1
ATOM 3182 O O . ARG B 1 144 ? 4.949 -22.219 -22.703 1 94.38 144 ARG B O 1
ATOM 3189 N N . GLY B 1 145 ? 4.68 -23.766 -21.062 1 94.19 145 GLY B N 1
ATOM 3190 C CA . GLY B 1 145 ? 3.439 -24.266 -21.641 1 94.19 145 GLY B CA 1
ATOM 3191 C C . GLY B 1 145 ? 2.641 -25.109 -20.672 1 94.19 145 GLY B C 1
ATOM 3192 O O . GLY B 1 145 ? 3.029 -25.281 -19.516 1 94.19 145 GLY B O 1
ATOM 3193 N N . GLY B 1 146 ? 1.471 -25.484 -21.188 1 94.44 146 GLY B N 1
ATOM 3194 C CA . GLY B 1 146 ? 0.651 -26.391 -20.406 1 94.44 146 GLY B CA 1
ATOM 3195 C C . GLY B 1 146 ? -0.286 -25.688 -19.453 1 94.44 146 GLY B C 1
ATOM 3196 O O . GLY B 1 146 ? -0.409 -24.453 -19.5 1 94.44 146 GLY B O 1
ATOM 3197 N N . HIS B 1 147 ? -0.933 -26.484 -18.641 1 94.94 147 HIS B N 1
ATOM 3198 C CA . HIS B 1 147 ? -1.966 -26 -17.734 1 94.94 147 HIS B CA 1
ATOM 3199 C C . HIS B 1 147 ? -1.386 -25.031 -16.703 1 94.94 147 HIS B C 1
ATOM 3201 O O . HIS B 1 147 ? -1.991 -24 -16.406 1 94.94 147 HIS B O 1
ATOM 3207 N N . ASP B 1 148 ? -0.253 -25.375 -16.234 1 95 148 ASP B N 1
ATOM 3208 C CA . ASP B 1 148 ? 0.361 -24.547 -15.203 1 95 148 ASP B CA 1
ATOM 3209 C C . ASP B 1 148 ? 0.728 -23.172 -15.75 1 95 148 ASP B C 1
ATOM 3211 O O . ASP B 1 148 ? 0.594 -22.156 -15.055 1 95 148 ASP B O 1
ATOM 3215 N N . ARG B 1 149 ? 1.22 -23.141 -16.984 1 96.94 149 ARG B N 1
ATOM 3216 C CA . ARG B 1 149 ? 1.489 -21.844 -17.609 1 96.94 149 ARG B CA 1
ATOM 3217 C C . ARG B 1 149 ? 0.207 -21.047 -17.781 1 96.94 149 ARG B C 1
ATOM 3219 O O . ARG B 1 149 ? 0.19 -19.828 -17.531 1 96.94 149 ARG B O 1
ATOM 3226 N N . LYS B 1 150 ? -0.77 -21.75 -18.234 1 97.25 150 LYS B N 1
ATOM 3227 C CA . LYS B 1 150 ? -2.061 -21.094 -18.438 1 97.25 150 LYS B CA 1
ATOM 3228 C C . LYS B 1 150 ? -2.594 -20.531 -17.109 1 97.25 150 LYS B C 1
ATOM 3230 O O . LYS B 1 150 ? -3.086 -19.406 -17.062 1 97.25 150 LYS B O 1
ATOM 3235 N N . ARG B 1 151 ? -2.469 -21.297 -16.047 1 97 151 ARG B N 1
ATOM 3236 C CA . ARG B 1 151 ? -2.896 -20.844 -14.727 1 97 151 ARG B CA 1
ATOM 3237 C C . ARG B 1 151 ? -2.168 -19.578 -14.32 1 97 151 ARG B C 1
ATOM 3239 O O . ARG B 1 151 ? -2.787 -18.625 -13.836 1 97 151 ARG B O 1
ATOM 3246 N N . ALA B 1 152 ? -0.879 -19.562 -14.516 1 97.19 152 ALA B N 1
ATOM 3247 C CA . ALA B 1 152 ? -0.066 -18.406 -14.18 1 97.19 152 ALA B CA 1
ATOM 3248 C C . ALA B 1 152 ? -0.502 -17.172 -14.977 1 97.19 152 ALA B C 1
ATOM 3250 O O . ALA B 1 152 ? -0.727 -16.109 -14.414 1 97.19 152 ALA B O 1
ATOM 3251 N N . GLN B 1 153 ? -0.671 -17.406 -16.25 1 97.75 153 GLN B N 1
ATOM 3252 C CA . GLN B 1 153 ? -1.023 -16.297 -17.125 1 97.75 153 GLN B CA 1
ATOM 3253 C C . GLN B 1 153 ? -2.406 -15.75 -16.781 1 97.75 153 GLN B C 1
ATOM 3255 O O . GLN B 1 153 ? -2.598 -14.531 -16.734 1 97.75 153 GLN B O 1
ATOM 3260 N N . VAL B 1 154 ? -3.352 -16.594 -16.562 1 98.06 154 VAL B N 1
ATOM 3261 C CA . VAL B 1 154 ? -4.703 -16.172 -16.203 1 98.06 154 VAL B CA 1
ATOM 3262 C C . VAL B 1 154 ? -4.676 -15.398 -14.891 1 98.06 154 VAL B C 1
ATOM 3264 O O . VAL B 1 154 ? -5.293 -14.336 -14.773 1 98.06 154 VAL B O 1
ATOM 3267 N N . THR B 1 155 ? -3.959 -15.906 -13.914 1 97.25 155 THR B N 1
ATOM 3268 C CA . THR B 1 155 ? -3.891 -15.234 -12.625 1 97.25 155 THR B CA 1
ATOM 3269 C C . THR B 1 155 ? -3.287 -13.844 -12.773 1 97.25 155 THR B C 1
ATOM 3271 O O . THR B 1 155 ? -3.799 -12.875 -12.203 1 97.25 155 THR B O 1
ATOM 3274 N N . ILE B 1 156 ? -2.215 -13.719 -13.562 1 97.69 156 ILE B N 1
ATOM 3275 C CA . ILE B 1 156 ? -1.543 -12.453 -13.797 1 97.69 156 ILE B CA 1
ATOM 3276 C C . ILE B 1 156 ? -2.506 -11.477 -14.477 1 97.69 156 ILE B C 1
ATOM 3278 O O . ILE B 1 156 ? -2.654 -10.336 -14.031 1 97.69 156 ILE B O 1
ATOM 3282 N N . ASP B 1 157 ? -3.203 -11.961 -15.5 1 97.44 157 ASP B N 1
ATOM 3283 C CA . ASP B 1 157 ? -4.129 -11.133 -16.266 1 97.44 157 ASP B CA 1
ATOM 3284 C C . ASP B 1 157 ? -5.363 -10.789 -15.438 1 97.44 157 ASP B C 1
ATOM 3286 O O . ASP B 1 157 ? -5.809 -9.633 -15.43 1 97.44 157 ASP B O 1
ATOM 3290 N N . PHE B 1 158 ? -5.863 -11.773 -14.773 1 96.81 158 PHE B N 1
ATOM 3291 C CA . PHE B 1 158 ? -7.105 -11.664 -14.016 1 96.81 158 PHE B CA 1
ATOM 3292 C C . PHE B 1 158 ? -6.992 -10.594 -12.938 1 96.81 158 PHE B C 1
ATOM 3294 O O . PHE B 1 158 ? -7.859 -9.727 -12.82 1 96.81 158 PHE B O 1
ATOM 3301 N N . PHE B 1 159 ? -5.887 -10.602 -12.242 1 94.5 159 PHE B N 1
ATOM 3302 C CA . PHE B 1 159 ? -5.699 -9.664 -11.148 1 94.5 159 PHE B CA 1
ATOM 3303 C C . PHE B 1 159 ? -4.852 -8.477 -11.586 1 94.5 159 PHE B C 1
ATOM 3305 O O . PHE B 1 159 ? -4.48 -7.633 -10.773 1 94.5 159 PHE B O 1
ATOM 3312 N N . ARG B 1 160 ? -4.465 -8.422 -12.844 1 93.69 160 ARG B N 1
ATOM 3313 C CA . ARG B 1 160 ? -3.717 -7.324 -13.445 1 93.69 160 ARG B CA 1
ATOM 3314 C C . ARG B 1 160 ? -2.424 -7.055 -12.688 1 93.69 160 ARG B C 1
ATOM 3316 O O . ARG B 1 160 ? -2.109 -5.906 -12.367 1 93.69 160 ARG B O 1
ATOM 3323 N N . LEU B 1 161 ? -1.769 -8.078 -12.391 1 95 161 LEU B N 1
ATOM 3324 C CA . LEU B 1 161 ? -0.576 -8.008 -11.555 1 95 161 LEU B CA 1
ATOM 3325 C C . LEU B 1 161 ? 0.546 -7.266 -12.273 1 95 161 LEU B C 1
ATOM 3327 O O . LEU B 1 161 ? 1.469 -6.754 -11.633 1 95 161 LEU B O 1
ATOM 3331 N N . HIS B 1 162 ? 0.491 -7.219 -13.594 1 94.81 162 HIS B N 1
ATOM 3332 C CA . HIS B 1 162 ? 1.535 -6.602 -14.398 1 94.81 162 HIS B CA 1
ATOM 3333 C C . HIS B 1 162 ? 1.173 -5.168 -14.766 1 94.81 162 HIS B C 1
ATOM 3335 O O . HIS B 1 162 ? 2.01 -4.422 -15.281 1 94.81 162 HIS B O 1
ATOM 3341 N N . LEU B 1 163 ? 0.015 -4.758 -14.438 1 91.31 163 LEU B N 1
ATOM 3342 C CA . LEU B 1 163 ? -0.449 -3.473 -14.945 1 91.31 163 LEU B CA 1
ATOM 3343 C C . LEU B 1 163 ? -0.663 -2.482 -13.805 1 91.31 163 LEU B C 1
ATOM 3345 O O . LEU B 1 163 ? -0.58 -1.27 -14.008 1 91.31 163 LEU B O 1
ATOM 3349 N N . ARG B 1 164 ? -1.02 -2.945 -12.641 1 87.62 164 ARG B N 1
ATOM 3350 C CA . ARG B 1 164 ? -1.373 -2.059 -11.531 1 87.62 164 ARG B CA 1
ATOM 3351 C C . ARG B 1 164 ? -0.166 -1.248 -11.078 1 87.62 164 ARG B C 1
ATOM 3353 O O . ARG B 1 164 ? 0.863 -1.813 -10.703 1 87.62 164 ARG B O 1
ATOM 3360 N N . THR B 1 165 ? -0.375 0.033 -11.023 1 85.12 165 THR B N 1
ATOM 3361 C CA . THR B 1 165 ? 0.743 0.95 -10.828 1 85.12 165 THR B CA 1
ATOM 3362 C C . THR B 1 165 ? 1.293 0.834 -9.414 1 85.12 165 THR B C 1
ATOM 3364 O O . THR B 1 165 ? 2.506 0.905 -9.203 1 85.12 165 THR B O 1
ATOM 3367 N N . GLU B 1 166 ? 0.385 0.702 -8.438 1 84.38 166 GLU B N 1
ATOM 3368 C CA . GLU B 1 166 ? 0.861 0.633 -7.059 1 84.38 166 GLU B CA 1
ATOM 3369 C C . GLU B 1 166 ? 1.714 -0.611 -6.832 1 84.38 166 GLU B C 1
ATOM 3371 O O . GLU B 1 166 ? 2.646 -0.593 -6.023 1 84.38 166 GLU B O 1
ATOM 3376 N N . LEU B 1 167 ? 1.43 -1.695 -7.555 1 90.69 167 LEU B N 1
ATOM 3377 C CA . LEU B 1 167 ? 2.227 -2.912 -7.445 1 90.69 167 LEU B CA 1
ATOM 3378 C C . LEU B 1 167 ? 3.576 -2.742 -8.133 1 90.69 167 LEU B C 1
ATOM 3380 O O . LEU B 1 167 ? 4.613 -3.104 -7.574 1 90.69 167 LEU B O 1
ATOM 3384 N N . ARG B 1 168 ? 3.52 -2.205 -9.312 1 91.88 168 ARG B N 1
ATOM 3385 C CA . ARG B 1 168 ? 4.742 -1.989 -10.078 1 91.88 168 ARG B CA 1
ATOM 3386 C C . ARG B 1 168 ? 5.699 -1.065 -9.336 1 91.88 168 ARG B C 1
ATOM 3388 O O . ARG B 1 168 ? 6.898 -1.347 -9.242 1 91.88 168 ARG B O 1
ATOM 3395 N N . ASP B 1 169 ? 5.16 0 -8.828 1 89.38 169 ASP B N 1
ATOM 3396 C CA . ASP B 1 169 ? 5.988 0.947 -8.094 1 89.38 169 ASP B CA 1
ATOM 3397 C C . ASP B 1 169 ? 6.582 0.299 -6.84 1 89.38 169 ASP B C 1
ATOM 3399 O O . ASP B 1 169 ? 7.758 0.495 -6.531 1 89.38 169 ASP B O 1
ATOM 3403 N N . GLY B 1 170 ? 5.707 -0.444 -6.168 1 91 170 GLY B N 1
ATOM 3404 C CA . GLY B 1 170 ? 6.199 -1.141 -4.992 1 91 170 GLY B CA 1
ATOM 3405 C C . GLY B 1 170 ? 7.332 -2.102 -5.301 1 91 170 GLY B C 1
ATOM 3406 O O . GLY B 1 170 ? 8.328 -2.15 -4.5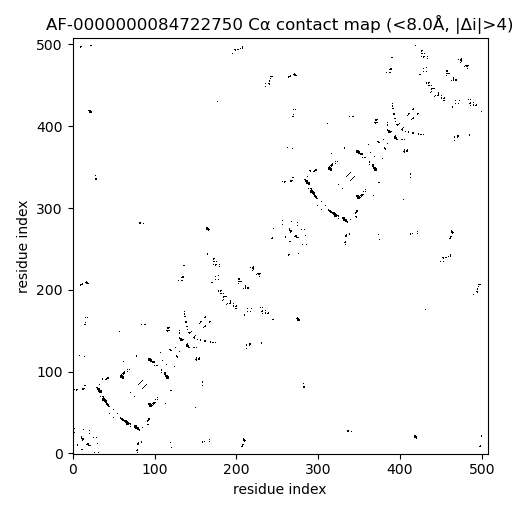74 1 91 170 GLY B O 1
ATOM 3407 N N . ARG B 1 171 ? 7.199 -2.812 -6.324 1 95.5 171 ARG B N 1
ATOM 3408 C CA . ARG B 1 171 ? 8.227 -3.77 -6.719 1 95.5 171 ARG B CA 1
ATOM 3409 C C . ARG B 1 171 ? 9.484 -3.055 -7.199 1 95.5 171 ARG B C 1
ATOM 3411 O O . ARG B 1 171 ? 10.602 -3.547 -7 1 95.5 171 ARG B O 1
ATOM 3418 N N . ALA B 1 172 ? 9.32 -1.89 -7.852 1 95.44 172 ALA B N 1
ATOM 3419 C CA . ALA B 1 172 ? 10.484 -1.107 -8.25 1 95.44 172 ALA B CA 1
ATOM 3420 C C . ALA B 1 172 ? 11.289 -0.66 -7.035 1 95.44 172 ALA B C 1
ATOM 3422 O O . ALA B 1 172 ? 12.516 -0.792 -7.012 1 95.44 172 ALA B O 1
ATOM 3423 N N . HIS B 1 173 ? 10.594 -0.121 -6.082 1 94.12 173 HIS B N 1
ATOM 3424 C CA . HIS B 1 173 ? 11.273 0.28 -4.852 1 94.12 173 HIS B CA 1
ATOM 3425 C C . HIS B 1 173 ? 11.992 -0.901 -4.207 1 94.12 173 HIS B C 1
ATOM 3427 O O . HIS B 1 173 ? 13.102 -0.752 -3.695 1 94.12 173 HIS B O 1
ATOM 3433 N N . LEU B 1 174 ? 11.383 -2.039 -4.262 1 96.38 174 LEU B N 1
ATOM 3434 C CA . LEU B 1 174 ? 11.945 -3.264 -3.707 1 96.38 174 LEU B CA 1
ATOM 3435 C C . LEU B 1 174 ? 13.266 -3.613 -4.395 1 96.38 174 LEU B C 1
ATOM 3437 O O . LEU B 1 174 ? 14.266 -3.891 -3.73 1 96.38 174 LEU B O 1
ATOM 3441 N N . LEU B 1 175 ? 13.266 -3.6 -5.699 1 98.25 175 LEU B N 1
ATOM 3442 C CA . LEU B 1 175 ? 14.469 -3.965 -6.434 1 98.25 175 LEU B CA 1
ATOM 3443 C C . LEU B 1 175 ? 15.609 -3.002 -6.121 1 98.25 175 LEU B C 1
ATOM 3445 O O . LEU B 1 175 ? 16.766 -3.418 -5.996 1 98.25 175 LEU B O 1
ATOM 3449 N N . VAL B 1 176 ? 15.273 -1.721 -6.02 1 97.75 176 VAL B N 1
ATOM 3450 C CA . VAL B 1 176 ? 16.297 -0.728 -5.695 1 97.75 176 VAL B CA 1
ATOM 3451 C C . VAL B 1 176 ? 16.875 -1.014 -4.312 1 97.75 176 VAL B C 1
ATOM 3453 O O . VAL B 1 176 ? 18.094 -1.033 -4.137 1 97.75 176 VAL B O 1
ATOM 3456 N N . LEU B 1 177 ? 16 -1.285 -3.408 1 97.38 177 LEU B N 1
ATOM 3457 C CA . LEU B 1 177 ? 16.422 -1.611 -2.053 1 97.38 177 LEU B CA 1
ATOM 3458 C C . LEU B 1 177 ? 17.328 -2.84 -2.049 1 97.38 177 LEU B C 1
ATOM 3460 O O . LEU B 1 177 ? 18.391 -2.83 -1.428 1 97.38 177 LEU B O 1
ATOM 3464 N N . LEU B 1 178 ? 16.938 -3.852 -2.723 1 98.38 178 LEU B N 1
ATOM 3465 C CA . LEU B 1 178 ? 17.672 -5.105 -2.711 1 98.38 178 LEU B CA 1
ATOM 3466 C C . LEU B 1 178 ? 19.031 -4.941 -3.383 1 98.38 178 LEU B C 1
ATOM 3468 O O . LEU B 1 178 ? 20.047 -5.41 -2.863 1 98.38 178 LEU B O 1
ATOM 3472 N N . TRP B 1 179 ? 19 -4.316 -4.504 1 98.19 179 TRP B N 1
ATOM 3473 C CA . TRP B 1 179 ? 20.266 -4.137 -5.215 1 98.19 179 TRP B CA 1
ATOM 3474 C C . TRP B 1 179 ? 21.266 -3.357 -4.363 1 98.19 179 TRP B C 1
ATOM 3476 O O . TRP B 1 179 ? 22.438 -3.723 -4.289 1 98.19 179 TRP B O 1
ATOM 3486 N N . GLN B 1 180 ? 20.812 -2.299 -3.77 1 96.94 180 GLN B N 1
ATOM 3487 C CA . GLN B 1 180 ? 21.703 -1.484 -2.945 1 96.94 180 GLN B CA 1
ATOM 3488 C C . GLN B 1 180 ? 22.266 -2.293 -1.78 1 96.94 180 GLN B C 1
ATOM 3490 O O . GLN B 1 180 ? 23.422 -2.107 -1.393 1 96.94 180 GLN B O 1
ATOM 3495 N N . ASN B 1 181 ? 21.469 -3.184 -1.236 1 97.94 181 ASN B N 1
ATOM 3496 C CA . ASN B 1 181 ? 21.969 -4.043 -0.171 1 97.94 181 ASN B CA 1
ATOM 3497 C C . ASN B 1 181 ? 22.938 -5.102 -0.711 1 97.94 181 ASN B C 1
ATOM 3499 O O . ASN B 1 181 ? 23.891 -5.48 -0.033 1 97.94 181 ASN B O 1
ATOM 3503 N N . LEU B 1 182 ? 22.672 -5.566 -1.919 1 98.06 182 LEU B N 1
ATOM 3504 C CA . LEU B 1 182 ? 23.609 -6.48 -2.562 1 98.06 182 LEU B CA 1
ATOM 3505 C C . LEU B 1 182 ? 24.953 -5.809 -2.799 1 98.06 182 LEU B C 1
ATOM 3507 O O . LEU B 1 182 ? 26 -6.414 -2.58 1 98.06 182 LEU B O 1
ATOM 3511 N N . GLU B 1 183 ? 24.922 -4.547 -3.232 1 96.69 183 GLU B N 1
ATOM 3512 C CA . GLU B 1 183 ? 26.156 -3.783 -3.4 1 96.69 183 GLU B CA 1
ATOM 3513 C C . GLU B 1 183 ? 26.875 -3.605 -2.07 1 96.69 183 GLU B C 1
ATOM 3515 O O . GLU B 1 183 ? 28.109 -3.703 -2.01 1 96.69 183 GLU B O 1
ATOM 3520 N N . ARG B 1 184 ? 26.156 -3.391 -1.049 1 95.5 184 ARG B N 1
ATOM 3521 C CA . ARG B 1 184 ? 26.734 -3.186 0.275 1 95.5 184 ARG B CA 1
ATOM 3522 C C . ARG B 1 184 ? 27.406 -4.457 0.781 1 95.5 184 ARG B C 1
ATOM 3524 O O . ARG B 1 184 ? 28.422 -4.391 1.49 1 95.5 184 ARG B O 1
ATOM 3531 N N . MET B 1 185 ? 26.859 -5.582 0.417 1 96.06 185 MET B N 1
ATOM 3532 C CA . MET B 1 185 ? 27.469 -6.855 0.785 1 96.06 185 MET B CA 1
ATOM 3533 C C . MET B 1 185 ? 28.875 -6.969 0.203 1 96.06 185 MET B C 1
ATOM 3535 O O . MET B 1 185 ? 29.75 -7.605 0.797 1 96.06 185 MET B O 1
ATOM 3539 N N . GLN B 1 186 ? 29.141 -6.305 -0.858 1 93.56 186 GLN B N 1
ATOM 3540 C CA . GLN B 1 186 ? 30.406 -6.418 -1.56 1 93.56 186 GLN B CA 1
ATOM 3541 C C . GLN B 1 186 ? 31.375 -5.316 -1.126 1 93.56 186 GLN B C 1
ATOM 3543 O O . GLN B 1 186 ? 32.594 -5.527 -1.088 1 93.56 186 GLN B O 1
ATOM 3548 N N . GLU B 1 187 ? 30.875 -4.168 -0.81 1 93 187 GLU B N 1
ATOM 3549 C CA . GLU B 1 187 ? 31.781 -3.027 -0.704 1 93 187 GLU B CA 1
ATOM 3550 C C . GLU B 1 187 ? 31.594 -2.299 0.624 1 93 187 GLU B C 1
ATOM 3552 O O . GLU B 1 187 ? 32.312 -1.331 0.911 1 93 187 GLU B O 1
ATOM 3557 N N . GLY B 1 188 ? 30.703 -2.664 1.453 1 93.12 188 GLY B N 1
ATOM 3558 C CA . GLY B 1 188 ? 30.406 -1.927 2.672 1 93.12 188 GLY B CA 1
ATOM 3559 C C . GLY B 1 188 ? 31.344 -2.271 3.818 1 93.12 188 GLY B C 1
ATOM 3560 O O . GLY B 1 188 ? 32.125 -3.211 3.721 1 93.12 188 GLY B O 1
ATOM 3561 N N . THR B 1 189 ? 31.297 -1.428 4.852 1 95.44 189 THR B N 1
ATOM 3562 C CA . THR B 1 189 ? 31.969 -1.748 6.109 1 95.44 189 THR B CA 1
ATOM 3563 C C . THR B 1 189 ? 31.375 -3.002 6.738 1 95.44 189 THR B C 1
ATOM 3565 O O . THR B 1 189 ? 30.297 -3.457 6.328 1 95.44 189 THR B O 1
ATOM 3568 N N . PRO B 1 190 ? 32.031 -3.566 7.715 1 96.94 190 PRO B N 1
ATOM 3569 C CA . PRO B 1 190 ? 31.469 -4.754 8.367 1 96.94 190 PRO B CA 1
ATOM 3570 C C . PRO B 1 190 ? 30.062 -4.523 8.906 1 96.94 190 PRO B C 1
ATOM 3572 O O . PRO B 1 190 ? 29.203 -5.387 8.766 1 96.94 190 PRO B O 1
ATOM 3575 N N . GLU B 1 191 ? 29.797 -3.363 9.492 1 95.81 191 GLU B N 1
ATOM 3576 C CA . GLU B 1 191 ? 28.469 -3.049 10.023 1 95.81 191 GLU B CA 1
ATOM 3577 C C . GLU B 1 191 ? 27.438 -2.926 8.906 1 95.81 191 GLU B C 1
ATOM 3579 O O . GLU B 1 191 ? 26.312 -3.408 9.031 1 95.81 191 GLU B O 1
ATOM 3584 N N . GLN B 1 192 ? 27.891 -2.285 7.855 1 95.81 192 GLN B N 1
ATOM 3585 C CA . GLN B 1 192 ? 27 -2.127 6.711 1 95.81 192 GLN B CA 1
ATOM 3586 C C . GLN B 1 192 ? 26.672 -3.477 6.074 1 95.81 192 GLN B C 1
ATOM 3588 O O . GLN B 1 192 ? 25.531 -3.727 5.688 1 95.81 192 GLN B O 1
ATOM 3593 N N . ARG B 1 193 ? 27.656 -4.34 6.023 1 97.56 193 ARG B N 1
ATOM 3594 C CA . ARG B 1 193 ? 27.469 -5.668 5.453 1 97.56 193 ARG B CA 1
ATOM 3595 C C . ARG B 1 193 ? 26.516 -6.5 6.301 1 97.56 193 ARG B C 1
ATOM 3597 O O . ARG B 1 193 ? 25.688 -7.242 5.77 1 97.56 193 ARG B O 1
ATOM 3604 N N . GLN B 1 194 ? 26.641 -6.34 7.562 1 97.38 194 GLN B N 1
ATOM 3605 C CA . GLN B 1 194 ? 25.75 -7.07 8.461 1 97.38 194 GLN B CA 1
ATOM 3606 C C . GLN B 1 194 ? 24.297 -6.629 8.273 1 97.38 194 GLN B C 1
ATOM 3608 O O . GLN B 1 194 ? 23.406 -7.465 8.18 1 97.38 194 GLN B O 1
ATOM 3613 N N . ARG B 1 195 ? 24.078 -5.359 8.211 1 96.94 195 ARG B N 1
ATOM 3614 C CA . ARG B 1 195 ? 22.719 -4.836 8.023 1 96.94 195 ARG B CA 1
ATOM 3615 C C . ARG B 1 195 ? 22.172 -5.238 6.66 1 96.94 195 ARG B C 1
ATOM 3617 O O . ARG B 1 195 ? 20.984 -5.566 6.535 1 96.94 195 ARG B O 1
ATOM 3624 N N . ALA B 1 196 ? 23.031 -5.188 5.676 1 97.62 196 ALA B N 1
ATOM 3625 C CA . ALA B 1 196 ? 22.625 -5.602 4.336 1 97.62 196 ALA B CA 1
ATOM 3626 C C . ALA B 1 196 ? 22.219 -7.07 4.32 1 97.62 196 ALA B C 1
ATOM 3628 O O . ALA B 1 196 ? 21.203 -7.43 3.713 1 97.62 196 ALA B O 1
ATOM 3629 N N . ARG B 1 197 ? 23 -7.891 4.98 1 97.56 197 ARG B N 1
ATOM 3630 C CA . ARG B 1 197 ? 22.688 -9.312 5.078 1 97.56 197 ARG B CA 1
ATOM 3631 C C . ARG B 1 197 ? 21.312 -9.531 5.727 1 97.56 197 ARG B C 1
ATOM 3633 O O . ARG B 1 197 ? 20.547 -10.391 5.289 1 97.56 197 ARG B O 1
ATOM 3640 N N . GLU B 1 198 ? 21.047 -8.773 6.707 1 97.12 198 GLU B N 1
ATOM 3641 C CA . GLU B 1 198 ? 19.781 -8.891 7.422 1 97.12 198 GLU B CA 1
ATOM 3642 C C . GLU B 1 198 ? 18.609 -8.5 6.531 1 97.12 198 GLU B C 1
ATOM 3644 O O . GLU B 1 198 ? 17.562 -9.156 6.547 1 97.12 198 GLU B O 1
ATOM 3649 N N . VAL B 1 199 ? 18.766 -7.457 5.742 1 97.12 199 VAL B N 1
ATOM 3650 C CA . VAL B 1 199 ? 17.719 -7.027 4.828 1 97.12 199 VAL B CA 1
ATOM 3651 C C . VAL B 1 199 ? 17.484 -8.102 3.771 1 97.12 199 VAL B C 1
ATOM 3653 O O . VAL B 1 199 ? 16.344 -8.469 3.494 1 97.12 199 VAL B O 1
ATOM 3656 N N . LEU B 1 200 ? 18.578 -8.602 3.199 1 97.81 200 LEU B N 1
ATOM 3657 C CA . LEU B 1 200 ? 18.484 -9.602 2.143 1 97.81 200 LEU B CA 1
ATOM 3658 C C . LEU B 1 200 ? 17.859 -10.891 2.67 1 97.81 200 LEU B C 1
ATOM 3660 O O . LEU B 1 200 ? 17.078 -11.539 1.976 1 97.81 200 LEU B O 1
ATOM 3664 N N . ALA B 1 201 ? 18.188 -11.258 3.875 1 96.62 201 ALA B N 1
ATOM 3665 C CA . ALA B 1 201 ? 17.594 -12.43 4.508 1 96.62 201 ALA B CA 1
ATOM 3666 C C . ALA B 1 201 ? 16.109 -12.227 4.754 1 96.62 201 ALA B C 1
ATOM 3668 O O . ALA B 1 201 ? 15.297 -13.109 4.48 1 96.62 201 ALA B O 1
ATOM 3669 N N . ALA B 1 202 ? 15.727 -11.078 5.25 1 94.88 202 ALA B N 1
ATOM 3670 C CA . ALA B 1 202 ? 14.328 -10.75 5.496 1 94.88 202 ALA B CA 1
ATOM 3671 C C . ALA B 1 202 ? 13.523 -10.766 4.199 1 94.88 202 ALA B C 1
ATOM 3673 O O . ALA B 1 202 ? 12.375 -11.227 4.176 1 94.88 202 ALA B O 1
ATOM 3674 N N . ALA B 1 203 ? 14.148 -10.312 3.137 1 95.31 203 ALA B N 1
ATOM 3675 C CA . ALA B 1 203 ? 13.477 -10.188 1.846 1 95.31 203 ALA B CA 1
ATOM 3676 C C . ALA B 1 203 ? 13.141 -11.562 1.273 1 95.31 203 ALA B C 1
ATOM 3678 O O . ALA B 1 203 ? 12.258 -11.688 0.418 1 95.31 203 ALA B O 1
ATOM 3679 N N . ARG B 1 204 ? 13.797 -12.57 1.706 1 94.62 204 ARG B N 1
ATOM 3680 C CA . ARG B 1 204 ? 13.516 -13.93 1.254 1 94.62 204 ARG B CA 1
ATOM 3681 C C . ARG B 1 204 ? 12.352 -14.531 2.027 1 94.62 204 ARG B C 1
ATOM 3683 O O . ARG B 1 204 ? 11.797 -15.562 1.627 1 94.62 204 ARG B O 1
ATOM 3690 N N . GLY B 1 205 ? 12.031 -13.867 3.08 1 90.94 205 GLY B N 1
ATOM 3691 C CA . GLY B 1 205 ? 10.953 -14.367 3.918 1 90.94 205 GLY B CA 1
ATOM 3692 C C . GLY B 1 205 ? 9.57 -14.023 3.385 1 90.94 205 GLY B C 1
ATOM 3693 O O . GLY B 1 205 ? 9.422 -13.07 2.615 1 90.94 205 GLY B O 1
ATOM 3694 N N . ASN B 1 206 ? 8.555 -14.672 3.902 1 87.62 206 ASN B N 1
ATOM 3695 C CA . ASN B 1 206 ? 7.188 -14.555 3.412 1 87.62 206 ASN B CA 1
ATOM 3696 C C . ASN B 1 206 ? 6.543 -13.242 3.855 1 87.62 206 ASN B C 1
ATOM 3698 O O . ASN B 1 206 ? 5.586 -12.773 3.238 1 87.62 206 ASN B O 1
ATOM 3702 N N . SER B 1 207 ? 7.109 -12.641 4.852 1 85.06 207 SER B N 1
ATOM 3703 C CA . SER B 1 207 ? 6.457 -11.469 5.426 1 85.06 207 SER B CA 1
ATOM 3704 C C . SER B 1 207 ? 6.902 -10.195 4.727 1 85.06 207 SER B C 1
ATOM 3706 O O . SER B 1 207 ? 6.312 -9.133 4.93 1 85.06 207 SER B O 1
ATOM 3708 N N . PHE B 1 208 ? 7.984 -10.328 3.916 1 89.81 208 PHE B N 1
ATOM 3709 C CA . PHE B 1 208 ? 8.484 -9.164 3.199 1 89.81 208 PHE B CA 1
ATOM 3710 C C . PHE B 1 208 ? 7.539 -8.781 2.064 1 89.81 208 PHE B C 1
ATOM 3712 O O . PHE B 1 208 ? 6.988 -9.656 1.39 1 89.81 208 PHE B O 1
ATOM 3719 N N . PRO B 1 209 ? 7.328 -7.473 1.883 1 87.81 209 PRO B N 1
ATOM 3720 C CA . PRO B 1 209 ? 6.469 -7.09 0.763 1 87.81 209 PRO B CA 1
ATOM 3721 C C . PRO B 1 209 ? 6.961 -7.633 -0.576 1 87.81 209 PRO B C 1
ATOM 3723 O O . PRO B 1 209 ? 8.172 -7.66 -0.827 1 87.81 209 PRO B O 1
ATOM 3726 N N . HIS B 1 210 ? 6.039 -8.078 -1.394 1 93 210 HIS B N 1
ATOM 3727 C CA . HIS B 1 210 ? 6.383 -8.586 -2.715 1 93 210 HIS B CA 1
ATOM 3728 C C . HIS B 1 210 ? 7.484 -9.641 -2.629 1 93 210 HIS B C 1
ATOM 3730 O O . HIS B 1 210 ? 8.477 -9.562 -3.355 1 93 210 HIS B O 1
ATOM 3736 N N . SER B 1 211 ? 7.254 -10.609 -1.717 1 92.62 211 SER B N 1
ATOM 3737 C CA . SER B 1 211 ? 8.297 -11.57 -1.384 1 92.62 211 SER B CA 1
ATOM 3738 C C . SER B 1 211 ? 8.664 -12.422 -2.594 1 92.62 211 SER B C 1
ATOM 3740 O O . SER B 1 211 ? 9.828 -12.789 -2.771 1 92.62 211 SER B O 1
ATOM 3742 N N . ARG B 1 212 ? 7.684 -12.758 -3.42 1 93.94 212 ARG B N 1
ATOM 3743 C CA . ARG B 1 212 ? 8.008 -13.57 -4.59 1 93.94 212 ARG B CA 1
ATOM 3744 C C . ARG B 1 212 ? 8.875 -12.789 -5.57 1 93.94 212 ARG B C 1
ATOM 3746 O O . ARG B 1 212 ? 9.789 -13.359 -6.184 1 93.94 212 ARG B O 1
ATOM 3753 N N . CYS B 1 213 ? 8.555 -11.555 -5.742 1 97.31 213 CYS B N 1
ATOM 3754 C CA . CYS B 1 213 ? 9.391 -10.703 -6.578 1 97.31 213 CYS B CA 1
ATOM 3755 C C . CYS B 1 213 ? 10.797 -10.578 -6 1 97.31 213 CYS B C 1
ATOM 3757 O O . CYS B 1 213 ? 11.781 -10.664 -6.73 1 97.31 213 CYS B O 1
ATOM 3759 N N . ALA B 1 214 ? 10.875 -10.438 -4.734 1 97.5 214 ALA B N 1
ATOM 3760 C CA . ALA B 1 214 ? 12.156 -10.32 -4.051 1 97.5 214 ALA B CA 1
ATOM 3761 C C . ALA B 1 214 ? 13.016 -11.562 -4.281 1 97.5 214 ALA B C 1
ATOM 3763 O O . ALA B 1 214 ? 14.172 -11.461 -4.691 1 97.5 214 ALA B O 1
ATOM 3764 N N . ARG B 1 215 ? 12.398 -12.727 -4.043 1 97.38 215 ARG B N 1
ATOM 3765 C CA . ARG B 1 215 ? 13.133 -13.977 -4.191 1 97.38 215 ARG B CA 1
ATOM 3766 C C . ARG B 1 215 ? 13.578 -14.18 -5.637 1 97.38 215 ARG B C 1
ATOM 3768 O O . ARG B 1 215 ? 14.711 -14.602 -5.891 1 97.38 215 ARG B O 1
ATOM 3775 N N . ALA B 1 216 ? 12.664 -13.875 -6.547 1 97.94 216 ALA B N 1
ATOM 3776 C CA . ALA B 1 216 ? 13.008 -14.008 -7.961 1 97.94 216 ALA B CA 1
ATOM 3777 C C . ALA B 1 216 ? 14.203 -13.133 -8.32 1 97.94 216 ALA B C 1
ATOM 3779 O O . ALA B 1 216 ? 15.102 -13.562 -9.055 1 97.94 216 ALA B O 1
ATOM 3780 N N . PHE B 1 217 ? 14.273 -11.945 -7.824 1 98.69 217 PHE B N 1
ATOM 3781 C CA . PHE B 1 217 ? 15.344 -11 -8.117 1 98.69 217 PHE B CA 1
ATOM 3782 C C . PHE B 1 217 ? 16.656 -11.469 -7.504 1 98.69 217 PHE B C 1
ATOM 3784 O O . PHE B 1 217 ? 17.703 -11.43 -8.156 1 98.69 217 PHE B O 1
ATOM 3791 N N . LEU B 1 218 ? 16.594 -11.875 -6.273 1 98.5 218 LEU B N 1
ATOM 3792 C CA . LEU B 1 218 ? 17.797 -12.328 -5.59 1 98.5 218 LEU B CA 1
ATOM 3793 C C . LEU B 1 218 ? 18.344 -13.586 -6.246 1 98.5 218 LEU B C 1
ATOM 3795 O O . LEU B 1 218 ? 19.562 -13.742 -6.379 1 98.5 218 LEU B O 1
ATOM 3799 N N . ASP B 1 219 ? 17.406 -14.5 -6.645 1 97.81 219 ASP B N 1
ATOM 3800 C CA . ASP B 1 219 ? 17.828 -15.68 -7.383 1 97.81 219 ASP B CA 1
ATOM 3801 C C . ASP B 1 219 ? 18.5 -15.289 -8.703 1 97.81 219 ASP B C 1
ATOM 3803 O O . ASP B 1 219 ? 19.516 -15.883 -9.094 1 97.81 219 ASP B O 1
ATOM 3807 N N . LEU B 1 220 ? 17.938 -14.359 -9.391 1 98.31 220 LEU B N 1
ATOM 3808 C CA . LEU B 1 220 ? 18.5 -13.891 -10.656 1 98.31 220 LEU B CA 1
ATOM 3809 C C . LEU B 1 220 ? 19.906 -13.32 -10.445 1 98.31 220 LEU B C 1
ATOM 3811 O O . LEU B 1 220 ? 20.797 -13.555 -11.25 1 98.31 220 LEU B O 1
ATOM 3815 N N . TYR B 1 221 ? 20.062 -12.508 -9.406 1 98.38 221 TYR B N 1
ATOM 3816 C CA . TYR B 1 221 ? 21.359 -11.914 -9.125 1 98.38 221 TYR B CA 1
ATOM 3817 C C . TYR B 1 221 ? 22.438 -12.984 -9.008 1 98.38 221 TYR B C 1
ATOM 3819 O O . TYR B 1 221 ? 23.562 -12.797 -9.477 1 98.38 221 TYR B O 1
ATOM 3827 N N . GLU B 1 222 ? 22.078 -14.086 -8.352 1 97.62 222 GLU B N 1
ATOM 3828 C CA . GLU B 1 222 ? 23.031 -15.18 -8.195 1 97.62 222 GLU B CA 1
ATOM 3829 C C . GLU B 1 222 ? 23.359 -15.82 -9.539 1 97.62 222 GLU B C 1
ATOM 3831 O O . GLU B 1 222 ? 24.516 -16.188 -9.797 1 97.62 222 GLU B O 1
ATOM 3836 N N . ARG B 1 223 ? 22.438 -15.922 -10.391 1 97.81 223 ARG B N 1
ATOM 3837 C CA . ARG B 1 223 ? 22.594 -16.641 -11.656 1 97.81 223 ARG B CA 1
ATOM 3838 C C . ARG B 1 223 ? 23.156 -15.719 -12.734 1 97.81 223 ARG B C 1
ATOM 3840 O O . ARG B 1 223 ? 23.969 -16.141 -13.555 1 97.81 223 ARG B O 1
ATOM 3847 N N . ASP B 1 224 ? 22.703 -14.516 -12.758 1 98.19 224 ASP B N 1
ATOM 3848 C CA . ASP B 1 224 ? 23.031 -13.555 -13.805 1 98.19 224 ASP B CA 1
ATOM 3849 C C . ASP B 1 224 ? 23.047 -12.125 -13.266 1 98.19 224 ASP B C 1
ATOM 3851 O O . ASP B 1 224 ? 22.109 -11.359 -13.5 1 98.19 224 ASP B O 1
ATOM 3855 N N . PRO B 1 225 ? 24.109 -11.727 -12.633 1 97.62 225 PRO B N 1
ATOM 3856 C CA . PRO B 1 225 ? 24.172 -10.406 -11.992 1 97.62 225 PRO B CA 1
ATOM 3857 C C . PRO B 1 225 ? 24.047 -9.258 -12.992 1 97.62 225 PRO B C 1
ATOM 3859 O O . PRO B 1 225 ? 23.5 -8.203 -12.648 1 97.62 225 PRO B O 1
ATOM 3862 N N . ALA B 1 226 ? 24.484 -9.461 -14.18 1 98.19 226 ALA B N 1
ATOM 3863 C CA . ALA B 1 226 ? 24.375 -8.406 -15.188 1 98.19 226 ALA B CA 1
ATOM 3864 C C . ALA B 1 226 ? 22.922 -8.133 -15.531 1 98.19 226 ALA B C 1
ATOM 3866 O O . ALA B 1 226 ? 22.5 -6.977 -15.617 1 98.19 226 ALA B O 1
ATOM 3867 N N . LYS B 1 227 ? 22.172 -9.195 -15.734 1 98.38 227 LYS B N 1
ATOM 3868 C CA . LYS B 1 227 ? 20.75 -9.039 -16.031 1 98.38 227 LYS B CA 1
ATOM 3869 C C . LYS B 1 227 ? 20 -8.438 -14.836 1 98.38 227 LYS B C 1
ATOM 3871 O O . LYS B 1 227 ? 19.109 -7.613 -15.008 1 98.38 227 LYS B O 1
ATOM 3876 N N . ALA B 1 228 ? 20.359 -8.859 -13.641 1 98.56 228 ALA B N 1
ATOM 3877 C CA . ALA B 1 228 ? 19.781 -8.273 -12.43 1 98.56 228 ALA B CA 1
ATOM 3878 C C . ALA B 1 228 ? 20.047 -6.777 -12.359 1 98.56 228 ALA B C 1
ATOM 3880 O O . ALA B 1 228 ? 19.172 -6 -11.977 1 98.56 228 ALA B O 1
ATOM 3881 N N . LYS B 1 229 ? 21.234 -6.406 -12.75 1 98.38 229 LYS B N 1
ATOM 3882 C CA . LYS B 1 229 ? 21.578 -4.984 -12.766 1 98.38 229 LYS B CA 1
ATOM 3883 C C . LYS B 1 229 ? 20.703 -4.219 -13.75 1 98.38 229 LYS B C 1
ATOM 3885 O O . LYS B 1 229 ? 20.25 -3.107 -13.453 1 98.38 229 LYS B O 1
ATOM 3890 N N . ASP B 1 230 ? 20.484 -4.82 -14.883 1 98.5 230 ASP B N 1
ATOM 3891 C CA . ASP B 1 230 ? 19.609 -4.188 -15.859 1 98.5 230 ASP B CA 1
ATOM 3892 C C . ASP B 1 230 ? 18.219 -3.938 -15.266 1 98.5 230 ASP B C 1
ATOM 3894 O O . ASP B 1 230 ? 17.641 -2.859 -15.445 1 98.5 230 ASP B O 1
ATOM 3898 N N . TYR B 1 231 ? 17.688 -4.906 -14.57 1 98.56 231 TYR B N 1
ATOM 3899 C CA . TYR B 1 231 ? 16.375 -4.77 -13.961 1 98.56 231 TYR B CA 1
ATOM 3900 C C . TYR B 1 231 ? 16.391 -3.729 -12.852 1 98.56 231 TYR B C 1
ATOM 3902 O O . TYR B 1 231 ? 15.438 -2.971 -12.68 1 98.56 231 TYR B O 1
ATOM 3910 N N . TYR B 1 232 ? 17.516 -3.686 -12.125 1 98.31 232 TYR B N 1
ATOM 3911 C CA . TYR B 1 232 ? 17.672 -2.656 -11.102 1 98.31 232 TYR B CA 1
ATOM 3912 C C . TYR B 1 232 ? 17.641 -1.265 -11.719 1 98.31 232 TYR B C 1
ATOM 3914 O O . TYR B 1 232 ? 16.953 -0.372 -11.227 1 98.31 232 TYR B O 1
ATOM 3922 N N . LEU B 1 233 ? 18.391 -1.101 -12.719 1 97.88 233 LEU B N 1
ATOM 3923 C CA . LEU B 1 233 ? 18.469 0.213 -13.352 1 97.88 233 LEU B CA 1
ATOM 3924 C C . LEU B 1 233 ? 17.109 0.639 -13.898 1 97.88 233 LEU B C 1
ATOM 3926 O O . LEU B 1 233 ? 16.719 1.807 -13.781 1 97.88 233 LEU B O 1
ATOM 3930 N N . ALA B 1 234 ? 16.375 -0.274 -14.484 1 97.38 234 ALA B N 1
ATOM 3931 C CA . ALA B 1 234 ? 15.023 0.021 -14.945 1 97.38 234 ALA B CA 1
ATOM 3932 C C . ALA B 1 234 ? 14.117 0.396 -13.781 1 97.38 234 ALA B C 1
ATOM 3934 O O . ALA B 1 234 ? 13.32 1.338 -13.875 1 97.38 234 ALA B O 1
ATOM 3935 N N . ALA B 1 235 ? 14.242 -0.35 -12.688 1 97.31 235 ALA B N 1
ATOM 3936 C CA . ALA B 1 235 ? 13.461 -0.064 -11.484 1 97.31 235 ALA B CA 1
ATOM 3937 C C . ALA B 1 235 ? 13.82 1.303 -10.906 1 97.31 235 ALA B C 1
ATOM 3939 O O . ALA B 1 235 ? 12.945 2.045 -10.461 1 97.31 235 ALA B O 1
ATOM 3940 N N . HIS B 1 236 ? 15.117 1.617 -10.906 1 96.88 236 HIS B N 1
ATOM 3941 C CA . HIS B 1 236 ? 15.594 2.912 -10.438 1 96.88 236 HIS B CA 1
ATOM 3942 C C . HIS B 1 236 ? 14.961 4.055 -11.227 1 96.88 236 HIS B C 1
ATOM 3944 O O . HIS B 1 236 ? 14.492 5.035 -10.648 1 96.88 236 HIS B O 1
ATOM 3950 N N . GLU B 1 237 ? 14.938 3.902 -12.484 1 95.38 237 GLU B N 1
ATOM 3951 C CA . GLU B 1 237 ? 14.336 4.922 -13.344 1 95.38 237 GLU B CA 1
ATOM 3952 C C . GLU B 1 237 ? 12.859 5.121 -13.023 1 95.38 237 GLU B C 1
ATOM 3954 O O . GLU B 1 237 ? 12.375 6.254 -12.961 1 95.38 237 GLU B O 1
ATOM 3959 N N . LEU B 1 238 ? 12.211 4.051 -12.805 1 92.69 238 LEU B N 1
ATOM 3960 C CA . LEU B 1 238 ? 10.797 4.121 -12.453 1 92.69 238 LEU B CA 1
ATOM 3961 C C . LEU B 1 238 ? 10.602 4.832 -11.117 1 92.69 238 LEU B C 1
ATOM 3963 O O . LEU B 1 238 ? 9.672 5.629 -10.969 1 92.69 238 LEU B O 1
ATOM 3967 N N . MET B 1 239 ? 11.438 4.555 -10.188 1 92.5 239 MET B N 1
ATOM 3968 C CA . MET B 1 239 ? 11.32 5.109 -8.836 1 92.5 239 MET B CA 1
ATOM 3969 C C . MET B 1 239 ? 11.531 6.617 -8.852 1 92.5 239 MET B C 1
ATOM 3971 O O . MET B 1 239 ? 10.852 7.352 -8.133 1 92.5 239 MET B O 1
ATOM 3975 N N . VAL B 1 240 ? 12.469 7.105 -9.57 1 93.19 240 VAL B N 1
ATOM 3976 C CA . VAL B 1 240 ? 12.875 8.5 -9.438 1 93.19 240 VAL B CA 1
ATOM 3977 C C . VAL B 1 240 ? 12.109 9.359 -10.438 1 93.19 240 VAL B C 1
ATOM 3979 O O . VAL B 1 240 ? 12.273 10.586 -10.469 1 93.19 240 VAL B O 1
ATOM 3982 N N . ARG B 1 241 ? 11.195 8.703 -11.102 1 79.81 241 ARG B N 1
ATOM 3983 C CA . ARG B 1 241 ? 10.406 9.445 -12.07 1 79.81 241 ARG B CA 1
ATOM 3984 C C . ARG B 1 241 ? 9.453 10.414 -11.375 1 79.81 241 ARG B C 1
ATOM 3986 O O . ARG B 1 241 ? 9.016 10.156 -10.25 1 79.81 241 ARG B O 1
ATOM 3993 N N . LYS B 1 242 ? 9.234 11.766 -11.836 1 63.88 242 LYS B N 1
ATOM 3994 C CA . LYS B 1 242 ? 8.438 12.82 -11.211 1 63.88 242 LYS B CA 1
ATOM 3995 C C . LYS B 1 242 ? 6.953 12.461 -11.219 1 63.88 242 LYS B C 1
ATOM 3997 O O . LYS B 1 242 ? 6.211 12.859 -10.32 1 63.88 242 LYS B O 1
ATOM 4002 N N . GLU B 1 243 ? 6.336 11.977 -12.352 1 57.03 243 GLU B N 1
ATOM 4003 C CA . GLU B 1 243 ? 4.891 11.758 -12.359 1 57.03 243 GLU B CA 1
ATOM 4004 C C . GLU B 1 243 ? 4.555 10.281 -12.211 1 57.03 243 GLU B C 1
ATOM 4006 O O . GLU B 1 243 ? 5.027 9.445 -12.984 1 57.03 243 GLU B O 1
ATOM 4011 N N . PRO B 1 244 ? 4.184 9.969 -11.086 1 48.41 244 PRO B N 1
ATOM 4012 C CA . PRO B 1 244 ? 3.701 8.594 -10.914 1 48.41 244 PRO B CA 1
ATOM 4013 C C . PRO B 1 244 ? 2.607 8.219 -11.906 1 48.41 244 PRO B C 1
ATOM 4015 O O . PRO B 1 244 ? 1.896 9.094 -12.406 1 48.41 244 PRO B O 1
ATOM 4018 N N . GLY B 1 245 ? 2.402 6.902 -12.594 1 42.22 245 GLY B N 1
ATOM 4019 C CA . GLY B 1 245 ? 1.388 6.398 -13.5 1 42.22 245 GLY B CA 1
ATOM 4020 C C . GLY B 1 245 ? 1.775 6.535 -14.961 1 42.22 245 GLY B C 1
ATOM 4021 O O . GLY B 1 245 ? 1 6.176 -15.852 1 42.22 245 GLY B O 1
ATOM 4022 N N . LEU B 1 246 ? 2.383 7.75 -15.406 1 35.41 246 LEU B N 1
ATOM 4023 C CA . LEU B 1 246 ? 2.42 7.961 -16.844 1 35.41 246 LEU B CA 1
ATOM 4024 C C . LEU B 1 246 ? 3.111 6.801 -17.547 1 35.41 246 LEU B C 1
ATOM 4026 O O . LEU B 1 246 ? 4.34 6.684 -17.516 1 35.41 246 LEU B O 1
ATOM 4030 N N . TYR B 1 247 ? 2.629 5.699 -17.484 1 34.41 247 TYR B N 1
ATOM 4031 C CA . TYR B 1 247 ? 2.984 4.926 -18.672 1 34.41 247 TYR B CA 1
ATOM 4032 C C . TYR B 1 247 ? 3.051 5.82 -19.906 1 34.41 247 TYR B C 1
ATOM 4034 O O . TYR B 1 247 ? 2.387 6.855 -19.969 1 34.41 247 TYR B O 1
ATOM 4042 N N . GLY B 1 248 ? 4.16 5.82 -20.766 1 30.61 248 GLY B N 1
ATOM 4043 C CA . GLY B 1 248 ? 4.238 6.371 -22.125 1 30.61 248 GLY B CA 1
ATOM 4044 C C . GLY B 1 248 ? 2.932 6.273 -22.875 1 30.61 248 GLY B C 1
ATOM 4045 O O . GLY B 1 248 ? 2.168 5.324 -22.688 1 30.61 248 GLY B O 1
ATOM 4046 N N . ARG B 1 249 ? 2.156 7.383 -23.297 1 29.58 249 ARG B N 1
ATOM 4047 C CA . ARG B 1 249 ? 1.256 7.305 -24.453 1 29.58 249 ARG B CA 1
ATOM 4048 C C . ARG B 1 249 ? 1.762 6.289 -25.469 1 29.58 249 ARG B C 1
ATOM 4050 O O . ARG B 1 249 ? 2.918 6.352 -25.891 1 29.58 249 ARG B O 1
ATOM 4057 N N . GLY B 1 250 ? 1.408 5.102 -25.531 1 24.53 250 GLY B N 1
ATOM 4058 C CA . GLY B 1 250 ? 1.489 4.5 -26.859 1 24.53 250 GLY B CA 1
ATOM 4059 C C . GLY B 1 250 ? 1.186 5.473 -27.984 1 24.53 250 GLY B C 1
ATOM 4060 O O . GLY B 1 250 ? 0.235 6.254 -27.891 1 24.53 250 GLY B O 1
ATOM 4061 N N . ALA B 1 251 ? 2.164 5.918 -28.859 1 24.38 251 ALA B N 1
ATOM 4062 C CA . ALA B 1 251 ? 2.072 6.426 -30.234 1 24.38 251 ALA B CA 1
ATOM 4063 C C . ALA B 1 251 ? 1.071 5.617 -31.047 1 24.38 251 ALA B C 1
ATOM 4065 O O . ALA B 1 251 ? 1.33 4.461 -31.391 1 24.38 251 ALA B O 1
ATOM 4066 N N . SER B 1 252 ? -0.19 5.66 -30.922 1 17.78 252 SER B N 1
ATOM 4067 C CA . SER B 1 252 ? -0.95 5.438 -32.156 1 17.78 252 SER B CA 1
ATOM 4068 C C . SER B 1 252 ? -0.46 6.344 -33.281 1 17.78 252 SER B C 1
ATOM 4070 O O . SER B 1 252 ? -0.642 7.562 -33.219 1 17.78 252 SER B O 1
ATOM 4072 N N . ARG B 1 253 ? 0.721 6.168 -33.875 1 18.39 253 ARG B N 1
ATOM 4073 C CA . ARG B 1 253 ? 0.849 6.484 -35.312 1 18.39 253 ARG B CA 1
ATOM 4074 C C . ARG B 1 253 ? -0.256 5.816 -36.125 1 18.39 253 ARG B C 1
ATOM 4076 O O . ARG B 1 253 ? -0.513 4.621 -35.969 1 18.39 253 ARG B O 1
ATOM 4083 N N . SER B 1 254 ? -1.035 6.773 -36.688 1 16.81 254 SER B N 1
ATOM 4084 C CA . SER B 1 254 ? -1.228 6.609 -38.125 1 16.81 254 SER B CA 1
ATOM 4085 C C . SER B 1 254 ? 0.109 6.539 -38.875 1 16.81 254 SER B C 1
ATOM 4087 O O . SER B 1 254 ? 1.054 7.246 -38.5 1 16.81 254 SER B O 1
#

Solvent-accessible surface area (backbone atoms only — not comparable to full-atom values): 27059 Å² total; per-residue (Å²): 114,67,66,60,48,33,59,75,41,45,38,23,21,56,82,77,31,47,74,42,54,54,67,93,63,19,67,70,51,34,38,82,36,59,62,60,29,36,70,34,29,44,72,46,73,47,71,68,55,31,62,75,65,63,62,82,75,86,63,34,43,37,31,58,64,28,31,60,67,38,66,81,38,76,90,30,56,44,41,27,37,54,55,51,38,62,79,47,38,57,40,40,40,40,13,70,44,47,58,61,83,81,61,66,53,60,70,60,46,41,69,46,18,37,62,26,60,77,54,67,64,76,81,87,37,73,56,56,70,69,26,39,37,36,63,61,62,36,67,37,45,61,43,94,55,63,70,58,16,49,20,26,47,46,37,38,60,59,59,34,56,72,67,37,34,49,56,39,51,51,40,16,51,47,41,39,51,51,49,55,28,55,51,24,59,76,70,43,54,73,69,48,24,51,52,21,50,45,47,59,55,29,34,62,31,78,52,28,70,43,24,64,43,42,39,36,47,55,52,38,37,75,77,37,49,68,62,38,46,51,36,29,54,54,21,44,53,62,60,44,46,79,64,82,73,70,63,76,76,77,78,79,68,129,113,66,66,62,47,34,60,74,41,46,37,24,20,56,81,77,31,47,74,41,53,56,67,93,63,20,67,70,51,36,38,83,35,58,62,60,28,37,71,35,30,43,71,43,72,47,71,68,54,30,61,75,65,63,60,82,76,86,61,34,45,39,31,59,65,28,30,60,66,37,65,80,38,77,90,30,55,43,41,27,37,55,56,53,39,62,80,48,38,57,42,39,40,39,14,69,45,48,58,60,82,80,62,66,52,60,71,60,46,41,71,46,19,37,62,26,59,77,55,68,65,76,81,87,37,74,55,57,71,69,26,38,37,37,62,58,62,35,68,37,46,61,43,94,56,64,69,59,17,49,20,24,46,46,38,38,60,60,60,33,55,69,67,38,41,48,54,39,52,50,39,17,51,47,41,40,49,49,50,53,28,54,50,24,58,75,70,45,54,75,69,48,23,51,53,22,49,44,45,56,55,30,33,62,31,76,52,27,71,43,22,64,44,42,39,35,47,56,52,36,36,74,76,37,48,68,62,37,46,53,37,29,53,53,20,44,53,61,60,41,47,79,67,76,78,68,63,77,76,77,79,80,69,129

Nearest PDB structures (foldseek):
  6qh6-assembly1_A  TM=3.526E-01  e=3.077E+00  Rattus norvegicus
  5nr4-assembly1_A  TM=4.276E-01  e=9.259E+00  Homo sapiens

Sequence (508 aa):
MKSVYMALQHHKCAYCERPMAEGAHANIEYDVEHFRPKSRVMPWPDEKTAKELRIRYKVRSGNPKGYPLLAHDPRNYVVTCKVCNSPLKADHFPIDGEPSDEGSDIAKLNAEEKPLLIFPLGVADPSPEELITFEGILPVPTKRGGHDRKRAQVTIDFFRLHLRTELRDGRAHLLVLLWQNLERMQEGTPEQRQRAREVLAAARGNSFPHSRCARAFLDLYERDPAKAKDYYLAAHELMVRKEPGLYGRGASRSMKSVYMALQHHKCAYCERPMAEGAHANIEYDVEHFRPKSRVMPWPDEKTAKELRIRYKVRSGNPKGYPLLAHDPRNYVVTCKVCNSPLKADHFPIDGEPSDEGSDIAKLNAEEKPLLIFPLGVADPSPEELITFEGILPVPTKRGGHDRKRAQVTIDFFRLHLRTELRDGRAHLLVLLWQNLERMQEGTPEQRQRAREVLAAARGNSFPHSRCARAFLDLYERDPAKAKDYYLAAHELMVRKEPGLYGRGASRS

Radius of gyration: 24.03 Å; Cα contacts (8 Å, |Δi|>4): 873; chains: 2; bounding box: 59×66×76 Å

Foldseek 3Di:
DVVVQCVQQLQAFLQQQAHADDDDCRPVFKDKDFQWFAAAADDPDDPVLCVVLVDDDDWDWADGRIANLCVPPPQRIHIHGPLLHPPQVNNHWIFDADHDPPHHPVLVRCVGGVTLEARCDDDSGPHLLQAWADQQLAIAGPDPDDSSRSSSVCSCSRSVSRQDQVSSLVSLVLLLLLVVLVVCCPDNDPVSNVVSVVVLVVLCDSNHGPSRHSVRLVVCCVVPVPSSVVSNVVSVCQNVDPDGRPPDPPPPDD/DVVVQCVQQLQAFLQQQAHADDDDCRPVFKDKDFQWFAAAADDPDDPVLCVVLVDDDDWDWADGRIANLCVPPPQRIHIHGPLLHPPQVNNHWIFDADHDPPHHPVLVRCVGGVTLEARCDDDSGPHLLQAWADQQLAIAGPDPDDSSRSSSVCSCSRSVSRQDQVSSLVSLVLLLLLVVLVVCCPDNDPVSNVVSVVVLVVLCDSNHGPSRHSVRLVVCCVVPVVSSVVSNVVSVCQNVDPDRPPDDPPPPDD